Protein AF-0000000073375827 (afdb_homodimer)

Secondary structure (DSSP, 8-state):
---------EEEETTEEEE--------------------------TTSTTTSSS-TTSPPPP----HHHHHHHHHHHHS----HHHHHHHHHHHHH---HHHHHHHHHHHHHHHHHHHHHHHHHTT--EETTEE-HHHHH-HHHHHHHHHHHHHHHHHHHTT---TTHHHHHHHHHHHHHHHHHHHHHHHHHT----HHHHHHHHHHHTHHHHHHHHHHHHHH-SSS-TT---HHHHHHHHHHHHHHHHHHHHH-HHHHHHH-TTHHHHHT---HHHHHHHSS--HHHHHHHHHHHH--SSPPPHHHHHHHHHHHHHHTHHHHHHHHHHHHHHHHHHHHHHHHHHHTS--HHHHHHHHHT--/---------EEEETTEEEE-------------------------STTSTTTSSS-TTSPPPP----HHHHHHHHHHHHS----HHHHHHHHHHHHH---HHHHHHHHHHHHHHHHHHHHHHHHHTT--EETTEE-HHHHH-HHHHHHHHHHHHHHHHHHHTT---TTHHHHHHHHHHHHHHHHHHHHHHHHHT----HHHHHHHHHHHTHHHHHHHHHHHHHH-SSS-TT---HHHHHHHHHHHHHHHHHHHHH-HHHHHHH-TTHHHHHT---HHHHHHHSS--HHHHHHHHHHHH--SSPPPHHHHHHHHHHHHHHTHHHHHHHHHHHHHHHHHHHHHHHHHHHTS--HHHHHHHHHT--

Foldseek 3Di:
DDPDPPDQDQDCDPNDRDRPPPPPDDDPPPPPPVPPPPPPPCPPDDPCPVVVPPPVPDDDDDDPDCCLLQVLVVVLVPDDDPCLVLLLLVLVCVLQVFDPLLSVLLSLLLVLLVSLCQLVVCVLLVAAAAQNHGHSCVVNNNVSSNSSSVVSNVVSVVSLVPADQPCLVVLVVVLVVLQVVLVVLQSVCQVQVNQDAPVNNLSSLCRNQLSSQSSSNVSSNRRGPDPCPPPDCSVLSSLVSVLVQLLVLLCLAVPPSNCNRRNRNSCLLSRGHHQLNNVLLPDPDPVNVVVSVCSVPVPHGGDDPVVVVVSSVSSVVSCSSVVSLVVSVVSLVVSVVSQVVSCVVSVHHRVSNVVSSVVSRD/DDDPPPDQDQDCDPNDRDRPDPPPDDDPPDPPPVPPPPPPPCPPPDPPPCVVPPPVPDPDDDDPDCCLLQVLVVVLVPDDDPCLVLLLLVLVCVLQVFDPLLSVLLSLLLVLLVSLCQLVVCVLLVAAAAQNHGHSCVVNNNVSSNSSSVVSNVVSVVSLVPADQPCLVVLVVVLVVLQVVLVVLQSVCQVQVNQDAPVNNLSSLCRNQLSSQSSSNVSSNRRGPDPCVPPDCSVLSSLVSVLVQLLVLLCLAVPPSNCNRRNRNSCLLSRGHHQLNNVLLPDPDPVNVVVSVCSVPVPHGGDDPVVVVVVSVSSVVSCSSVVSLVVSVVSLVVSVVSQVVSCVVSVHHRVSNVVSSVVSRD

Radius of gyration: 29.78 Å; Cα contacts (8 Å, |Δi|>4): 858; chains: 2; bounding box: 64×87×71 Å

InterPro domains:
  IPR000092 Polyprenyl synthetase-like [PF00348] (68-299)
  IPR000092 Polyprenyl synthetase-like [cd00685] (64-281)
  IPR008949 Isoprenoid synthase domain superfamily [G3DSA:1.10.600.10] (62-362)
  IPR008949 Isoprenoid synthase domain superfamily [SSF48576] (66-345)
  IPR033749 Polyprenyl synthetase, conserved site [PS00444] (240-252)
  IPR033749 Polyprenyl synthetase, conserved site [PS00723] (118-132)

Structure (mmCIF, N/CA/C/O backbone):
data_AF-0000000073375827-model_v1
#
loop_
_entity.id
_entity.type
_entity.pdbx_description
1 polymer 'Geranylgeranyl pyrophosphate synthase/Polyprenyl synthetase'
#
loop_
_atom_site.group_PDB
_atom_site.id
_atom_site.type_symbol
_atom_site.label_atom_id
_atom_site.label_alt_id
_atom_site.label_comp_id
_atom_site.label_asym_id
_atom_site.label_entity_id
_atom_site.label_seq_id
_atom_site.pdbx_PDB_ins_code
_atom_site.Cartn_x
_atom_site.Cartn_y
_atom_site.Cartn_z
_atom_site.occupancy
_atom_site.B_iso_or_equiv
_atom_site.auth_seq_id
_atom_site.auth_comp_id
_atom_site.auth_asym_id
_atom_site.auth_atom_id
_atom_site.pdbx_PDB_model_num
ATOM 1 N N . MET A 1 1 ? -23.094 24.188 -35.094 1 22.02 1 MET A N 1
ATOM 2 C CA . MET A 1 1 ? -21.734 24.438 -34.656 1 22.02 1 MET A CA 1
ATOM 3 C C . MET A 1 1 ? -21.672 24.625 -33.156 1 22.02 1 MET A C 1
ATOM 5 O O . MET A 1 1 ? -22.266 25.562 -32.625 1 22.02 1 MET A O 1
ATOM 9 N N . PRO A 1 2 ? -21.75 23.609 -32.312 1 22.09 2 PRO A N 1
ATOM 10 C CA . PRO A 1 2 ? -22.281 23.609 -30.938 1 22.09 2 PRO A CA 1
ATOM 11 C C . PRO A 1 2 ? -21.391 24.422 -29.984 1 22.09 2 PRO A C 1
ATOM 13 O O . PRO A 1 2 ? -20.188 24.531 -30.203 1 22.09 2 PRO A O 1
ATOM 16 N N . ARG A 1 3 ? -21.922 25.484 -29.344 1 24.41 3 ARG A N 1
ATOM 17 C CA . ARG A 1 3 ? -21.391 26.547 -28.516 1 24.41 3 ARG A CA 1
ATOM 18 C C . ARG A 1 3 ? -20.531 25.984 -27.375 1 24.41 3 ARG A C 1
ATOM 20 O O . ARG A 1 3 ? -20.984 25.125 -26.625 1 24.41 3 ARG A O 1
ATOM 27 N N . ALA A 1 4 ? -19.172 25.969 -27.547 1 24.75 4 ALA A N 1
ATOM 28 C CA . ALA A 1 4 ? -18.016 25.625 -26.734 1 24.75 4 ALA A CA 1
ATOM 29 C C . ALA A 1 4 ? -18.141 26.234 -25.328 1 24.75 4 ALA A C 1
ATOM 31 O O . ALA A 1 4 ? -18.266 27.453 -25.188 1 24.75 4 ALA A O 1
ATOM 32 N N . ALA A 1 5 ? -18.797 25.516 -24.406 1 28.75 5 ALA A N 1
ATOM 33 C CA . ALA A 1 5 ? -19.031 25.938 -23.016 1 28.75 5 ALA A CA 1
ATOM 34 C C . ALA A 1 5 ? -17.781 26.547 -22.422 1 28.75 5 ALA A C 1
ATOM 36 O O . ALA A 1 5 ? -16.703 25.953 -22.469 1 28.75 5 ALA A O 1
ATOM 37 N N . LEU A 1 6 ? -17.625 27.922 -22.484 1 27.34 6 LEU A N 1
ATOM 38 C CA . LEU A 1 6 ? -16.609 28.812 -21.938 1 27.34 6 LEU A CA 1
ATOM 39 C C . LEU A 1 6 ? -16.25 28.406 -20.5 1 27.34 6 LEU A C 1
ATOM 41 O O . LEU A 1 6 ? -17.109 28.375 -19.625 1 27.34 6 LEU A O 1
ATOM 45 N N . GLU A 1 7 ? -15.406 27.469 -20.375 1 28.2 7 GLU A N 1
ATOM 46 C CA . GLU A 1 7 ? -14.945 26.906 -19.109 1 28.2 7 GLU A CA 1
ATOM 47 C C . GLU A 1 7 ? -14.414 27.984 -18.188 1 28.2 7 GLU A C 1
ATOM 49 O O . GLU A 1 7 ? -13.695 28.891 -18.609 1 28.2 7 GLU A O 1
ATOM 54 N N . PRO A 1 8 ? -15.109 28.375 -17.125 1 30.17 8 PRO A N 1
ATOM 55 C CA . PRO A 1 8 ? -14.758 29.5 -16.25 1 30.17 8 PRO A CA 1
ATOM 56 C C . PRO A 1 8 ? -13.289 29.5 -15.844 1 30.17 8 PRO A C 1
ATOM 58 O O . PRO A 1 8 ? -12.734 28.438 -15.516 1 30.17 8 PRO A O 1
ATOM 61 N N . GLU A 1 9 ? -12.438 30.312 -16.562 1 30.83 9 GLU A N 1
ATOM 62 C CA . GLU A 1 9 ? -11 30.531 -16.406 1 30.83 9 GLU A CA 1
ATOM 63 C C . GLU A 1 9 ? -10.688 31.266 -15.102 1 30.83 9 GLU A C 1
ATOM 65 O O . GLU A 1 9 ? -11.32 32.281 -14.789 1 30.83 9 GLU A O 1
ATOM 70 N N . CYS A 1 10 ? -10.32 30.703 -14.172 1 29.22 10 CYS A N 1
ATOM 71 C CA . CYS A 1 10 ? -9.844 31.375 -12.969 1 29.22 10 CYS A CA 1
ATOM 72 C C . CYS A 1 10 ? -8.578 32.188 -13.266 1 29.22 10 CYS A C 1
ATOM 74 O O . CYS A 1 10 ? -7.598 31.625 -13.781 1 29.22 10 CYS A O 1
ATOM 76 N N . VAL A 1 11 ? -8.672 33.469 -13.617 1 31.61 11 VAL A N 1
ATOM 77 C CA . VAL A 1 11 ? -7.59 34.375 -14 1 31.61 11 VAL A CA 1
ATOM 78 C C . VAL A 1 11 ? -7.023 35.062 -12.75 1 31.61 11 VAL A C 1
ATOM 80 O O . VAL A 1 11 ? -7.754 35.312 -11.797 1 31.61 11 VAL A O 1
ATOM 83 N N . LEU A 1 12 ? -5.766 35.094 -12.727 1 30.56 12 LEU A N 1
ATOM 84 C CA . LEU A 1 12 ? -5.012 35.875 -11.766 1 30.56 12 LEU A CA 1
ATOM 85 C C . LEU A 1 12 ? -5.066 37.375 -12.125 1 30.56 12 LEU A C 1
ATOM 87 O O . LEU A 1 12 ? -4.605 37.75 -13.195 1 30.56 12 LEU A O 1
ATOM 91 N N . VAL A 1 13 ? -6.207 38.031 -11.734 1 33.5 13 VAL A N 1
ATOM 92 C CA . VAL A 1 13 ? -6.211 39.469 -11.969 1 33.5 13 VAL A CA 1
ATOM 93 C C . VAL A 1 13 ? -5.789 40.219 -10.703 1 33.5 13 VAL A C 1
ATOM 95 O O . VAL A 1 13 ? -6.41 40.062 -9.648 1 33.5 13 VAL A O 1
ATOM 98 N N . ASN A 1 14 ? -4.898 41.156 -10.703 1 34.16 14 ASN A N 1
ATOM 99 C CA . ASN A 1 14 ? -4.227 42.031 -9.75 1 34.16 14 ASN A CA 1
ATOM 100 C C . ASN A 1 14 ? -3.805 41.281 -8.492 1 34.16 14 ASN A C 1
ATOM 102 O O . ASN A 1 14 ? -4.004 41.781 -7.379 1 34.16 14 ASN A O 1
ATOM 106 N N . GLY A 1 15 ? -3.254 40.031 -8.57 1 32.38 15 GLY A N 1
ATOM 107 C CA . GLY A 1 15 ? -2.631 39.219 -7.535 1 32.38 15 GLY A CA 1
ATOM 108 C C . GLY A 1 15 ? -3.623 38.375 -6.773 1 32.38 15 GLY A C 1
ATOM 109 O O . GLY A 1 15 ? -3.258 37.688 -5.805 1 32.38 15 GLY A O 1
ATOM 110 N N . VAL A 1 16 ? -4.973 38.719 -6.863 1 30.84 16 VAL A N 1
ATOM 111 C CA . VAL A 1 16 ? -6.082 38 -6.23 1 30.84 16 VAL A CA 1
ATOM 112 C C . VAL A 1 16 ? -6.73 37.062 -7.23 1 30.84 16 VAL A C 1
ATOM 114 O O . VAL A 1 16 ? -6.973 37.438 -8.383 1 30.84 16 VAL A O 1
ATOM 117 N N . PHE A 1 17 ? -6.672 35.75 -7.074 1 27.86 17 PHE A N 1
ATOM 118 C CA . PHE A 1 17 ? -7.34 34.781 -7.945 1 27.86 17 PHE A CA 1
ATOM 119 C C . PHE A 1 17 ? -8.836 35.031 -7.992 1 27.86 17 PHE A C 1
ATOM 121 O O . PHE A 1 17 ? -9.484 35.188 -6.953 1 27.86 17 PHE A O 1
ATOM 128 N N . GLN A 1 18 ? -9.406 35.75 -8.938 1 30.02 18 GLN A N 1
ATOM 129 C CA . GLN A 1 18 ? -10.82 36.062 -9.148 1 30.02 18 GLN A CA 1
ATOM 130 C C . GLN A 1 18 ? -11.508 35 -9.961 1 30.02 18 GLN A C 1
ATOM 132 O O . GLN A 1 18 ? -10.992 34.562 -11 1 30.02 18 GLN A O 1
ATOM 137 N N . TRP A 1 19 ? -12.141 34.188 -9.328 1 28.84 19 TRP A N 1
ATOM 138 C CA . TRP A 1 19 ? -12.977 33.25 -10.086 1 28.84 19 TRP A CA 1
ATOM 139 C C . TRP A 1 19 ? -14.117 33.969 -10.781 1 28.84 19 TRP A C 1
ATOM 141 O O . TRP A 1 19 ? -14.758 34.844 -10.18 1 28.84 19 TRP A O 1
ATOM 151 N N . LYS A 1 20 ? -14.023 34.156 -12 1 31.42 20 LYS A N 1
ATOM 152 C CA . LYS A 1 20 ? -15.109 34.812 -12.727 1 31.42 20 LYS A CA 1
ATOM 153 C C . LYS A 1 20 ? -16.375 33.938 -12.727 1 31.42 20 LYS A C 1
ATOM 155 O O . LYS A 1 20 ? -16.375 32.844 -13.25 1 31.42 20 LYS A O 1
ATOM 160 N N . HIS A 1 21 ? -17.156 33.969 -11.633 1 27.5 21 HIS A N 1
ATOM 161 C CA . HIS A 1 21 ? -18.516 33.438 -11.641 1 27.5 21 HIS A CA 1
ATOM 162 C C . HIS A 1 21 ? -19.391 34.156 -12.664 1 27.5 21 HIS A C 1
ATOM 164 O O . HIS A 1 21 ? -19.406 35.375 -12.727 1 27.5 21 HIS A O 1
ATOM 170 N N . ALA A 1 22 ? -19.641 33.562 -13.773 1 26.72 22 ALA A N 1
ATOM 171 C CA . ALA A 1 22 ? -20.719 34.125 -14.586 1 26.72 22 ALA A CA 1
ATOM 172 C C . ALA A 1 22 ? -22.016 34.188 -13.789 1 26.72 22 ALA A C 1
ATOM 174 O O . ALA A 1 22 ? -22.531 33.188 -13.305 1 26.72 22 ALA A O 1
ATOM 175 N N . LEU A 1 23 ? -22.328 35.25 -13.055 1 24.17 23 LEU A N 1
ATOM 176 C CA . LEU A 1 23 ? -23.547 35.625 -12.344 1 24.17 23 LEU A CA 1
ATOM 177 C C . LEU A 1 23 ? -24.734 35.688 -13.305 1 24.17 23 LEU A C 1
ATOM 179 O O . LEU A 1 23 ? -24.922 36.688 -14.016 1 24.17 23 LEU A O 1
ATOM 183 N N . ALA A 1 24 ? -25.125 34.781 -14.195 1 24.67 24 ALA A N 1
ATOM 184 C CA . ALA A 1 24 ? -26.281 35.281 -14.93 1 24.67 24 ALA A CA 1
ATOM 185 C C . ALA A 1 24 ? -27.406 35.656 -13.977 1 24.67 24 ALA A C 1
ATOM 187 O O . ALA A 1 24 ? -28.047 36.719 -14.156 1 24.67 24 ALA A O 1
ATOM 188 N N . ASN A 1 25 ? -28.219 34.719 -13.406 1 22.83 25 ASN A N 1
ATOM 189 C CA . ASN A 1 25 ? -29.656 34.906 -13.227 1 22.83 25 ASN A CA 1
ATOM 190 C C . ASN A 1 25 ? -29.953 35.719 -11.992 1 22.83 25 ASN A C 1
ATOM 192 O O . ASN A 1 25 ? -29.141 35.812 -11.07 1 22.83 25 ASN A O 1
ATOM 196 N N . GLY A 1 26 ? -31.109 36.656 -11.898 1 23.34 26 GLY A N 1
ATOM 197 C CA . GLY A 1 26 ? -31.781 37.781 -11.266 1 23.34 26 GLY A CA 1
ATOM 198 C C . GLY A 1 26 ? -32.188 37.5 -9.828 1 23.34 26 GLY A C 1
ATOM 199 O O . GLY A 1 26 ? -32.812 38.312 -9.18 1 23.34 26 GLY A O 1
ATOM 200 N N . HIS A 1 27 ? -32.469 36.219 -9.453 1 24.03 27 HIS A N 1
ATOM 201 C CA . HIS A 1 27 ? -33.438 36.219 -8.359 1 24.03 27 HIS A CA 1
ATOM 202 C C . HIS A 1 27 ? -32.844 36.844 -7.109 1 24.03 27 HIS A C 1
ATOM 204 O O . HIS A 1 27 ? -31.641 36.75 -6.875 1 24.03 27 HIS A O 1
ATOM 210 N N . GLN A 1 28 ? -33.469 37.875 -6.523 1 21.33 28 GLN A N 1
ATOM 211 C CA . GLN A 1 28 ? -33.312 38.781 -5.387 1 21.33 28 GLN A CA 1
ATOM 212 C C . GLN A 1 28 ? -33 38 -4.105 1 21.33 28 GLN A C 1
ATOM 214 O O . GLN A 1 28 ? -33.906 37.344 -3.568 1 21.33 28 GLN A O 1
ATOM 219 N N . GLU A 1 29 ? -32.031 37.125 -4.105 1 23.12 29 GLU A N 1
ATOM 220 C CA . GLU A 1 29 ? -31.984 36.375 -2.852 1 23.12 29 GLU A CA 1
ATOM 221 C C . GLU A 1 29 ? -31.812 37.312 -1.66 1 23.12 29 GLU A C 1
ATOM 223 O O . GLU A 1 29 ? -31.047 38.281 -1.731 1 23.12 29 GLU A O 1
ATOM 228 N N . GLU A 1 30 ? -32.906 37.469 -0.792 1 22.02 30 GLU A N 1
ATOM 229 C CA . GLU A 1 30 ? -32.969 38.188 0.479 1 22.02 30 GLU A CA 1
ATOM 230 C C . GLU A 1 30 ? -31.75 37.938 1.339 1 22.02 30 GLU A C 1
ATOM 232 O O . GLU A 1 30 ? -31.281 36.781 1.436 1 22.02 30 GLU A O 1
ATOM 237 N N . ASN A 1 31 ? -30.906 38.938 1.432 1 21.91 31 ASN A N 1
ATOM 238 C CA . ASN A 1 31 ? -29.641 39.125 2.146 1 21.91 31 ASN A CA 1
ATOM 239 C C . ASN A 1 31 ? -29.781 38.781 3.631 1 21.91 31 ASN A C 1
ATOM 241 O O . ASN A 1 31 ? -30.484 39.5 4.359 1 21.91 31 ASN A O 1
ATOM 245 N N . PHE A 1 32 ? -30.141 37.562 4.027 1 20.25 32 PHE A N 1
ATOM 246 C CA . PHE A 1 32 ? -30.219 37.312 5.465 1 20.25 32 PHE A CA 1
ATOM 247 C C . PHE A 1 32 ? -28.938 37.781 6.156 1 20.25 32 PHE A C 1
ATOM 249 O O . PHE A 1 32 ? -27.875 37.219 5.965 1 20.25 32 PHE A O 1
ATOM 256 N N . SER A 1 33 ? -28.719 39.125 6.258 1 22.36 33 SER A N 1
ATOM 257 C CA . SER A 1 33 ? -27.641 39.75 7.023 1 22.36 33 SER A CA 1
ATOM 258 C C . SER A 1 33 ? -27.719 39.344 8.492 1 22.36 33 SER A C 1
ATOM 260 O O . SER A 1 33 ? -28.656 39.75 9.203 1 22.36 33 SER A O 1
ATOM 262 N N . VAL A 1 34 ? -27.641 38.156 8.906 1 21.88 34 VAL A N 1
ATOM 263 C CA . VAL A 1 34 ? -27.672 37.969 10.352 1 21.88 34 VAL A CA 1
ATOM 264 C C . VAL A 1 34 ? -26.562 38.781 11.008 1 21.88 34 VAL A C 1
ATOM 266 O O . VAL A 1 34 ? -25.391 38.656 10.656 1 21.88 34 VAL A O 1
ATOM 269 N N . PRO A 1 35 ? -26.828 39.938 11.477 1 23.25 35 PRO A N 1
ATOM 270 C CA . PRO A 1 35 ? -25.891 40.75 12.234 1 23.25 35 PRO A CA 1
ATOM 271 C C . PRO A 1 35 ? -25.25 40 13.398 1 23.25 35 PRO A C 1
ATOM 273 O O . PRO A 1 35 ? -25.953 39.438 14.234 1 23.25 35 PRO A O 1
ATOM 276 N N . VAL A 1 36 ? -24.281 39.188 13.195 1 22.3 36 VAL A N 1
ATOM 277 C CA . VAL A 1 36 ? -23.625 38.562 14.344 1 22.3 36 VAL A CA 1
ATOM 278 C C . VAL A 1 36 ? -22.953 39.656 15.195 1 22.3 36 VAL A C 1
ATOM 280 O O . VAL A 1 36 ? -22 40.281 14.758 1 22.3 36 VAL A O 1
ATOM 283 N N . LYS A 1 37 ? -23.672 40.438 15.859 1 24.52 37 LYS A N 1
ATOM 284 C CA . LYS A 1 37 ? -23.078 41.25 16.938 1 24.52 37 LYS A CA 1
ATOM 285 C C . LYS A 1 37 ? -22.297 40.344 17.891 1 24.52 37 LYS A C 1
ATOM 287 O O . LYS A 1 37 ? -22.875 39.5 18.578 1 24.52 37 LYS A O 1
ATOM 292 N N . VAL A 1 38 ? -21.031 40.125 17.594 1 23.12 38 VAL A N 1
ATOM 293 C CA . VAL A 1 38 ? -20.062 39.5 18.469 1 23.12 38 VAL A CA 1
ATOM 294 C C . VAL A 1 38 ? -19.906 40.312 19.75 1 23.12 38 VAL A C 1
ATOM 296 O O . VAL A 1 38 ? -19.359 41.406 19.734 1 23.12 38 VAL A O 1
ATOM 299 N N . ALA A 1 39 ? -20.906 40.5 20.484 1 24.02 39 ALA A N 1
ATOM 300 C CA . ALA A 1 39 ? -20.578 41 21.828 1 24.02 39 ALA A CA 1
ATOM 301 C C . ALA A 1 39 ? -19.516 40.125 22.484 1 24.02 39 ALA A C 1
ATOM 303 O O . ALA A 1 39 ? -19.719 38.938 22.703 1 24.02 39 ALA A O 1
ATOM 304 N N . VAL A 1 40 ? -18.266 40.562 22.359 1 25.34 40 VAL A N 1
ATOM 305 C CA . VAL A 1 40 ? -17.047 40.094 23.031 1 25.34 40 VAL A CA 1
ATOM 306 C C . VAL A 1 40 ? -17.25 40.156 24.547 1 25.34 40 VAL A C 1
ATOM 308 O O . VAL A 1 40 ? -17.188 41.219 25.141 1 25.34 40 VAL A O 1
ATOM 311 N N . ALA A 1 41 ? -18.297 39.781 25.125 1 24.91 41 ALA A N 1
ATOM 312 C CA . ALA A 1 41 ? -18.125 39.75 26.578 1 24.91 41 ALA A CA 1
ATOM 313 C C . ALA A 1 41 ? -16.859 39 26.984 1 24.91 41 ALA A C 1
ATOM 315 O O . ALA A 1 41 ? -16.672 37.844 26.609 1 24.91 41 ALA A O 1
ATOM 316 N N . ALA A 1 42 ? -15.703 39.719 27.422 1 26.55 42 ALA A N 1
ATOM 317 C CA . ALA A 1 42 ? -14.344 39.562 27.953 1 26.55 42 ALA A CA 1
ATOM 318 C C . ALA A 1 42 ? -14.328 38.656 29.188 1 26.55 42 ALA A C 1
ATOM 320 O O . ALA A 1 42 ? -14.047 39.125 30.297 1 26.55 42 ALA A O 1
ATOM 321 N N . ASN A 1 43 ? -15.312 37.938 29.562 1 26.98 43 ASN A N 1
ATOM 322 C CA . ASN A 1 43 ? -14.945 37.188 30.766 1 26.98 43 ASN A CA 1
ATOM 323 C C . ASN A 1 43 ? -13.633 36.438 30.594 1 26.98 43 ASN A C 1
ATOM 325 O O . ASN A 1 43 ? -13.367 35.906 29.516 1 26.98 43 ASN A O 1
ATOM 329 N N . GLY A 1 44 ? -12.531 36.656 31.406 1 28.09 44 GLY A N 1
ATOM 330 C CA . GLY A 1 44 ? -11.117 36.375 31.625 1 28.09 44 GLY A CA 1
ATOM 331 C C . GLY A 1 44 ? -10.773 34.906 31.5 1 28.09 44 GLY A C 1
ATOM 332 O O . GLY A 1 44 ? -9.688 34.5 31.875 1 28.09 44 GLY A O 1
ATOM 333 N N . VAL A 1 45 ? -11.766 34.094 31.672 1 25.25 45 VAL A N 1
ATOM 334 C CA . VAL A 1 45 ? -11.242 32.781 32.031 1 25.25 45 VAL A CA 1
ATOM 335 C C . VAL A 1 45 ? -10.172 32.344 31.031 1 25.25 45 VAL A C 1
ATOM 337 O O . VAL A 1 45 ? -9.039 32.031 31.422 1 25.25 45 VAL A O 1
ATOM 340 N N . ARG A 1 46 ? -10.414 31.109 30.375 1 29.22 46 ARG A N 1
ATOM 341 C CA . ARG A 1 46 ? -9.727 29.859 30.125 1 29.22 46 ARG A CA 1
ATOM 342 C C . ARG A 1 46 ? -8.93 29.906 28.828 1 29.22 46 ARG A C 1
ATOM 344 O O . ARG A 1 46 ? -9.406 29.453 27.781 1 29.22 46 ARG A O 1
ATOM 351 N N . SER A 1 47 ? -8.602 31.031 28.406 1 30.05 47 SER A N 1
ATOM 352 C CA . SER A 1 47 ? -7.742 31.031 27.234 1 30.05 47 SER A CA 1
ATOM 353 C C . SER A 1 47 ? -6.547 30.094 27.422 1 30.05 47 SER A C 1
ATOM 355 O O . SER A 1 47 ? -5.801 29.828 26.484 1 30.05 47 SER A O 1
ATOM 357 N N . SER A 1 48 ? -6.059 30.062 28.766 1 29.62 48 SER A N 1
ATOM 358 C CA . SER A 1 48 ? -4.723 29.547 29.047 1 29.62 48 SER A CA 1
ATOM 359 C C . SER A 1 48 ? -4.617 28.062 28.703 1 29.62 48 SER A C 1
ATOM 361 O O . SER A 1 48 ? -3.52 27.547 28.484 1 29.62 48 SER A O 1
ATOM 363 N N . GLN A 1 49 ? -5.676 27.344 29.156 1 31 49 GLN A N 1
ATOM 364 C CA . GLN A 1 49 ? -5.434 25.906 29.156 1 31 49 GLN A CA 1
ATOM 365 C C . GLN A 1 49 ? -5.176 25.391 27.734 1 31 49 GLN A C 1
ATOM 367 O O . GLN A 1 49 ? -4.5 24.375 27.547 1 31 49 GLN A O 1
ATOM 372 N N . ALA A 1 50 ? -5.984 25.844 26.906 1 32.47 50 ALA A N 1
ATOM 373 C CA . ALA A 1 50 ? -5.609 25.422 25.547 1 32.47 50 ALA A CA 1
ATOM 374 C C . ALA A 1 50 ? -4.227 25.969 25.172 1 32.47 50 ALA A C 1
ATOM 376 O O . ALA A 1 50 ? -3.67 25.594 24.141 1 32.47 50 ALA A O 1
ATOM 377 N N . ASN A 1 51 ? -3.771 27 25.75 1 33.56 51 ASN A N 1
ATOM 378 C CA . ASN A 1 51 ? -2.475 27.641 25.594 1 33.56 51 ASN A CA 1
ATOM 379 C C . ASN A 1 51 ? -1.341 26.766 26.109 1 33.56 51 ASN A C 1
ATOM 381 O O . ASN A 1 51 ? -0.169 27.016 25.828 1 33.56 51 ASN A O 1
ATOM 385 N N . GLY A 1 52 ? -1.566 26.375 27.359 1 35.44 52 GLY A N 1
ATOM 386 C CA . GLY A 1 52 ? -0.473 25.531 27.797 1 35.44 52 GLY A CA 1
ATOM 387 C C . GLY A 1 52 ? -0.234 24.344 26.859 1 35.44 52 GLY A C 1
ATOM 388 O O . GLY A 1 52 ? 0.46 23.391 27.234 1 35.44 52 GLY A O 1
ATOM 389 N N . ALA A 1 53 ? -1.241 23.844 26.375 1 38.41 53 ALA A N 1
ATOM 390 C CA . ALA A 1 53 ? -1.273 22.781 25.375 1 38.41 53 ALA A CA 1
ATOM 391 C C . ALA A 1 53 ? 0.009 22.781 24.547 1 38.41 53 ALA A C 1
ATOM 393 O O . ALA A 1 53 ? 0.745 23.766 24.516 1 38.41 53 ALA A O 1
ATOM 394 N N . VAL A 1 54 ? -0.01 21.797 23.375 1 43.69 54 VAL A N 1
ATOM 395 C CA . VAL A 1 54 ? 1.19 21.328 22.688 1 43.69 54 VAL A CA 1
ATOM 396 C C . VAL A 1 54 ? 2.039 22.516 22.25 1 43.69 54 VAL A C 1
ATOM 398 O O . VAL A 1 54 ? 1.578 23.359 21.484 1 43.69 54 VAL A O 1
ATOM 401 N N . ALA A 1 55 ? 2.561 23.156 23.156 1 47.16 55 ALA A N 1
ATOM 402 C CA . ALA A 1 55 ? 3.633 24.047 22.719 1 47.16 55 ALA A CA 1
ATOM 403 C C . ALA A 1 55 ? 3.967 23.812 21.25 1 47.16 55 ALA A C 1
ATOM 405 O O . ALA A 1 55 ? 4.562 22.797 20.891 1 47.16 55 ALA A O 1
ATOM 406 N N . VAL A 1 56 ? 3.074 24.234 20.5 1 50.5 56 VAL A N 1
ATOM 407 C CA . VAL A 1 56 ? 3.043 24.156 19.047 1 50.5 56 VAL A CA 1
ATOM 408 C C . VAL A 1 56 ? 4.457 23.953 18.5 1 50.5 56 VAL A C 1
ATOM 410 O O . VAL A 1 56 ? 4.648 23.312 17.469 1 50.5 56 VAL A O 1
ATOM 413 N N . GLY A 1 57 ? 5.387 24.438 19.312 1 53.56 57 GLY A N 1
ATOM 414 C CA . GLY A 1 57 ? 6.738 24.297 18.797 1 53.56 57 GLY A CA 1
ATOM 415 C C . GLY A 1 57 ? 7.434 23.047 19.297 1 53.56 57 GLY A C 1
ATOM 416 O O . GLY A 1 57 ? 8.625 22.844 19.047 1 53.56 57 GLY A O 1
ATOM 417 N N . THR A 1 58 ? 6.621 22.281 20.062 1 58.56 58 THR A N 1
ATOM 418 C CA . THR A 1 58 ? 7.27 21.109 20.609 1 58.56 58 THR A CA 1
ATOM 419 C C . THR A 1 58 ? 7.457 20.031 19.531 1 58.56 58 THR A C 1
ATOM 421 O O . THR A 1 58 ? 6.578 19.828 18.703 1 58.56 58 THR A O 1
ATOM 424 N N . PRO A 1 59 ? 8.594 19.484 19.562 1 64.19 59 PRO A N 1
ATOM 425 C CA . PRO A 1 59 ? 8.852 18.391 18.625 1 64.19 59 PRO A CA 1
ATOM 426 C C . PRO A 1 59 ? 7.848 17.25 18.75 1 64.19 59 PRO A C 1
ATOM 428 O O . PRO A 1 59 ? 7.273 17.047 19.828 1 64.19 59 PRO A O 1
ATOM 431 N N . PRO A 1 60 ? 7.473 16.75 17.625 1 67.94 60 PRO A N 1
ATOM 432 C CA . PRO A 1 60 ? 6.523 15.641 17.656 1 67.94 60 PRO A CA 1
ATOM 433 C C . PRO A 1 60 ? 6.926 14.555 18.656 1 67.94 60 PRO A C 1
ATOM 435 O O . PRO A 1 60 ? 8.117 14.266 18.812 1 67.94 60 PRO A O 1
ATOM 438 N N . ALA A 1 61 ? 5.91 14.219 19.438 1 67.75 61 ALA A N 1
ATOM 439 C CA . ALA A 1 61 ? 6.164 13.07 20.312 1 67.75 61 ALA A CA 1
ATOM 440 C C . ALA A 1 61 ? 6.449 11.82 19.484 1 67.75 61 ALA A C 1
ATOM 442 O O . ALA A 1 61 ? 5.984 11.695 18.344 1 67.75 61 ALA A O 1
ATOM 443 N N . LYS A 1 62 ? 7.32 11.023 20.031 1 71.44 62 LYS A N 1
ATOM 444 C CA . LYS A 1 62 ? 7.609 9.758 19.375 1 71.44 62 LYS A CA 1
ATOM 445 C C . LYS A 1 62 ? 6.398 8.828 19.422 1 71.44 62 LYS A C 1
ATOM 447 O O . LYS A 1 62 ? 5.668 8.797 20.406 1 71.44 62 LYS A O 1
ATOM 452 N N . ILE A 1 63 ? 6.191 8.336 18.297 1 69.69 63 ILE A N 1
ATOM 453 C CA . ILE A 1 63 ? 5.121 7.344 18.266 1 69.69 63 ILE A CA 1
ATOM 454 C C . ILE A 1 63 ? 5.547 6.102 19.047 1 69.69 63 ILE A C 1
ATOM 456 O O . ILE A 1 63 ? 6.594 5.516 18.766 1 69.69 63 ILE A O 1
ATOM 460 N N . THR A 1 64 ? 4.828 5.906 20.109 1 63.44 64 THR A N 1
ATOM 461 C CA . THR A 1 64 ? 5.188 4.75 20.922 1 63.44 64 THR A CA 1
ATOM 462 C C . THR A 1 64 ? 4.156 3.635 20.75 1 63.44 64 THR A C 1
ATOM 464 O O . THR A 1 64 ? 4.426 2.48 21.094 1 63.44 64 THR A O 1
ATOM 467 N N . ASP A 1 65 ? 3.082 4.043 20.188 1 67.06 65 ASP A N 1
ATOM 468 C CA . ASP A 1 65 ? 2.035 3.031 20.109 1 67.06 65 ASP A CA 1
ATOM 469 C C . ASP A 1 65 ? 1.819 2.592 18.656 1 67.06 65 ASP A C 1
ATOM 471 O O . ASP A 1 65 ? 1.237 3.328 17.859 1 67.06 65 ASP A O 1
ATOM 475 N N . TYR A 1 66 ? 2.373 1.338 18.453 1 83.69 66 TYR A N 1
ATOM 476 C CA . TYR A 1 66 ? 2.279 0.78 17.109 1 83.69 66 TYR A CA 1
ATOM 477 C C . TYR A 1 66 ? 1.158 -0.249 17.016 1 83.69 66 TYR A C 1
ATOM 479 O O . TYR A 1 66 ? 1.016 -0.937 16 1 83.69 66 TYR A O 1
ATOM 487 N N . LYS A 1 67 ? 0.403 -0.293 18.016 1 86.75 67 LYS A N 1
ATOM 488 C CA . LYS A 1 67 ? -0.628 -1.324 18.078 1 86.75 67 LYS A CA 1
ATOM 489 C C . LYS A 1 67 ? -1.683 -1.121 17 1 86.75 67 LYS A C 1
ATOM 491 O O . LYS A 1 67 ? -2.045 -2.064 16.281 1 86.75 67 LYS A O 1
ATOM 496 N N . ALA A 1 68 ? -2.07 0.065 16.844 1 88.81 68 ALA A N 1
ATOM 497 C CA . ALA A 1 68 ? -3.139 0.353 15.898 1 88.81 68 ALA A CA 1
ATOM 498 C C . ALA A 1 68 ? -2.717 -0.005 14.477 1 88.81 68 ALA A C 1
ATOM 500 O O . ALA A 1 68 ? -3.488 -0.606 13.727 1 88.81 68 ALA A O 1
ATOM 501 N N . VAL A 1 69 ? -1.491 0.252 14.141 1 94.06 69 VAL A N 1
ATOM 502 C CA . VAL A 1 69 ? -1.056 0.06 12.766 1 94.06 69 VAL A CA 1
ATOM 503 C C . VAL A 1 69 ? -0.703 -1.407 12.531 1 94.06 69 VAL A C 1
ATOM 505 O O . VAL A 1 69 ? -0.867 -1.924 11.422 1 94.06 69 VAL A O 1
ATOM 508 N N . LYS A 1 70 ? -0.345 -2.178 13.539 1 95.44 70 LYS A N 1
ATOM 509 C CA . LYS A 1 70 ? 0.176 -3.529 13.367 1 95.44 70 LYS A CA 1
ATOM 510 C C . LYS A 1 70 ? -0.918 -4.57 13.586 1 95.44 70 LYS A C 1
ATOM 512 O O . LYS A 1 70 ? -0.748 -5.742 13.227 1 95.44 70 LYS A O 1
ATOM 517 N N . ALA A 1 71 ? -2.033 -4.219 14.086 1 94.75 71 ALA A N 1
ATOM 518 C CA . ALA A 1 71 ? -3.041 -5.168 14.547 1 94.75 71 ALA A CA 1
ATOM 519 C C . ALA A 1 71 ? -3.502 -6.078 13.414 1 94.75 71 ALA A C 1
ATOM 521 O O . ALA A 1 71 ? -3.506 -7.301 13.555 1 94.75 71 ALA A O 1
ATOM 522 N N . PRO A 1 72 ? -3.859 -5.523 12.266 1 95.44 72 PRO A N 1
ATOM 523 C CA . PRO A 1 72 ? -4.277 -6.422 11.188 1 95.44 72 PRO A CA 1
ATOM 524 C C . PRO A 1 72 ? -3.18 -7.398 10.773 1 95.44 72 PRO A C 1
ATOM 526 O O . PRO A 1 72 ? -3.453 -8.578 10.555 1 95.44 72 PRO A O 1
ATOM 529 N N . TYR A 1 73 ? -1.994 -6.934 10.711 1 96.56 73 TYR A N 1
ATOM 530 C CA . TYR A 1 73 ? -0.858 -7.777 10.344 1 96.56 73 TYR A CA 1
ATOM 531 C C . TYR A 1 73 ? -0.625 -8.859 11.391 1 96.56 73 TYR A C 1
ATOM 533 O O . TYR A 1 73 ? -0.366 -10.016 11.055 1 96.56 73 TYR A O 1
ATOM 541 N N . ASN A 1 74 ? -0.667 -8.43 12.625 1 95 74 ASN A N 1
ATOM 542 C CA . ASN A 1 74 ? -0.489 -9.391 13.703 1 95 74 ASN A CA 1
ATOM 543 C C . ASN A 1 74 ? -1.54 -10.492 13.656 1 95 74 ASN A C 1
ATOM 545 O O . ASN A 1 74 ? -1.233 -11.664 13.906 1 95 74 ASN A O 1
ATOM 549 N N . TYR A 1 75 ? -2.705 -10.18 13.328 1 93.88 75 TYR A N 1
ATOM 550 C CA . TYR A 1 75 ? -3.781 -11.156 13.203 1 93.88 75 TYR A CA 1
ATOM 551 C C . TYR A 1 75 ? -3.471 -12.172 12.109 1 93.88 75 TYR A C 1
ATOM 553 O O . TYR A 1 75 ? -3.535 -13.375 12.336 1 93.88 75 TYR A O 1
ATOM 561 N N . ILE A 1 76 ? -3.082 -11.68 10.953 1 91.62 76 ILE A N 1
ATOM 562 C CA . ILE A 1 76 ? -2.816 -12.57 9.828 1 91.62 76 ILE A CA 1
ATOM 563 C C . ILE A 1 76 ? -1.658 -13.508 10.172 1 91.62 76 ILE A C 1
ATOM 565 O O . ILE A 1 76 ? -1.646 -14.664 9.766 1 91.62 76 ILE A O 1
ATOM 569 N N . ASN A 1 77 ? -0.748 -13.016 10.938 1 91.06 77 ASN A N 1
ATOM 570 C CA . ASN A 1 77 ? 0.411 -13.805 11.352 1 91.06 77 ASN A CA 1
ATOM 571 C C . ASN A 1 77 ? 0.013 -14.938 12.289 1 91.06 77 ASN A C 1
ATOM 573 O O . ASN A 1 77 ? 0.79 -15.867 12.5 1 91.06 77 ASN A O 1
ATOM 577 N N . THR A 1 78 ? -1.109 -14.836 12.898 1 88.62 78 THR A N 1
ATOM 578 C CA . THR A 1 78 ? -1.553 -15.867 13.828 1 88.62 78 THR A CA 1
ATOM 579 C C . THR A 1 78 ? -2.281 -16.984 13.078 1 88.62 78 THR A C 1
ATOM 581 O O . THR A 1 78 ? -2.5 -18.062 13.633 1 88.62 78 THR A O 1
ATOM 584 N N . LEU A 1 79 ? -2.674 -16.75 11.93 1 83.19 79 LEU A N 1
ATOM 585 C CA . LEU A 1 79 ? -3.412 -17.734 11.156 1 83.19 79 LEU A CA 1
ATOM 586 C C . LEU A 1 79 ? -2.498 -18.875 10.719 1 83.19 79 LEU A C 1
ATOM 588 O O . LEU A 1 79 ? -1.297 -18.672 10.531 1 83.19 79 LEU A O 1
ATOM 592 N N . PRO A 1 80 ? -3.041 -20.016 10.57 1 75.56 80 PRO A N 1
ATOM 593 C CA . PRO A 1 80 ? -2.23 -21.156 10.141 1 75.56 80 PRO A CA 1
ATOM 594 C C . PRO A 1 80 ? -1.587 -20.938 8.773 1 75.56 80 PRO A C 1
ATOM 596 O O . PRO A 1 80 ? -2.201 -20.344 7.883 1 75.56 80 PRO A O 1
ATOM 599 N N . SER A 1 81 ? -0.319 -21.281 8.719 1 76.12 81 SER A N 1
ATOM 600 C CA . SER A 1 81 ? 0.411 -21.203 7.461 1 76.12 81 SER A CA 1
ATOM 601 C C . SER A 1 81 ? 1.185 -22.5 7.191 1 76.12 81 SER A C 1
ATOM 603 O O . SER A 1 81 ? 1.682 -23.125 8.125 1 76.12 81 SER A O 1
ATOM 605 N N . LYS A 1 82 ? 1.166 -22.969 5.898 1 68.06 82 LYS A N 1
ATOM 606 C CA . LYS A 1 82 ? 1.887 -24.188 5.516 1 68.06 82 LYS A CA 1
ATOM 607 C C . LYS A 1 82 ? 3.393 -23.938 5.488 1 68.06 82 LYS A C 1
ATOM 609 O O . LYS A 1 82 ? 4.176 -24.875 5.344 1 68.06 82 LYS A O 1
ATOM 614 N N . ASN A 1 83 ? 3.852 -22.781 5.668 1 77.88 83 ASN A N 1
ATOM 615 C CA . ASN A 1 83 ? 5.246 -22.359 5.723 1 77.88 83 ASN A CA 1
ATOM 616 C C . ASN A 1 83 ? 6.016 -22.812 4.48 1 77.88 83 ASN A C 1
ATOM 618 O O . ASN A 1 83 ? 7.18 -23.203 4.57 1 77.88 83 ASN A O 1
ATOM 622 N N . ILE A 1 84 ? 5.41 -22.953 3.422 1 79.06 84 ILE A N 1
ATOM 623 C CA . ILE A 1 84 ? 6.004 -23.391 2.168 1 79.06 84 ILE A CA 1
ATOM 624 C C . ILE A 1 84 ? 7.105 -22.438 1.741 1 79.06 84 ILE A C 1
ATOM 626 O O . ILE A 1 84 ? 8.141 -22.859 1.223 1 79.06 84 ILE A O 1
ATOM 630 N N . ARG A 1 85 ? 6.961 -21.25 2.02 1 85.12 85 ARG A N 1
ATOM 631 C CA . ARG A 1 85 ? 7.93 -20.234 1.607 1 85.12 85 ARG A CA 1
ATOM 632 C C . ARG A 1 85 ? 9.227 -20.375 2.402 1 85.12 85 ARG A C 1
ATOM 634 O O . ARG A 1 85 ? 10.32 -20.328 1.831 1 85.12 85 ARG A O 1
ATOM 641 N N . GLU A 1 86 ? 9.047 -20.531 3.68 1 88.06 86 GLU A N 1
ATOM 642 C CA . GLU A 1 86 ? 10.234 -20.703 4.52 1 88.06 86 GLU A CA 1
ATOM 643 C C . GLU A 1 86 ? 10.984 -21.969 4.156 1 88.06 86 GLU A C 1
ATOM 645 O O . GLU A 1 86 ? 12.219 -21.984 4.109 1 88.06 86 GLU A O 1
ATOM 650 N N . THR A 1 87 ? 10.273 -23.016 3.916 1 87.88 87 THR A N 1
ATOM 651 C CA . THR A 1 87 ? 10.883 -24.266 3.514 1 87.88 87 THR A CA 1
ATOM 652 C C . THR A 1 87 ? 11.602 -24.125 2.178 1 87.88 87 THR A C 1
ATOM 654 O O . THR A 1 87 ? 12.695 -24.672 1.989 1 87.88 87 THR A O 1
ATOM 657 N N . PHE A 1 88 ? 11.008 -23.406 1.31 1 89.44 88 PHE A N 1
ATOM 658 C CA . PHE A 1 88 ? 11.617 -23.125 0.01 1 89.44 88 PHE A CA 1
ATOM 659 C C . PHE A 1 88 ? 12.945 -22.391 0.173 1 89.44 88 PHE A C 1
ATOM 661 O O . PHE A 1 88 ? 13.938 -22.766 -0.455 1 89.44 88 PHE A O 1
ATOM 668 N N . ILE A 1 89 ? 13 -21.438 1.034 1 92.06 89 ILE A N 1
ATOM 669 C CA . ILE A 1 89 ? 14.211 -20.672 1.285 1 92.06 89 ILE A CA 1
ATOM 670 C C . ILE A 1 89 ? 15.273 -21.562 1.907 1 92.06 89 ILE A C 1
ATOM 672 O O . ILE A 1 89 ? 16.438 -21.531 1.496 1 92.06 89 ILE A O 1
ATOM 676 N N . ASP A 1 90 ? 14.852 -22.375 2.826 1 92.88 90 ASP A N 1
ATOM 677 C CA . ASP A 1 90 ? 15.789 -23.297 3.469 1 92.88 90 ASP A CA 1
ATOM 678 C C . ASP A 1 90 ? 16.359 -24.297 2.463 1 92.88 90 ASP A C 1
ATOM 680 O O . ASP A 1 90 ? 17.547 -24.625 2.51 1 92.88 90 ASP A O 1
ATOM 684 N N . ALA A 1 91 ? 15.508 -24.766 1.632 1 91.94 91 ALA A N 1
ATOM 685 C CA . ALA A 1 91 ? 15.945 -25.703 0.598 1 91.94 91 ALA A CA 1
ATOM 686 C C . ALA A 1 91 ? 16.984 -25.047 -0.321 1 91.94 91 ALA A C 1
ATOM 688 O O . ALA A 1 91 ? 18.031 -25.641 -0.599 1 91.94 91 ALA A O 1
ATOM 689 N N . LEU A 1 92 ? 16.781 -23.859 -0.748 1 91.44 92 LEU A N 1
ATOM 690 C CA . LEU A 1 92 ? 17.703 -23.141 -1.605 1 91.44 92 LEU A CA 1
ATOM 691 C C . LEU A 1 92 ? 19.016 -22.875 -0.875 1 91.44 92 LEU A C 1
ATOM 693 O O . LEU A 1 92 ? 20.094 -22.875 -1.489 1 91.44 92 LEU A O 1
ATOM 697 N N . ASN A 1 93 ? 18.875 -22.641 0.408 1 92.94 93 ASN A N 1
ATOM 698 C CA . ASN A 1 93 ? 20.047 -22.281 1.201 1 92.94 93 ASN A CA 1
ATOM 699 C C . ASN A 1 93 ? 21.031 -23.438 1.293 1 92.94 93 ASN A C 1
ATOM 701 O O . ASN A 1 93 ? 22.219 -23.234 1.55 1 92.94 93 ASN A O 1
ATOM 705 N N . SER A 1 94 ? 20.547 -24.656 1.134 1 91.25 94 SER A N 1
ATOM 706 C CA . SER A 1 94 ? 21.453 -25.797 1.09 1 91.25 94 SER A CA 1
ATOM 707 C C . SER A 1 94 ? 22.422 -25.688 -0.081 1 91.25 94 SER A C 1
ATOM 709 O O . SER A 1 94 ? 23.547 -26.203 -0.02 1 91.25 94 SER A O 1
ATOM 711 N N . TRP A 1 95 ? 22.031 -25 -1.115 1 91.5 95 TRP A N 1
ATOM 712 C CA . TRP A 1 95 ? 22.844 -24.781 -2.297 1 91.5 95 TRP A CA 1
ATOM 713 C C . TRP A 1 95 ? 23.594 -23.453 -2.201 1 91.5 95 TRP A C 1
ATOM 715 O O . TRP A 1 95 ? 24.781 -23.375 -2.529 1 91.5 95 TRP A O 1
ATOM 725 N N . LEU A 1 96 ? 22.969 -22.453 -1.689 1 92.94 96 LEU A N 1
ATOM 726 C CA . LEU A 1 96 ? 23.469 -21.094 -1.858 1 92.94 96 LEU A CA 1
ATOM 727 C C . LEU A 1 96 ? 24.281 -20.656 -0.646 1 92.94 96 LEU A C 1
ATOM 729 O O . LEU A 1 96 ? 25.078 -19.719 -0.731 1 92.94 96 LEU A O 1
ATOM 733 N N . GLU A 1 97 ? 24.094 -21.281 0.45 1 93.56 97 GLU A N 1
ATOM 734 C CA . GLU A 1 97 ? 24.859 -21.031 1.659 1 93.56 97 GLU A CA 1
ATOM 735 C C . GLU A 1 97 ? 24.859 -19.547 2.021 1 93.56 97 GLU A C 1
ATOM 737 O O . GLU A 1 97 ? 25.906 -18.938 2.217 1 93.56 97 GLU A O 1
ATOM 742 N N . VAL A 1 98 ? 23.703 -19.047 2.133 1 95.25 98 VAL A N 1
ATOM 743 C CA . VAL A 1 98 ? 23.516 -17.656 2.527 1 95.25 98 VAL A CA 1
ATOM 744 C C . VAL A 1 98 ? 23.812 -17.5 4.016 1 95.25 98 VAL A C 1
ATOM 746 O O . VAL A 1 98 ? 23.391 -18.312 4.836 1 95.25 98 VAL A O 1
ATOM 749 N N . PRO A 1 99 ? 24.625 -16.422 4.371 1 96.5 99 PRO A N 1
ATOM 750 C CA . PRO A 1 99 ? 24.875 -16.172 5.793 1 96.5 99 PRO A CA 1
ATOM 751 C C . PRO A 1 99 ? 23.594 -16.109 6.617 1 96.5 99 PRO A C 1
ATOM 753 O O . PRO A 1 99 ? 22.578 -15.602 6.141 1 96.5 99 PRO A O 1
ATOM 756 N N . ALA A 1 100 ? 23.641 -16.531 7.832 1 96 100 ALA A N 1
ATOM 757 C CA . ALA A 1 100 ? 22.469 -16.703 8.695 1 96 100 ALA A CA 1
ATOM 758 C C . ALA A 1 100 ? 21.703 -15.383 8.844 1 96 100 ALA A C 1
ATOM 760 O O . ALA A 1 100 ? 20.469 -15.359 8.758 1 96 100 ALA A O 1
ATOM 761 N N . ALA A 1 101 ? 22.453 -14.305 9.07 1 96.94 101 ALA A N 1
ATOM 762 C CA . ALA A 1 101 ? 21.797 -13.008 9.266 1 96.94 101 ALA A CA 1
ATOM 763 C C . ALA A 1 101 ? 21.031 -12.594 8.016 1 96.94 101 ALA A C 1
ATOM 765 O O . ALA A 1 101 ? 19.891 -12.125 8.109 1 96.94 101 ALA A O 1
ATOM 766 N N . SER A 1 102 ? 21.625 -12.812 6.863 1 97.06 102 SER A N 1
ATOM 767 C CA . SER A 1 102 ? 20.984 -12.477 5.602 1 97.06 102 SER A CA 1
ATOM 768 C C . SER A 1 102 ? 19.781 -13.391 5.34 1 97.06 102 SER A C 1
ATOM 770 O O . SER A 1 102 ? 18.75 -12.93 4.848 1 97.06 102 SER A O 1
ATOM 772 N N . SER A 1 103 ? 19.953 -14.648 5.637 1 96.19 103 SER A N 1
ATOM 773 C CA . SER A 1 103 ? 18.844 -15.594 5.457 1 96.19 103 SER A CA 1
ATOM 774 C C . SER A 1 103 ? 17.641 -15.211 6.305 1 96.19 103 SER A C 1
ATOM 776 O O . SER A 1 103 ? 16.5 -15.258 5.828 1 96.19 103 SER A O 1
ATOM 778 N N . THR A 1 104 ? 17.875 -14.836 7.523 1 97.19 104 THR A N 1
ATOM 779 C CA . THR A 1 104 ? 16.797 -14.398 8.414 1 97.19 104 THR A CA 1
ATOM 780 C C . THR A 1 104 ? 16.109 -13.156 7.867 1 97.19 104 THR A C 1
ATOM 782 O O . THR A 1 104 ? 14.883 -13.062 7.871 1 97.19 104 THR A O 1
ATOM 785 N N . SER A 1 105 ? 16.875 -12.211 7.375 1 98.06 105 SER A N 1
ATOM 786 C CA . SER A 1 105 ? 16.312 -10.992 6.797 1 98.06 105 SER A CA 1
ATOM 787 C C . SER A 1 105 ? 15.484 -11.297 5.559 1 98.06 105 SER A C 1
ATOM 789 O O . SER A 1 105 ? 14.391 -10.742 5.391 1 98.06 105 SER A O 1
ATOM 791 N N . ILE A 1 106 ? 16 -12.172 4.746 1 97.62 106 ILE A N 1
ATOM 792 C CA . ILE A 1 106 ? 15.289 -12.508 3.52 1 97.62 106 ILE A CA 1
ATOM 793 C C . ILE A 1 106 ? 13.969 -13.195 3.859 1 97.62 106 ILE A C 1
ATOM 795 O O . ILE A 1 106 ? 12.93 -12.875 3.285 1 97.62 106 ILE A O 1
ATOM 799 N N . LYS A 1 107 ? 13.984 -14.117 4.809 1 96.56 107 LYS A N 1
ATOM 800 C CA . LYS A 1 107 ? 12.75 -14.758 5.258 1 96.56 107 LYS A CA 1
ATOM 801 C C . LYS A 1 107 ? 11.75 -13.727 5.77 1 96.56 107 LYS A C 1
ATOM 803 O O . LYS A 1 107 ? 10.562 -13.805 5.449 1 96.56 107 LYS A O 1
ATOM 808 N N . SER A 1 108 ? 12.258 -12.773 6.508 1 97.12 108 SER A N 1
ATOM 809 C CA . SER A 1 108 ? 11.398 -11.727 7.055 1 97.12 108 SER A CA 1
ATOM 810 C C . SER A 1 108 ? 10.805 -10.859 5.945 1 97.12 108 SER A C 1
ATOM 812 O O . SER A 1 108 ? 9.609 -10.562 5.953 1 97.12 108 SER A O 1
ATOM 814 N N . ILE A 1 109 ? 11.609 -10.492 4.984 1 98.12 109 ILE A N 1
ATOM 815 C CA . ILE A 1 109 ? 11.18 -9.656 3.863 1 98.12 109 ILE A CA 1
ATOM 816 C C . ILE A 1 109 ? 10.086 -10.375 3.078 1 98.12 109 ILE A C 1
ATOM 818 O O . ILE A 1 109 ? 9.016 -9.812 2.832 1 98.12 109 ILE A O 1
ATOM 822 N N . ILE A 1 110 ? 10.312 -11.609 2.748 1 96.75 110 ILE A N 1
ATOM 823 C CA . ILE A 1 110 ? 9.375 -12.391 1.949 1 96.75 110 ILE A CA 1
ATOM 824 C C . ILE A 1 110 ? 8.078 -12.602 2.734 1 96.75 110 ILE A C 1
ATOM 826 O O . ILE A 1 110 ? 6.984 -12.492 2.18 1 96.75 110 ILE A O 1
ATOM 830 N N . GLY A 1 111 ? 8.242 -12.891 3.984 1 95.44 111 GLY A N 1
ATOM 831 C CA . GLY A 1 111 ? 7.07 -13.055 4.828 1 95.44 111 GLY A CA 1
ATOM 832 C C . GLY A 1 111 ? 6.223 -11.805 4.926 1 95.44 111 GLY A C 1
ATOM 833 O O . GLY A 1 111 ? 4.996 -11.859 4.797 1 95.44 111 GLY A O 1
ATOM 834 N N . MET A 1 112 ? 6.832 -10.672 5.172 1 97 112 MET A N 1
ATOM 835 C CA . MET A 1 112 ? 6.125 -9.398 5.273 1 97 112 MET A CA 1
ATOM 836 C C . MET A 1 112 ? 5.41 -9.062 3.967 1 97 112 MET A C 1
ATOM 838 O O . MET A 1 112 ? 4.246 -8.672 3.973 1 97 112 MET A O 1
ATOM 842 N N . LEU A 1 113 ? 6.102 -9.266 2.867 1 97.19 113 LEU A N 1
ATOM 843 C CA . LEU A 1 113 ? 5.512 -8.969 1.567 1 97.19 113 LEU A CA 1
ATOM 844 C C . LEU A 1 113 ? 4.324 -9.883 1.284 1 97.19 113 LEU A C 1
ATOM 846 O O . LEU A 1 113 ? 3.305 -9.438 0.749 1 97.19 113 LEU A O 1
ATOM 850 N N . HIS A 1 114 ? 4.469 -11.094 1.625 1 94.38 114 HIS A N 1
ATOM 851 C CA . HIS A 1 114 ? 3.389 -12.055 1.417 1 94.38 114 HIS A CA 1
ATOM 852 C C . HIS A 1 114 ? 2.145 -11.664 2.207 1 94.38 114 HIS A C 1
ATOM 854 O O . HIS A 1 114 ? 1.044 -11.609 1.654 1 94.38 114 HIS A O 1
ATOM 860 N N . HIS A 1 115 ? 2.305 -11.414 3.473 1 94.88 115 HIS A N 1
ATOM 861 C CA . HIS A 1 115 ? 1.167 -11.078 4.324 1 94.88 115 HIS A CA 1
ATOM 862 C C . HIS A 1 115 ? 0.561 -9.742 3.932 1 94.88 115 HIS A C 1
ATOM 864 O O . HIS A 1 115 ? -0.657 -9.562 4 1 94.88 115 HIS A O 1
ATOM 870 N N . SER A 1 116 ? 1.42 -8.812 3.586 1 96.75 116 SER A N 1
ATOM 871 C CA . SER A 1 116 ? 0.92 -7.543 3.066 1 96.75 116 SER A CA 1
ATOM 872 C C . SER A 1 116 ? 0.049 -7.754 1.833 1 96.75 116 SER A C 1
ATOM 874 O O . SER A 1 116 ? -1.059 -7.219 1.749 1 96.75 116 SER A O 1
ATOM 876 N N . SER A 1 117 ? 0.531 -8.555 0.95 1 95.38 117 SER A N 1
ATOM 877 C CA . SER A 1 117 ? -0.2 -8.836 -0.281 1 95.38 117 SER A CA 1
ATOM 878 C C . SER A 1 117 ? -1.516 -9.547 0.007 1 95.38 117 SER A C 1
ATOM 880 O O . SER A 1 117 ? -2.527 -9.281 -0.647 1 95.38 117 SER A O 1
ATOM 882 N N . LEU A 1 118 ? -1.512 -10.469 0.954 1 92.12 118 LEU A N 1
ATOM 883 C CA . LEU A 1 118 ? -2.721 -11.195 1.321 1 92.12 118 LEU A CA 1
ATOM 884 C C . LEU A 1 118 ? -3.789 -10.242 1.847 1 92.12 118 LEU A C 1
ATOM 886 O O . LEU A 1 118 ? -4.961 -10.359 1.483 1 92.12 118 LEU A O 1
ATOM 890 N N . MET A 1 119 ? -3.395 -9.328 2.695 1 95.44 119 MET A N 1
ATOM 891 C CA . MET A 1 119 ? -4.324 -8.344 3.25 1 95.44 119 MET A CA 1
ATOM 892 C C . MET A 1 119 ? -4.949 -7.5 2.145 1 95.44 119 MET A C 1
ATOM 894 O O . MET A 1 119 ? -6.164 -7.289 2.129 1 95.44 119 MET A O 1
ATOM 898 N N . LEU A 1 120 ? -4.121 -7.082 1.226 1 96.94 120 LEU A N 1
ATOM 899 C CA . LEU A 1 120 ? -4.609 -6.227 0.147 1 96.94 120 LEU A CA 1
ATOM 900 C C . LEU A 1 120 ? -5.453 -7.027 -0.838 1 96.94 120 LEU A C 1
ATOM 902 O O . LEU A 1 120 ? -6.508 -6.559 -1.279 1 96.94 120 LEU A O 1
ATOM 906 N N . ASP A 1 121 ? -5.016 -8.211 -1.122 1 92.94 121 ASP A N 1
ATOM 907 C CA . ASP A 1 121 ? -5.746 -9.07 -2.047 1 92.94 121 ASP A CA 1
ATOM 908 C C . ASP A 1 121 ? -7.156 -9.352 -1.537 1 92.94 121 ASP A C 1
ATOM 910 O O . ASP A 1 121 ? -8.117 -9.359 -2.314 1 92.94 121 ASP A O 1
ATOM 914 N N . ASP A 1 122 ? -7.27 -9.633 -0.295 1 91.06 122 ASP A N 1
ATOM 915 C CA . ASP A 1 122 ? -8.57 -9.914 0.3 1 91.06 122 ASP A CA 1
ATOM 916 C C . ASP A 1 122 ? -9.523 -8.734 0.118 1 91.06 122 ASP A C 1
ATOM 918 O O . ASP A 1 122 ? -10.727 -8.93 -0.075 1 91.06 122 ASP A O 1
ATOM 922 N N . ILE A 1 123 ? -9.023 -7.594 0.215 1 93.38 123 ILE A N 1
ATOM 923 C CA . ILE A 1 123 ? -9.836 -6.398 0.014 1 93.38 123 ILE A CA 1
ATOM 924 C C . ILE A 1 123 ? -10.164 -6.242 -1.469 1 93.38 123 ILE A C 1
ATOM 926 O O . ILE A 1 123 ? -11.32 -5.98 -1.831 1 93.38 123 ILE A O 1
ATOM 930 N N . GLU A 1 124 ? -9.164 -6.398 -2.273 1 92.38 124 GLU A N 1
ATOM 931 C CA . GLU A 1 124 ? -9.32 -6.227 -3.715 1 92.38 124 GLU A CA 1
ATOM 932 C C . GLU A 1 124 ? -10.336 -7.223 -4.277 1 92.38 124 GLU A C 1
ATOM 934 O O . GLU A 1 124 ? -11.031 -6.922 -5.25 1 92.38 124 GLU A O 1
ATOM 939 N N . ASP A 1 125 ? -10.414 -8.344 -3.613 1 85.19 125 ASP A N 1
ATOM 940 C CA . ASP A 1 125 ? -11.297 -9.406 -4.07 1 85.19 125 ASP A CA 1
ATOM 941 C C . ASP A 1 125 ? -12.633 -9.359 -3.342 1 85.19 125 ASP A C 1
ATOM 943 O O . ASP A 1 125 ? -13.547 -10.125 -3.662 1 85.19 125 ASP A O 1
ATOM 947 N N . ASN A 1 126 ? -12.773 -8.422 -2.459 1 80.94 126 ASN A N 1
ATOM 948 C CA . ASN A 1 126 ? -13.938 -8.391 -1.583 1 80.94 126 ASN A CA 1
ATOM 949 C C . ASN A 1 126 ? -14.219 -9.758 -0.968 1 80.94 126 ASN A C 1
ATOM 951 O O . ASN A 1 126 ? -15.359 -10.227 -0.992 1 80.94 126 ASN A O 1
ATOM 955 N N . SER A 1 127 ? -13.211 -10.359 -0.561 1 72.44 127 SER A N 1
ATOM 956 C CA . SER A 1 127 ? -13.312 -11.719 -0.043 1 72.44 127 SER A CA 1
ATOM 957 C C . SER A 1 127 ? -13.977 -11.734 1.332 1 72.44 127 SER A C 1
ATOM 959 O O . SER A 1 127 ? -13.781 -10.82 2.129 1 72.44 127 SER A O 1
ATOM 961 N N . VAL A 1 128 ? -14.969 -12.547 1.516 1 65.62 128 VAL A N 1
ATOM 962 C CA . VAL A 1 128 ? -15.555 -12.695 2.842 1 65.62 128 VAL A CA 1
ATOM 963 C C . VAL A 1 128 ? -14.703 -13.633 3.689 1 65.62 128 VAL A C 1
ATOM 965 O O . VAL A 1 128 ? -13.969 -13.18 4.574 1 65.62 128 VAL A O 1
ATOM 968 N N . PRO A 1 129 ? -14.945 -14.805 3.918 1 62.59 129 PRO A N 1
ATOM 969 C CA . PRO A 1 129 ? -14.195 -15.625 4.875 1 62.59 129 PRO A CA 1
ATOM 970 C C . PRO A 1 129 ? -12.984 -16.312 4.246 1 62.59 129 PRO A C 1
ATOM 972 O O . PRO A 1 129 ? -13.023 -16.688 3.068 1 62.59 129 PRO A O 1
ATOM 975 N N . ARG A 1 130 ? -11.773 -16.109 4.883 1 56.38 130 ARG A N 1
ATOM 976 C CA . ARG A 1 130 ? -10.555 -16.828 4.531 1 56.38 130 ARG A CA 1
ATOM 977 C C . ARG A 1 130 ? -10.289 -17.969 5.516 1 56.38 130 ARG A C 1
ATOM 979 O O . ARG A 1 130 ? -10.18 -17.734 6.723 1 56.38 130 ARG A O 1
ATOM 986 N N . ARG A 1 131 ? -10.023 -19.188 4.984 1 56.5 131 ARG A N 1
ATOM 987 C CA . ARG A 1 131 ? -9.594 -20.344 5.75 1 56.5 131 ARG A CA 1
ATOM 988 C C . ARG A 1 131 ? -10.477 -20.562 6.973 1 56.5 131 ARG A C 1
ATOM 990 O O . ARG A 1 131 ? -9.977 -20.812 8.07 1 56.5 131 ARG A O 1
ATOM 997 N N . GLY A 1 132 ? -11.648 -20.281 6.781 1 65.5 132 GLY A N 1
ATOM 998 C CA . GLY A 1 132 ? -12.562 -20.5 7.891 1 65.5 132 GLY A CA 1
ATOM 999 C C . GLY A 1 132 ? -12.57 -19.375 8.898 1 65.5 132 GLY A C 1
ATOM 1000 O O . GLY A 1 132 ? -13.383 -19.359 9.828 1 65.5 132 GLY A O 1
ATOM 1001 N N . SER A 1 133 ? -11.523 -18.484 8.672 1 76.69 133 SER A N 1
ATOM 1002 C CA . SER A 1 133 ? -11.453 -17.344 9.578 1 76.69 133 SER A CA 1
ATOM 1003 C C . SER A 1 133 ? -11.797 -16.047 8.859 1 76.69 133 SER A C 1
ATOM 1005 O O . SER A 1 133 ? -11.586 -15.914 7.652 1 76.69 133 SER A O 1
ATOM 1007 N N . PRO A 1 134 ? -12.273 -15.164 9.625 1 85.81 134 PRO A N 1
ATOM 1008 C CA . PRO A 1 134 ? -12.57 -13.883 8.992 1 85.81 134 PRO A CA 1
ATOM 1009 C C . PRO A 1 134 ? -11.328 -13.203 8.43 1 85.81 134 PRO A C 1
ATOM 1011 O O . PRO A 1 134 ? -10.227 -13.383 8.953 1 85.81 134 PRO A O 1
ATOM 1014 N N . THR A 1 135 ? -11.5 -12.562 7.371 1 88.38 135 THR A N 1
ATOM 1015 C CA . THR A 1 135 ? -10.406 -11.789 6.797 1 88.38 135 THR A CA 1
ATOM 1016 C C . THR A 1 135 ? -10.078 -10.586 7.672 1 88.38 135 THR A C 1
ATOM 1018 O O . THR A 1 135 ? -10.906 -10.141 8.461 1 88.38 135 THR A O 1
ATOM 1021 N N . ALA A 1 136 ? -8.891 -10.047 7.578 1 92.06 136 ALA A N 1
ATOM 1022 C CA . ALA A 1 136 ? -8.43 -8.938 8.406 1 92.06 136 ALA A CA 1
ATOM 1023 C C . ALA A 1 136 ? -9.336 -7.719 8.25 1 92.06 136 ALA A C 1
ATOM 1025 O O . ALA A 1 136 ? -9.695 -7.07 9.242 1 92.06 136 ALA A O 1
ATOM 1026 N N . HIS A 1 137 ? -9.719 -7.422 7 1 92.81 137 HIS A N 1
ATOM 1027 C CA . HIS A 1 137 ? -10.492 -6.203 6.781 1 92.81 137 HIS A CA 1
ATOM 1028 C C . HIS A 1 137 ? -11.898 -6.332 7.348 1 92.81 137 HIS A C 1
ATOM 1030 O O . HIS A 1 137 ? -12.547 -5.328 7.641 1 92.81 137 HIS A O 1
ATOM 1036 N N . THR A 1 138 ? -12.422 -7.543 7.48 1 89.25 138 THR A N 1
ATOM 1037 C CA . THR A 1 138 ? -13.727 -7.742 8.102 1 89.25 138 THR A CA 1
ATOM 1038 C C . THR A 1 138 ? -13.648 -7.527 9.609 1 89.25 138 THR A C 1
ATOM 1040 O O . THR A 1 138 ? -14.625 -7.105 10.227 1 89.25 138 THR A O 1
ATOM 1043 N N . LEU A 1 139 ? -12.492 -7.777 10.188 1 89.56 139 LEU A N 1
ATOM 1044 C CA . LEU A 1 139 ? -12.32 -7.656 11.633 1 89.56 139 LEU A CA 1
ATOM 1045 C C . LEU A 1 139 ? -11.898 -6.238 12.016 1 89.56 139 LEU A C 1
ATOM 1047 O O . LEU A 1 139 ? -12.359 -5.699 13.023 1 89.56 139 LEU A O 1
ATOM 1051 N N . PHE A 1 140 ? -11.039 -5.633 11.219 1 92.44 140 PHE A N 1
ATOM 1052 C CA . PHE A 1 140 ? -10.398 -4.391 11.633 1 92.44 140 PHE A CA 1
ATOM 1053 C C . PHE A 1 140 ? -10.852 -3.229 10.75 1 92.44 140 PHE A C 1
ATOM 1055 O O . PHE A 1 140 ? -10.547 -2.068 11.047 1 92.44 140 PHE A O 1
ATOM 1062 N N . GLY A 1 141 ? -11.578 -3.531 9.703 1 91.38 141 GLY A N 1
ATOM 1063 C CA . GLY A 1 141 ? -11.977 -2.508 8.75 1 91.38 141 GLY A CA 1
ATOM 1064 C C . GLY A 1 141 ? -11.047 -2.393 7.562 1 91.38 141 GLY A C 1
ATOM 1065 O O . GLY A 1 141 ? -9.852 -2.67 7.68 1 91.38 141 GLY A O 1
ATOM 1066 N N . VAL A 1 142 ? -11.562 -1.92 6.465 1 93.69 142 VAL A N 1
ATOM 1067 C CA . VAL A 1 142 ? -10.844 -1.794 5.199 1 93.69 142 VAL A CA 1
ATOM 1068 C C . VAL A 1 142 ? -9.695 -0.8 5.355 1 93.69 142 VAL A C 1
ATOM 1070 O O . VAL A 1 142 ? -8.555 -1.095 4.988 1 93.69 142 VAL A O 1
ATOM 1073 N N . GLY A 1 143 ? -9.961 0.3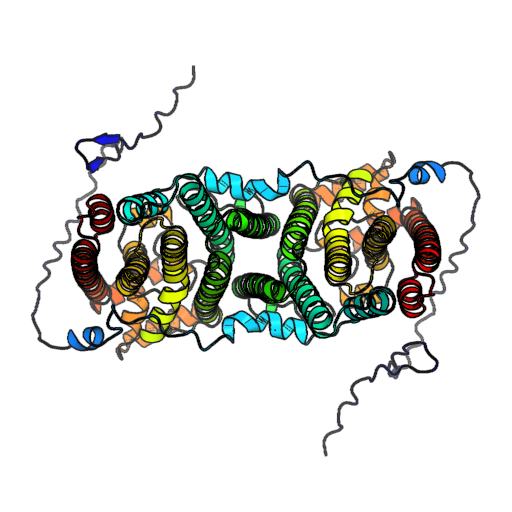59 5.969 1 95.31 143 GLY A N 1
ATOM 1074 C CA . GLY A 1 143 ? -8.953 1.397 6.105 1 95.31 143 GLY A CA 1
ATOM 1075 C C . GLY A 1 143 ? -7.742 0.955 6.91 1 95.31 143 GLY A C 1
ATOM 1076 O O . GLY A 1 143 ? -6.605 1.081 6.453 1 95.31 143 GLY A O 1
ATOM 1077 N N . GLN A 1 144 ? -7.969 0.387 8.047 1 95.44 144 GLN A N 1
ATOM 1078 C CA . GLN A 1 144 ? -6.887 -0.062 8.914 1 95.44 144 GLN A CA 1
ATOM 1079 C C . GLN A 1 144 ? -6.082 -1.182 8.258 1 95.44 144 GLN A C 1
ATOM 1081 O O . GLN A 1 144 ? -4.863 -1.252 8.414 1 95.44 144 GLN A O 1
ATOM 1086 N N . THR A 1 145 ? -6.773 -2.039 7.578 1 97 145 THR A N 1
ATOM 1087 C CA . THR A 1 145 ? -6.102 -3.16 6.926 1 97 145 THR A CA 1
ATOM 1088 C C . THR A 1 145 ? -5.191 -2.666 5.809 1 97 145 THR A C 1
ATOM 1090 O O . THR A 1 145 ? -4.039 -3.1 5.699 1 97 145 THR A O 1
ATOM 1093 N N . ILE A 1 146 ? -5.672 -1.734 4.969 1 98 146 ILE A N 1
ATOM 1094 C CA . ILE A 1 146 ? -4.855 -1.151 3.908 1 98 146 ILE A CA 1
ATOM 1095 C C . ILE A 1 146 ? -3.633 -0.469 4.516 1 98 146 ILE A C 1
ATOM 1097 O O . ILE A 1 146 ? -2.51 -0.667 4.047 1 98 146 ILE A O 1
ATOM 1101 N N . ASN A 1 147 ? -3.852 0.303 5.516 1 97.81 147 ASN A N 1
ATOM 1102 C CA . ASN A 1 147 ? -2.777 1.044 6.172 1 97.81 147 ASN A CA 1
ATOM 1103 C C . ASN A 1 147 ? -1.737 0.106 6.773 1 97.81 147 ASN A C 1
ATOM 1105 O O . ASN A 1 147 ? -0.534 0.341 6.645 1 97.81 147 ASN A O 1
ATOM 1109 N N . SER A 1 148 ? -2.189 -0.893 7.426 1 98 148 SER A N 1
ATOM 1110 C CA . SER A 1 148 ? -1.299 -1.883 8.023 1 98 148 SER A CA 1
ATOM 1111 C C . SER A 1 148 ? -0.472 -2.596 6.957 1 98 148 SER A C 1
ATOM 1113 O O . SER A 1 148 ? 0.727 -2.818 7.141 1 98 148 SER A O 1
ATOM 1115 N N . ALA A 1 149 ? -1.108 -2.998 5.918 1 98.38 149 ALA A N 1
ATOM 1116 C CA . ALA A 1 149 ? -0.412 -3.656 4.816 1 98.38 149 ALA A CA 1
ATOM 1117 C C . ALA A 1 149 ? 0.698 -2.77 4.262 1 98.38 149 ALA A C 1
ATOM 1119 O O . ALA A 1 149 ? 1.812 -3.238 4.016 1 98.38 149 ALA A O 1
ATOM 1120 N N . ASN A 1 150 ? 0.411 -1.526 4.07 1 98.12 150 ASN A N 1
ATOM 1121 C CA . ASN A 1 150 ? 1.396 -0.596 3.527 1 98.12 150 ASN A CA 1
ATOM 1122 C C . ASN A 1 150 ? 2.516 -0.321 4.527 1 98.12 150 ASN A C 1
ATOM 1124 O O . ASN A 1 150 ? 3.674 -0.157 4.137 1 98.12 150 ASN A O 1
ATOM 1128 N N . TYR A 1 151 ? 2.143 -0.219 5.809 1 97.81 151 TYR A N 1
ATOM 1129 C CA . TYR A 1 151 ? 3.164 -0.106 6.844 1 97.81 151 TYR A CA 1
ATOM 1130 C C . TYR A 1 151 ? 4.117 -1.292 6.801 1 97.81 151 TYR A C 1
ATOM 1132 O O . TYR A 1 151 ? 5.336 -1.121 6.902 1 97.81 151 TYR A O 1
ATOM 1140 N N . THR A 1 152 ? 3.551 -2.424 6.66 1 97.94 152 THR A N 1
ATOM 1141 C CA . THR A 1 152 ? 4.336 -3.652 6.598 1 97.94 152 THR A CA 1
ATOM 1142 C C . THR A 1 152 ? 5.246 -3.648 5.375 1 97.94 152 THR A C 1
ATOM 1144 O O . THR A 1 152 ? 6.383 -4.121 5.441 1 97.94 152 THR A O 1
ATOM 1147 N N . PHE A 1 153 ? 4.762 -3.123 4.344 1 97.44 153 PHE A N 1
ATOM 1148 C CA . PHE A 1 153 ? 5.559 -2.965 3.133 1 97.44 153 PHE A CA 1
ATOM 1149 C C . PHE A 1 153 ? 6.785 -2.102 3.402 1 97.44 153 PHE A C 1
ATOM 1151 O O . PHE A 1 153 ? 7.891 -2.432 2.971 1 97.44 153 PHE A O 1
ATOM 1158 N N . VAL A 1 154 ? 6.625 -1.021 4.078 1 97.56 154 VAL A N 1
ATOM 1159 C CA . VAL A 1 154 ? 7.73 -0.137 4.426 1 97.56 154 VAL A CA 1
ATOM 1160 C C . VAL A 1 154 ? 8.719 -0.875 5.332 1 97.56 154 VAL A C 1
ATOM 1162 O O . VAL A 1 154 ? 9.93 -0.734 5.184 1 97.56 154 VAL A O 1
ATOM 1165 N N . CYS A 1 155 ? 8.172 -1.671 6.238 1 97.81 155 CYS A N 1
ATOM 1166 C CA . CYS A 1 155 ? 9.031 -2.459 7.121 1 97.81 155 CYS A CA 1
ATOM 1167 C C . CYS A 1 155 ? 9.883 -3.438 6.32 1 97.81 155 CYS A C 1
ATOM 1169 O O . CYS A 1 155 ? 11.031 -3.695 6.672 1 97.81 155 CYS A O 1
ATOM 1171 N N . ALA A 1 156 ? 9.281 -4.004 5.277 1 98.12 156 ALA A N 1
ATOM 1172 C CA . ALA A 1 156 ? 10.047 -4.898 4.414 1 98.12 156 ALA A CA 1
ATOM 1173 C C . ALA A 1 156 ? 11.203 -4.152 3.746 1 98.12 156 ALA A C 1
ATOM 1175 O O . ALA A 1 156 ? 12.305 -4.688 3.629 1 98.12 156 ALA A O 1
ATOM 1176 N N . PHE A 1 157 ? 10.953 -2.951 3.359 1 96.88 157 PHE A N 1
ATOM 1177 C CA . PHE A 1 157 ? 11.992 -2.115 2.771 1 96.88 157 PHE A CA 1
ATOM 1178 C C . PHE A 1 157 ? 13.078 -1.809 3.793 1 96.88 157 PHE A C 1
ATOM 1180 O O . PHE A 1 157 ? 14.266 -1.801 3.459 1 96.88 157 PHE A O 1
ATOM 1187 N N . GLU A 1 158 ? 12.656 -1.527 4.969 1 97.69 158 GLU A N 1
ATOM 1188 C CA . GLU A 1 158 ? 13.617 -1.283 6.043 1 97.69 158 GLU A CA 1
ATOM 1189 C C . GLU A 1 158 ? 14.5 -2.502 6.277 1 97.69 158 GLU A C 1
ATOM 1191 O O . GLU A 1 158 ? 15.727 -2.375 6.387 1 97.69 158 GLU A O 1
ATOM 1196 N N . GLU A 1 159 ? 13.898 -3.66 6.32 1 98.44 159 GLU A N 1
ATOM 1197 C CA . GLU A 1 159 ? 14.641 -4.906 6.52 1 98.44 159 GLU A CA 1
ATOM 1198 C C . GLU A 1 159 ? 15.609 -5.16 5.371 1 98.44 159 GLU A C 1
ATOM 1200 O O . GLU A 1 159 ? 16.703 -5.676 5.582 1 98.44 159 GLU A O 1
ATOM 1205 N N . LEU A 1 160 ? 15.266 -4.797 4.188 1 98.31 160 LEU A N 1
ATOM 1206 C CA . LEU A 1 160 ? 16.078 -4.969 2.984 1 98.31 160 LEU A CA 1
ATOM 1207 C C . LEU A 1 160 ? 17.422 -4.266 3.121 1 98.31 160 LEU A C 1
ATOM 1209 O O . LEU A 1 160 ? 18.422 -4.723 2.572 1 98.31 160 LEU A O 1
ATOM 1213 N N . GLN A 1 161 ? 17.422 -3.152 3.92 1 97.19 161 GLN A N 1
ATOM 1214 C CA . GLN A 1 161 ? 18.641 -2.352 4.062 1 97.19 161 GLN A CA 1
ATOM 1215 C C . GLN A 1 161 ? 19.734 -3.127 4.797 1 97.19 161 GLN A C 1
ATOM 1217 O O . GLN A 1 161 ? 20.906 -2.744 4.766 1 97.19 161 GLN A O 1
ATOM 1222 N N . LYS A 1 162 ? 19.391 -4.227 5.402 1 97.69 162 LYS A N 1
ATOM 1223 C CA . LYS A 1 162 ? 20.359 -5.008 6.172 1 97.69 162 LYS A CA 1
ATOM 1224 C C . LYS A 1 162 ? 21.156 -5.938 5.266 1 97.69 162 LYS A C 1
ATOM 1226 O O . LYS A 1 162 ? 22.188 -6.488 5.684 1 97.69 162 LYS A O 1
ATOM 1231 N N . LEU A 1 163 ? 20.656 -6.152 4.066 1 97.69 163 LEU A N 1
ATOM 1232 C CA . LEU A 1 163 ? 21.344 -7.043 3.139 1 97.69 163 LEU A CA 1
ATOM 1233 C C . LEU A 1 163 ? 22.594 -6.387 2.586 1 97.69 163 LEU A C 1
ATOM 1235 O O . LEU A 1 163 ? 22.688 -5.156 2.52 1 97.69 163 LEU A O 1
ATOM 1239 N N . GLN A 1 164 ? 23.531 -7.203 2.162 1 95.75 164 GLN A N 1
ATOM 1240 C CA . GLN A 1 164 ? 24.844 -6.703 1.784 1 95.75 164 GLN A CA 1
ATOM 1241 C C . GLN A 1 164 ? 24.984 -6.586 0.269 1 95.75 164 GLN A C 1
ATOM 1243 O O . GLN A 1 164 ? 25.812 -5.82 -0.232 1 95.75 164 GLN A O 1
ATOM 1248 N N . SER A 1 165 ? 24.219 -7.344 -0.439 1 93.88 165 SER A N 1
ATOM 1249 C CA . SER A 1 165 ? 24.297 -7.324 -1.896 1 93.88 165 SER A CA 1
ATOM 1250 C C . SER A 1 165 ? 23.984 -5.941 -2.451 1 93.88 165 SER A C 1
ATOM 1252 O O . SER A 1 165 ? 22.938 -5.363 -2.139 1 93.88 165 SER A O 1
ATOM 1254 N N . PRO A 1 166 ? 24.781 -5.43 -3.354 1 91.88 166 PRO A N 1
ATOM 1255 C CA . PRO A 1 166 ? 24.516 -4.117 -3.947 1 91.88 166 PRO A CA 1
ATOM 1256 C C . PRO A 1 166 ? 23.312 -4.133 -4.883 1 91.88 166 PRO A C 1
ATOM 1258 O O . PRO A 1 166 ? 22.781 -3.072 -5.242 1 91.88 166 PRO A O 1
ATOM 1261 N N . ASN A 1 167 ? 22.875 -5.293 -5.238 1 92.25 167 ASN A N 1
ATOM 1262 C CA . ASN A 1 167 ? 21.766 -5.395 -6.18 1 92.25 167 ASN A CA 1
ATOM 1263 C C . ASN A 1 167 ? 20.438 -5.629 -5.457 1 92.25 167 ASN A C 1
ATOM 1265 O O . ASN A 1 167 ? 19.375 -5.652 -6.086 1 92.25 167 ASN A O 1
ATOM 1269 N N . ALA A 1 168 ? 20.5 -5.773 -4.156 1 96.38 168 ALA A N 1
ATOM 1270 C CA . ALA A 1 168 ? 19.312 -6.152 -3.396 1 96.38 168 ALA A CA 1
ATOM 1271 C C . ALA A 1 168 ? 18.172 -5.16 -3.627 1 96.38 168 ALA A C 1
ATOM 1273 O O . ALA A 1 168 ? 17.047 -5.555 -3.904 1 96.38 168 ALA A O 1
ATOM 1274 N N . ILE A 1 169 ? 18.5 -3.902 -3.625 1 96.88 169 ILE A N 1
ATOM 1275 C CA . ILE A 1 169 ? 17.484 -2.861 -3.768 1 96.88 169 ILE A CA 1
ATOM 1276 C C . ILE A 1 169 ? 16.906 -2.889 -5.184 1 96.88 169 ILE A C 1
ATOM 1278 O O . ILE A 1 169 ? 15.695 -2.832 -5.367 1 96.88 169 ILE A O 1
ATOM 1282 N N . GLY A 1 170 ? 17.781 -2.98 -6.145 1 96.75 170 GLY A N 1
ATOM 1283 C CA . GLY A 1 170 ? 17.344 -3.049 -7.523 1 96.75 170 GLY A CA 1
ATOM 1284 C C . GLY A 1 170 ? 16.438 -4.234 -7.797 1 96.75 170 GLY A C 1
ATOM 1285 O O . GLY A 1 170 ? 15.398 -4.094 -8.453 1 96.75 170 GLY A O 1
ATOM 1286 N N . VAL A 1 171 ? 16.797 -5.398 -7.273 1 95.81 171 VAL A N 1
ATOM 1287 C CA . VAL A 1 171 ? 16.016 -6.613 -7.418 1 95.81 171 VAL A CA 1
ATOM 1288 C C . VAL A 1 171 ? 14.648 -6.426 -6.754 1 95.81 171 VAL A C 1
ATOM 1290 O O . VAL A 1 171 ? 13.617 -6.781 -7.328 1 95.81 171 VAL A O 1
ATOM 1293 N N . PHE A 1 172 ? 14.68 -5.863 -5.586 1 97.56 172 PHE A N 1
ATOM 1294 C CA . PHE A 1 172 ? 13.469 -5.625 -4.812 1 97.56 172 PHE A CA 1
ATOM 1295 C C . PHE A 1 172 ? 12.508 -4.719 -5.578 1 97.56 172 PHE A C 1
ATOM 1297 O O . PHE A 1 172 ? 11.336 -5.059 -5.758 1 97.56 172 PHE A O 1
ATOM 1304 N N . ILE A 1 173 ? 12.953 -3.609 -6.086 1 96.69 173 ILE A N 1
ATOM 1305 C CA . ILE A 1 173 ? 12.141 -2.639 -6.812 1 96.69 173 ILE A CA 1
ATOM 1306 C C . ILE A 1 173 ? 11.586 -3.277 -8.086 1 96.69 173 ILE A C 1
ATOM 1308 O O . ILE A 1 173 ? 10.383 -3.197 -8.352 1 96.69 173 ILE A O 1
ATOM 1312 N N . GLU A 1 174 ? 12.406 -3.938 -8.789 1 95.31 174 GLU A N 1
ATOM 1313 C CA . GLU A 1 174 ? 12.008 -4.559 -10.047 1 95.31 174 GLU A CA 1
ATOM 1314 C C . GLU A 1 174 ? 10.898 -5.586 -9.836 1 95.31 174 GLU A C 1
ATOM 1316 O O . GLU A 1 174 ? 9.883 -5.559 -10.531 1 95.31 174 GLU A O 1
ATOM 1321 N N . GLN A 1 175 ? 11.078 -6.426 -8.898 1 94.81 175 GLN A N 1
ATOM 1322 C CA . GLN A 1 175 ? 10.133 -7.512 -8.703 1 94.81 175 GLN A CA 1
ATOM 1323 C C . GLN A 1 175 ? 8.812 -6.992 -8.133 1 94.81 175 GLN A C 1
ATOM 1325 O O . GLN A 1 175 ? 7.742 -7.516 -8.445 1 94.81 175 GLN A O 1
ATOM 1330 N N . LEU A 1 176 ? 8.875 -5.984 -7.312 1 96.25 176 LEU A N 1
ATOM 1331 C CA . LEU A 1 176 ? 7.641 -5.414 -6.785 1 96.25 176 LEU A CA 1
ATOM 1332 C C . LEU A 1 176 ? 6.867 -4.688 -7.883 1 96.25 176 LEU A C 1
ATOM 1334 O O . LEU A 1 176 ? 5.637 -4.754 -7.93 1 96.25 176 LEU A O 1
ATOM 1338 N N . LYS A 1 177 ? 7.547 -3.986 -8.727 1 95.12 177 LYS A N 1
ATOM 1339 C CA . LYS A 1 177 ? 6.871 -3.365 -9.867 1 95.12 177 LYS A CA 1
ATOM 1340 C C . LYS A 1 177 ? 6.195 -4.414 -10.742 1 95.12 177 LYS A C 1
ATOM 1342 O O . LYS A 1 177 ? 5.043 -4.246 -11.148 1 95.12 177 LYS A O 1
ATOM 1347 N N . ASN A 1 178 ? 6.938 -5.484 -10.992 1 93 178 ASN A N 1
ATOM 1348 C CA . ASN A 1 178 ? 6.391 -6.57 -11.797 1 93 178 ASN A CA 1
ATOM 1349 C C . ASN A 1 178 ? 5.152 -7.18 -11.141 1 93 178 ASN A C 1
ATOM 1351 O O . ASN A 1 178 ? 4.164 -7.469 -11.82 1 93 178 ASN A O 1
ATOM 1355 N N . LEU A 1 179 ? 5.273 -7.387 -9.891 1 94.56 179 LEU A N 1
ATOM 1356 C CA . LEU A 1 179 ? 4.156 -7.957 -9.141 1 94.56 179 LEU A CA 1
ATOM 1357 C C . LEU A 1 179 ? 2.91 -7.09 -9.289 1 94.56 179 LEU A C 1
ATOM 1359 O O . LEU A 1 179 ? 1.826 -7.598 -9.586 1 94.56 179 LEU A O 1
ATOM 1363 N N . HIS A 1 180 ? 3.057 -5.789 -9.125 1 96.31 180 HIS A N 1
ATOM 1364 C CA . HIS A 1 180 ? 1.907 -4.895 -9.195 1 96.31 180 HIS A CA 1
ATOM 1365 C C . HIS A 1 180 ? 1.379 -4.789 -10.617 1 96.31 180 HIS A C 1
ATOM 1367 O O . HIS A 1 180 ? 0.177 -4.609 -10.828 1 96.31 180 HIS A O 1
ATOM 1373 N N . CYS A 1 181 ? 2.271 -4.918 -11.586 1 95 181 CYS A N 1
ATOM 1374 C CA . CYS A 1 181 ? 1.821 -4.934 -12.977 1 95 181 CYS A CA 1
ATOM 1375 C C . CYS A 1 181 ? 0.979 -6.172 -13.258 1 95 181 CYS A C 1
ATOM 1377 O O . CYS A 1 181 ? -0.095 -6.07 -13.852 1 95 181 CYS A O 1
ATOM 1379 N N . GLY A 1 182 ? 1.456 -7.332 -12.836 1 94.31 182 GLY A N 1
ATOM 1380 C CA . GLY A 1 182 ? 0.657 -8.539 -12.969 1 94.31 182 GLY A CA 1
ATOM 1381 C C . GLY A 1 182 ? -0.68 -8.453 -12.258 1 94.31 182 GLY A C 1
ATOM 1382 O O . GLY A 1 182 ? -1.713 -8.82 -12.812 1 94.31 182 GLY A O 1
ATOM 1383 N N . GLN A 1 183 ? -0.667 -7.949 -11.023 1 94.69 183 GLN A N 1
ATOM 1384 C CA . GLN A 1 183 ? -1.896 -7.746 -10.266 1 94.69 183 GLN A CA 1
ATOM 1385 C C . GLN A 1 183 ? -2.824 -6.762 -10.977 1 94.69 183 GLN A C 1
ATOM 1387 O O . GLN A 1 183 ? -4.043 -6.938 -10.969 1 94.69 183 GLN A O 1
ATOM 1392 N N . GLY A 1 184 ? -2.219 -5.742 -11.562 1 94.81 184 GLY A N 1
ATOM 1393 C CA . GLY A 1 184 ? -2.998 -4.77 -12.305 1 94.81 184 GLY A CA 1
ATOM 1394 C C . GLY A 1 184 ? -3.771 -5.383 -13.461 1 94.81 184 GLY A C 1
ATOM 1395 O O . GLY A 1 184 ? -4.914 -5 -13.719 1 94.81 184 GLY A O 1
ATOM 1396 N N . LEU A 1 185 ? -3.191 -6.281 -14.188 1 93.5 185 LEU A N 1
ATOM 1397 C CA . LEU A 1 185 ? -3.863 -6.973 -15.281 1 93.5 185 LEU A CA 1
ATOM 1398 C C . LEU A 1 185 ? -5.035 -7.801 -14.766 1 93.5 185 LEU A C 1
ATOM 1400 O O . LEU A 1 185 ? -6.137 -7.738 -15.312 1 93.5 185 LEU A O 1
ATOM 1404 N N . ASP A 1 186 ? -4.801 -8.531 -13.703 1 93.19 186 ASP A N 1
ATOM 1405 C CA . ASP A 1 186 ? -5.84 -9.359 -13.086 1 93.19 186 ASP A CA 1
ATOM 1406 C C . ASP A 1 186 ? -7.039 -8.516 -12.672 1 93.19 186 ASP A C 1
ATOM 1408 O O . ASP A 1 186 ? -8.18 -8.844 -13.008 1 93.19 186 ASP A O 1
ATOM 1412 N N . LEU A 1 187 ? -6.781 -7.453 -12.062 1 93.12 187 LEU A N 1
ATOM 1413 C CA . LEU A 1 187 ? -7.836 -6.566 -11.578 1 93.12 187 LEU A CA 1
ATOM 1414 C C . LEU A 1 187 ? -8.555 -5.891 -12.742 1 93.12 187 LEU A C 1
ATOM 1416 O O . LEU A 1 187 ? -9.773 -5.711 -12.695 1 93.12 187 LEU A O 1
ATOM 1420 N N . TYR A 1 188 ? -7.77 -5.531 -13.703 1 91.75 188 TYR A N 1
ATOM 1421 C CA . TYR A 1 188 ? -8.344 -4.902 -14.891 1 91.75 188 TYR A CA 1
ATOM 1422 C C . TYR A 1 188 ? -9.328 -5.84 -15.578 1 91.75 188 TYR A C 1
ATOM 1424 O O . TYR A 1 188 ? -10.43 -5.43 -15.953 1 91.75 188 TYR A O 1
ATOM 1432 N N . TRP A 1 189 ? -8.953 -7.043 -15.766 1 89.25 189 TRP A N 1
ATOM 1433 C CA . TRP A 1 189 ? -9.812 -8.023 -16.422 1 89.25 189 TRP A CA 1
ATOM 1434 C C . TRP A 1 189 ? -11.086 -8.258 -15.617 1 89.25 189 TRP A C 1
ATOM 1436 O O . TRP A 1 189 ? -12.18 -8.344 -16.188 1 89.25 189 TRP A O 1
ATOM 1446 N N . LYS A 1 190 ? -10.914 -8.344 -14.344 1 86.75 190 LYS A N 1
ATOM 1447 C CA . LYS A 1 190 ? -12.055 -8.539 -13.453 1 86.75 190 LYS A CA 1
ATOM 1448 C C . LYS A 1 190 ? -13.031 -7.367 -13.555 1 86.75 190 LYS A C 1
ATOM 1450 O O . LYS A 1 190 ? -14.234 -7.57 -13.742 1 86.75 190 LYS A O 1
ATOM 1455 N N . TYR A 1 191 ? -12.477 -6.246 -13.422 1 85.06 191 TYR A N 1
ATOM 1456 C CA . TYR A 1 191 ? -13.312 -5.051 -13.391 1 85.06 191 TYR A CA 1
ATOM 1457 C C . TYR A 1 191 ? -14.008 -4.832 -14.727 1 85.06 191 TYR A C 1
ATOM 1459 O O . TYR A 1 191 ? -15.148 -4.367 -14.766 1 85.06 191 TYR A O 1
ATOM 1467 N N . ASN A 1 192 ? -13.383 -5.195 -15.812 1 84.38 192 ASN A N 1
ATOM 1468 C CA . ASN A 1 192 ? -13.938 -4.938 -17.141 1 84.38 192 ASN A CA 1
ATOM 1469 C C . ASN A 1 192 ? -14.562 -6.191 -17.734 1 84.38 192 ASN A C 1
ATOM 1471 O O . ASN A 1 192 ? -14.945 -6.203 -18.906 1 84.38 192 ASN A O 1
ATOM 1475 N N . THR A 1 193 ? -14.609 -7.223 -17.016 1 82.06 193 THR A N 1
ATOM 1476 C CA . THR A 1 193 ? -15.18 -8.5 -17.422 1 82.06 193 THR A CA 1
ATOM 1477 C C . THR A 1 193 ? -14.523 -8.992 -18.719 1 82.06 193 THR A C 1
ATOM 1479 O O . THR A 1 193 ? -15.211 -9.414 -19.641 1 82.06 193 THR A O 1
ATOM 1482 N N . HIS A 1 194 ? -13.25 -8.82 -18.781 1 84.81 194 HIS A N 1
ATOM 1483 C CA . HIS A 1 194 ? -12.445 -9.258 -19.922 1 84.81 194 HIS A CA 1
ATOM 1484 C C . HIS A 1 194 ? -11.82 -10.625 -19.656 1 84.81 194 HIS A C 1
ATOM 1486 O O . HIS A 1 194 ? -11.25 -10.859 -18.594 1 84.81 194 HIS A O 1
ATOM 1492 N N . VAL A 1 195 ? -11.984 -11.555 -20.578 1 84.38 195 VAL A N 1
ATOM 1493 C CA . VAL A 1 195 ? -11.328 -12.859 -20.484 1 84.38 195 VAL A CA 1
ATOM 1494 C C . VAL A 1 195 ? -10.008 -12.828 -21.25 1 84.38 195 VAL A C 1
ATOM 1496 O O . VAL A 1 195 ? -10 -12.68 -22.469 1 84.38 195 VAL A O 1
ATOM 1499 N N . PRO A 1 196 ? -8.945 -12.977 -20.547 1 89.44 196 PRO A N 1
ATOM 1500 C CA . PRO A 1 196 ? -7.641 -12.914 -21.203 1 89.44 196 PRO A CA 1
ATOM 1501 C C . PRO A 1 196 ? -7.363 -14.141 -22.078 1 89.44 196 PRO A C 1
ATOM 1503 O O . PRO A 1 196 ? -7.969 -15.195 -21.875 1 89.44 196 PRO A O 1
ATOM 1506 N N . THR A 1 197 ? -6.453 -13.93 -23.031 1 88.81 197 THR A N 1
ATOM 1507 C CA . THR A 1 197 ? -5.902 -15.07 -23.75 1 88.81 197 THR A CA 1
ATOM 1508 C C . THR A 1 197 ? -4.98 -15.891 -22.844 1 88.81 197 THR A C 1
ATOM 1510 O O . THR A 1 197 ? -4.582 -15.43 -21.781 1 88.81 197 THR A O 1
ATOM 1513 N N . ALA A 1 198 ? -4.68 -17.094 -23.297 1 89 198 ALA A N 1
ATOM 1514 C CA . ALA A 1 198 ? -3.748 -17.938 -22.562 1 89 198 ALA A CA 1
ATOM 1515 C C . ALA A 1 198 ? -2.406 -17.25 -22.359 1 89 198 ALA A C 1
ATOM 1517 O O . ALA A 1 198 ? -1.828 -17.297 -21.281 1 89 198 ALA A O 1
ATOM 1518 N N . ASP A 1 199 ? -1.914 -16.547 -23.359 1 89.44 199 ASP A N 1
ATOM 1519 C CA . ASP A 1 199 ? -0.636 -15.844 -23.297 1 89.44 199 ASP A CA 1
ATOM 1520 C C . ASP A 1 199 ? -0.696 -14.688 -22.297 1 89.44 199 ASP A C 1
ATOM 1522 O O . ASP A 1 199 ? 0.251 -14.469 -21.531 1 89.44 199 ASP A O 1
ATOM 1526 N N . GLU A 1 200 ? -1.781 -13.977 -22.359 1 89.94 200 GLU A N 1
ATOM 1527 C CA . GLU A 1 200 ? -1.966 -12.883 -21.406 1 89.94 200 GLU A CA 1
ATOM 1528 C C . GLU A 1 200 ? -1.994 -13.398 -19.969 1 89.94 200 GLU A C 1
ATOM 1530 O O . GLU A 1 200 ? -1.384 -12.805 -19.078 1 89.94 200 GLU A O 1
ATOM 1535 N N . TYR A 1 201 ? -2.688 -14.492 -19.844 1 92.81 201 TYR A N 1
ATOM 1536 C CA . TYR A 1 201 ? -2.783 -15.102 -18.516 1 92.81 201 TYR A CA 1
ATOM 1537 C C . TYR A 1 201 ? -1.41 -15.523 -18.016 1 92.81 201 TYR A C 1
ATOM 1539 O O . TYR A 1 201 ? -1.06 -15.258 -16.859 1 92.81 201 TYR A O 1
ATOM 1547 N N . MET A 1 202 ? -0.667 -16.078 -18.859 1 92.12 202 MET A N 1
ATOM 1548 C CA . MET A 1 202 ? 0.663 -16.531 -18.469 1 92.12 202 MET A CA 1
ATOM 1549 C C . MET A 1 202 ? 1.556 -15.352 -18.094 1 92.12 202 MET A C 1
ATOM 1551 O O . MET A 1 202 ? 2.305 -15.414 -17.125 1 92.12 202 MET A O 1
ATOM 1555 N N . THR A 1 203 ? 1.477 -14.336 -18.844 1 91.06 203 THR A N 1
ATOM 1556 C CA . THR A 1 203 ? 2.23 -13.125 -18.531 1 91.06 203 THR A CA 1
ATOM 1557 C C . THR A 1 203 ? 1.831 -12.578 -17.156 1 91.06 203 THR A C 1
ATOM 1559 O O . THR A 1 203 ? 2.691 -12.211 -16.359 1 91.06 203 THR A O 1
ATOM 1562 N N . MET A 1 204 ? 0.563 -12.539 -16.969 1 93.38 204 MET A N 1
ATOM 1563 C CA . MET A 1 204 ? 0.048 -12.047 -15.688 1 93.38 204 MET A CA 1
ATOM 1564 C C . MET A 1 204 ? 0.571 -12.891 -14.531 1 93.38 204 MET A C 1
ATOM 1566 O O . MET A 1 204 ? 1.091 -12.352 -13.547 1 93.38 204 MET A O 1
ATOM 1570 N N . ILE A 1 205 ? 0.543 -14.188 -14.555 1 94.12 205 ILE A N 1
ATOM 1571 C CA . ILE A 1 205 ? 0.935 -15.023 -13.422 1 94.12 205 ILE A CA 1
ATOM 1572 C C . ILE A 1 205 ? 2.455 -15.008 -13.273 1 94.12 205 ILE A C 1
ATOM 1574 O O . ILE A 1 205 ? 2.979 -15.117 -12.164 1 94.12 205 ILE A O 1
ATOM 1578 N N . ASP A 1 206 ? 3.184 -14.805 -14.367 1 93.44 206 ASP A N 1
ATOM 1579 C CA . ASP A 1 206 ? 4.637 -14.68 -14.297 1 93.44 206 ASP A CA 1
ATOM 1580 C C . ASP A 1 206 ? 5.039 -13.477 -13.438 1 93.44 206 ASP A C 1
ATOM 1582 O O . ASP A 1 206 ? 6.086 -13.5 -12.789 1 93.44 206 ASP A O 1
ATOM 1586 N N . HIS A 1 207 ? 4.242 -12.57 -13.438 1 92.69 207 HIS A N 1
ATOM 1587 C CA . HIS A 1 207 ? 4.594 -11.352 -12.711 1 92.69 207 HIS A CA 1
ATOM 1588 C C . HIS A 1 207 ? 3.924 -11.312 -11.344 1 92.69 207 HIS A C 1
ATOM 1590 O O . HIS A 1 207 ? 4.57 -11 -10.344 1 92.69 207 HIS A O 1
ATOM 1596 N N . LYS A 1 208 ? 2.676 -11.648 -11.344 1 92.75 208 LYS A N 1
ATOM 1597 C CA . LYS A 1 208 ? 1.933 -11.625 -10.086 1 92.75 208 LYS A CA 1
ATOM 1598 C C . LYS A 1 208 ? 2.438 -12.695 -9.125 1 92.75 208 LYS A C 1
ATOM 1600 O O . LYS A 1 208 ? 2.713 -12.414 -7.961 1 92.75 208 LYS A O 1
ATOM 1605 N N . THR A 1 209 ? 2.604 -13.906 -9.578 1 90.69 209 THR A N 1
ATOM 1606 C CA . THR A 1 209 ? 2.986 -15.031 -8.727 1 90.69 209 THR A CA 1
ATOM 1607 C C . THR A 1 209 ? 4.469 -15.352 -8.891 1 90.69 209 THR A C 1
ATOM 1609 O O . THR A 1 209 ? 5.145 -15.695 -7.918 1 90.69 209 THR A O 1
ATOM 1612 N N . GLY A 1 210 ? 4.961 -15.281 -10.023 1 90.19 210 GLY A N 1
ATOM 1613 C CA . GLY A 1 210 ? 6.367 -15.555 -10.273 1 90.19 210 GLY A CA 1
ATOM 1614 C C . GLY A 1 210 ? 7.297 -14.516 -9.68 1 90.19 210 GLY A C 1
ATOM 1615 O O . GLY A 1 210 ? 8.422 -14.836 -9.281 1 90.19 210 GLY A O 1
ATOM 1616 N N . GLY A 1 211 ? 6.848 -13.305 -9.641 1 89.31 211 GLY A N 1
ATOM 1617 C CA . GLY A 1 211 ? 7.648 -12.203 -9.125 1 89.31 211 GLY A CA 1
ATOM 1618 C C . GLY A 1 211 ? 8.18 -12.453 -7.727 1 89.31 211 GLY A C 1
ATOM 1619 O O . GLY A 1 211 ? 9.391 -12.414 -7.5 1 89.31 211 GLY A O 1
ATOM 1620 N N . PRO A 1 212 ? 7.312 -12.82 -6.848 1 91.44 212 PRO A N 1
ATOM 1621 C CA . PRO A 1 212 ? 7.754 -13.094 -5.477 1 91.44 212 PRO A CA 1
ATOM 1622 C C . PRO A 1 212 ? 8.758 -14.242 -5.398 1 91.44 212 PRO A C 1
ATOM 1624 O O . PRO A 1 212 ? 9.695 -14.188 -4.605 1 91.44 212 PRO A O 1
ATOM 1627 N N . PHE A 1 213 ? 8.625 -15.25 -6.184 1 89.94 213 PHE A N 1
ATOM 1628 C CA . PHE A 1 213 ? 9.586 -16.344 -6.207 1 89.94 213 PHE A CA 1
ATOM 1629 C C . PHE A 1 213 ? 10.938 -15.883 -6.73 1 89.94 213 PHE A C 1
ATOM 1631 O O . PHE A 1 213 ? 11.977 -16.219 -6.164 1 89.94 213 PHE A O 1
ATOM 1638 N N . ARG A 1 214 ? 10.875 -15.164 -7.77 1 92.06 214 ARG A N 1
ATOM 1639 C CA . ARG A 1 214 ? 12.109 -14.625 -8.336 1 92.06 214 ARG A CA 1
ATOM 1640 C C . ARG A 1 214 ? 12.797 -13.688 -7.348 1 92.06 214 ARG A C 1
ATOM 1642 O O . ARG A 1 214 ? 14.031 -13.688 -7.242 1 92.06 214 ARG A O 1
ATOM 1649 N N . LEU A 1 215 ? 11.992 -12.898 -6.688 1 95 215 LEU A N 1
ATOM 1650 C CA . LEU A 1 215 ? 12.547 -12.016 -5.668 1 95 215 LEU A CA 1
ATOM 1651 C C . LEU A 1 215 ? 13.336 -12.812 -4.629 1 95 215 LEU A C 1
ATOM 1653 O O . LEU A 1 215 ? 14.484 -12.484 -4.328 1 95 215 LEU A O 1
ATOM 1657 N N . CYS A 1 216 ? 12.734 -13.836 -4.164 1 94.19 216 CYS A N 1
ATOM 1658 C CA . CYS A 1 216 ? 13.352 -14.688 -3.15 1 94.19 216 CYS A CA 1
ATOM 1659 C C . CYS A 1 216 ? 14.672 -15.258 -3.648 1 94.19 216 CYS A C 1
ATOM 1661 O O . CYS A 1 216 ? 15.703 -15.094 -3.006 1 94.19 216 CYS A O 1
ATOM 1663 N N . VAL A 1 217 ? 14.711 -15.836 -4.77 1 92.19 217 VAL A N 1
ATOM 1664 C CA . VAL A 1 217 ? 15.883 -16.516 -5.32 1 92.19 217 VAL A CA 1
ATOM 1665 C C . VAL A 1 217 ? 16.984 -15.492 -5.59 1 92.19 217 VAL A C 1
ATOM 1667 O O . VAL A 1 217 ? 18.141 -15.719 -5.23 1 92.19 217 VAL A O 1
ATOM 1670 N N . ARG A 1 218 ? 16.625 -14.391 -6.16 1 93.19 218 ARG A N 1
ATOM 1671 C CA . ARG A 1 218 ? 17.625 -13.406 -6.539 1 93.19 218 ARG A CA 1
ATOM 1672 C C . ARG A 1 218 ? 18.234 -12.742 -5.305 1 93.19 218 ARG A C 1
ATOM 1674 O O . ARG A 1 218 ? 19.438 -12.422 -5.293 1 93.19 218 ARG A O 1
ATOM 1681 N N . LEU A 1 219 ? 17.453 -12.461 -4.285 1 95.81 219 LEU A N 1
ATOM 1682 C CA . LEU A 1 219 ? 18.016 -11.938 -3.047 1 95.81 219 LEU A CA 1
ATOM 1683 C C . LEU A 1 219 ? 18.984 -12.938 -2.428 1 95.81 219 LEU A C 1
ATOM 1685 O O . LEU A 1 219 ? 20.078 -12.562 -1.984 1 95.81 219 LEU A O 1
ATOM 1689 N N . MET A 1 220 ? 18.594 -14.211 -2.424 1 95.12 220 MET A N 1
ATOM 1690 C CA . MET A 1 220 ? 19.453 -15.242 -1.851 1 95.12 220 MET A CA 1
ATOM 1691 C C . MET A 1 220 ? 20.734 -15.391 -2.654 1 95.12 220 MET A C 1
ATOM 1693 O O . MET A 1 220 ? 21.828 -15.5 -2.08 1 95.12 220 MET A O 1
ATOM 1697 N N . GLN A 1 221 ? 20.625 -15.383 -3.949 1 93.19 221 GLN A N 1
ATOM 1698 C CA . GLN A 1 221 ? 21.797 -15.461 -4.805 1 93.19 221 GLN A CA 1
ATOM 1699 C C . GLN A 1 221 ? 22.734 -14.281 -4.555 1 93.19 221 GLN A C 1
ATOM 1701 O O . GLN A 1 221 ? 23.953 -14.453 -4.52 1 93.19 221 GLN A O 1
ATOM 1706 N N . GLY A 1 222 ? 22.141 -13.125 -4.422 1 93.56 222 GLY A N 1
ATOM 1707 C CA . GLY A 1 222 ? 22.953 -11.938 -4.172 1 93.56 222 GLY A CA 1
ATOM 1708 C C . GLY A 1 222 ? 23.719 -12 -2.869 1 93.56 222 GLY A C 1
ATOM 1709 O O . GLY A 1 222 ? 24.812 -11.453 -2.764 1 93.56 222 GLY A O 1
ATOM 1710 N N . GLU A 1 223 ? 23.156 -12.688 -1.929 1 95.31 223 GLU A N 1
ATOM 1711 C CA . GLU A 1 223 ? 23.766 -12.758 -0.605 1 95.31 223 GLU A CA 1
ATOM 1712 C C . GLU A 1 223 ? 24.625 -14.008 -0.459 1 95.31 223 GLU A C 1
ATOM 1714 O O . GLU A 1 223 ? 25.312 -14.188 0.553 1 95.31 223 GLU A O 1
ATOM 1719 N N . SER A 1 224 ? 24.562 -14.836 -1.458 1 94 224 SER A N 1
ATOM 1720 C CA . SER A 1 224 ? 25.25 -16.125 -1.363 1 94 224 SER A CA 1
ATOM 1721 C C . SER A 1 224 ? 26.75 -15.945 -1.155 1 94 224 SER A C 1
ATOM 1723 O O . SER A 1 224 ? 27.344 -15.023 -1.717 1 94 224 SER A O 1
ATOM 1725 N N . SER A 1 225 ? 27.281 -16.766 -0.339 1 84.25 225 SER A N 1
ATOM 1726 C CA . SER A 1 225 ? 28.719 -16.766 -0.088 1 84.25 225 SER A CA 1
ATOM 1727 C C . SER A 1 225 ? 29.453 -17.531 -1.173 1 84.25 225 SER A C 1
ATOM 1729 O O . SER A 1 225 ? 30.672 -17.391 -1.322 1 84.25 225 SER A O 1
ATOM 1731 N N . GLY A 1 226 ? 28.703 -18.297 -1.848 1 76.06 226 GLY A N 1
ATOM 1732 C CA . GLY A 1 226 ? 29.344 -19.141 -2.842 1 76.06 226 GLY A CA 1
ATOM 1733 C C . GLY A 1 226 ? 29.391 -18.516 -4.223 1 76.06 226 GLY A C 1
ATOM 1734 O O . GLY A 1 226 ? 28.781 -17.469 -4.453 1 76.06 226 GLY A O 1
ATOM 1735 N N . LYS A 1 227 ? 30.312 -18.938 -5.004 1 69 227 LYS A N 1
ATOM 1736 C CA . LYS A 1 227 ? 30.438 -18.516 -6.395 1 69 227 LYS A CA 1
ATOM 1737 C C . LYS A 1 227 ? 29.312 -19.078 -7.25 1 69 227 LYS A C 1
ATOM 1739 O O . LYS A 1 227 ? 29.531 -20 -8.047 1 69 227 LYS A O 1
ATOM 1744 N N . THR A 1 228 ? 28.062 -18.656 -6.934 1 75.06 228 THR A N 1
ATOM 1745 C CA . THR A 1 228 ? 26.922 -19.25 -7.633 1 75.06 228 THR A CA 1
ATOM 1746 C C . THR A 1 228 ? 26.297 -18.234 -8.594 1 75.06 228 THR A C 1
ATOM 1748 O O . THR A 1 228 ? 25.172 -18.438 -9.062 1 75.06 228 THR A O 1
ATOM 1751 N N . GLU A 1 229 ? 26.969 -17.25 -8.836 1 71.75 229 GLU A N 1
ATOM 1752 C CA . GLU A 1 229 ? 26.438 -16.188 -9.688 1 71.75 229 GLU A CA 1
ATOM 1753 C C . GLU A 1 229 ? 26.156 -16.703 -11.094 1 71.75 229 GLU A C 1
ATOM 1755 O O . GLU A 1 229 ? 25.297 -16.172 -11.797 1 71.75 229 GLU A O 1
ATOM 1760 N N . HIS A 1 230 ? 26.734 -17.797 -11.383 1 73.44 230 HIS A N 1
ATOM 1761 C CA . HIS A 1 230 ? 26.625 -18.312 -12.742 1 73.44 230 HIS A CA 1
ATOM 1762 C C . HIS A 1 230 ? 25.391 -19.203 -12.891 1 73.44 230 HIS A C 1
ATOM 1764 O O . HIS A 1 230 ? 25 -19.531 -14.016 1 73.44 230 HIS A O 1
ATOM 1770 N N . ILE A 1 231 ? 24.922 -19.594 -11.82 1 81.81 231 ILE A N 1
ATOM 1771 C CA . ILE A 1 231 ? 23.797 -20.516 -11.906 1 81.81 231 ILE A CA 1
ATOM 1772 C C . ILE A 1 231 ? 22.516 -19.75 -12.266 1 81.81 231 ILE A C 1
ATOM 1774 O O . ILE A 1 231 ? 22.172 -18.766 -11.594 1 81.81 231 ILE A O 1
ATOM 1778 N N . ASP A 1 232 ? 21.875 -20.156 -13.352 1 85.19 232 ASP A N 1
ATOM 1779 C CA . ASP A 1 232 ? 20.625 -19.562 -13.844 1 85.19 232 ASP A CA 1
ATOM 1780 C C . ASP A 1 232 ? 19.422 -20.391 -13.43 1 85.19 232 ASP A C 1
ATOM 1782 O O . ASP A 1 232 ? 19.141 -21.438 -14.023 1 85.19 232 ASP A O 1
ATOM 1786 N N . ALA A 1 233 ? 18.75 -19.938 -12.469 1 85.94 233 ALA A N 1
ATOM 1787 C CA . ALA A 1 233 ? 17.578 -20.656 -11.969 1 85.94 233 ALA A CA 1
ATOM 1788 C C . ALA A 1 233 ? 16.281 -20.047 -12.5 1 85.94 233 ALA A C 1
ATOM 1790 O O . ALA A 1 233 ? 15.195 -20.391 -12.039 1 85.94 233 ALA A O 1
ATOM 1791 N N . ARG A 1 234 ? 16.312 -19.25 -13.516 1 86.94 234 ARG A N 1
ATOM 1792 C CA . ARG A 1 234 ? 15.18 -18.469 -14 1 86.94 234 ARG A CA 1
ATOM 1793 C C . ARG A 1 234 ? 14.07 -19.391 -14.516 1 86.94 234 ARG A C 1
ATOM 1795 O O . ARG A 1 234 ? 12.898 -19.172 -14.219 1 86.94 234 ARG A O 1
ATOM 1802 N N . ARG A 1 235 ? 14.414 -20.328 -15.242 1 88.5 235 ARG A N 1
ATOM 1803 C CA . ARG A 1 235 ? 13.422 -21.234 -15.797 1 88.5 235 ARG A CA 1
ATOM 1804 C C . ARG A 1 235 ? 12.719 -22.016 -14.695 1 88.5 235 ARG A C 1
ATOM 1806 O O . ARG A 1 235 ? 11.5 -22.188 -14.719 1 88.5 235 ARG A O 1
ATOM 1813 N N . PHE A 1 236 ? 13.531 -22.547 -13.797 1 90.75 236 PHE A N 1
ATOM 1814 C CA . PHE A 1 236 ? 12.984 -23.297 -12.68 1 90.75 236 PHE A CA 1
ATOM 1815 C C . PHE A 1 236 ? 11.977 -22.453 -11.898 1 90.75 236 PHE A C 1
ATOM 1817 O O . PHE A 1 236 ? 10.867 -22.906 -11.617 1 90.75 236 PHE A O 1
ATOM 1824 N N . VAL A 1 237 ? 12.352 -21.234 -11.633 1 89.5 237 VAL A N 1
ATOM 1825 C CA . VAL A 1 237 ? 11.516 -20.359 -10.828 1 89.5 237 VAL A CA 1
ATOM 1826 C C . VAL A 1 237 ? 10.25 -19.984 -11.602 1 89.5 237 VAL A C 1
ATOM 1828 O O . VAL A 1 237 ? 9.164 -19.906 -11.023 1 89.5 237 VAL A O 1
ATOM 1831 N N . THR A 1 238 ? 10.352 -19.75 -12.852 1 90.56 238 THR A N 1
ATOM 1832 C CA . THR A 1 238 ? 9.211 -19.406 -13.695 1 90.56 238 THR A CA 1
ATOM 1833 C C . THR A 1 238 ? 8.203 -20.562 -13.711 1 90.56 238 THR A C 1
ATOM 1835 O O . THR A 1 238 ? 7 -20.344 -13.531 1 90.56 238 THR A O 1
ATOM 1838 N N . LEU A 1 239 ? 8.703 -21.734 -13.914 1 91.12 239 LEU A N 1
ATOM 1839 C CA . LEU A 1 239 ? 7.836 -22.906 -13.945 1 91.12 239 LEU A CA 1
ATOM 1840 C C . LEU A 1 239 ? 7.141 -23.109 -12.609 1 91.12 239 LEU A C 1
ATOM 1842 O O . LEU A 1 239 ? 5.953 -23.453 -12.562 1 91.12 239 LEU A O 1
ATOM 1846 N N . LEU A 1 240 ? 7.898 -22.906 -11.609 1 90.31 240 LEU A N 1
ATOM 1847 C CA . LEU A 1 240 ? 7.336 -23.062 -10.273 1 90.31 240 LEU A CA 1
ATOM 1848 C C . LEU A 1 240 ? 6.195 -22.078 -10.039 1 90.31 240 LEU A C 1
ATOM 1850 O O . LEU A 1 240 ? 5.125 -22.469 -9.562 1 90.31 240 LEU A O 1
ATOM 1854 N N . GLY A 1 241 ? 6.441 -20.844 -10.32 1 91.12 241 GLY A N 1
ATOM 1855 C CA . GLY A 1 241 ? 5.402 -19.828 -10.18 1 91.12 241 GLY A CA 1
ATOM 1856 C C . GLY A 1 241 ? 4.148 -20.156 -10.969 1 91.12 241 GLY A C 1
ATOM 1857 O O . GLY A 1 241 ? 3.035 -20.031 -10.453 1 91.12 241 GLY A O 1
ATOM 1858 N N . ARG A 1 242 ? 4.316 -20.547 -12.156 1 93.38 242 ARG A N 1
ATOM 1859 C CA . ARG A 1 242 ? 3.191 -20.906 -13.008 1 93.38 242 ARG A CA 1
ATOM 1860 C C . ARG A 1 242 ? 2.434 -22.109 -12.453 1 93.38 242 ARG A C 1
ATOM 1862 O O . ARG A 1 242 ? 1.201 -22.094 -12.398 1 93.38 242 ARG A O 1
ATOM 1869 N N . TYR A 1 243 ? 3.189 -23.094 -12.086 1 93.12 243 TYR A N 1
ATOM 1870 C CA . TYR A 1 243 ? 2.582 -24.297 -11.523 1 93.12 243 TYR A CA 1
ATOM 1871 C C . TYR A 1 243 ? 1.738 -23.953 -10.305 1 93.12 243 TYR A C 1
ATOM 1873 O O . TYR A 1 243 ? 0.605 -24.422 -10.172 1 93.12 243 TYR A O 1
ATOM 1881 N N . PHE A 1 244 ? 2.264 -23.156 -9.469 1 90.94 244 PHE A N 1
ATOM 1882 C CA . PHE A 1 244 ? 1.589 -22.797 -8.227 1 90.94 244 PHE A CA 1
ATOM 1883 C C . PHE A 1 244 ? 0.251 -22.125 -8.508 1 90.94 244 PHE A C 1
ATOM 1885 O O . PHE A 1 244 ? -0.761 -22.453 -7.887 1 90.94 244 PHE A O 1
ATOM 1892 N N . GLN A 1 245 ? 0.241 -21.219 -9.352 1 92.81 245 GLN A N 1
ATOM 1893 C CA . GLN A 1 245 ? -0.985 -20.484 -9.633 1 92.81 245 GLN A CA 1
ATOM 1894 C C . GLN A 1 245 ? -2.018 -21.375 -10.32 1 92.81 245 GLN A C 1
ATOM 1896 O O . GLN A 1 245 ? -3.191 -21.375 -9.945 1 92.81 245 GLN A O 1
ATOM 1901 N N . ILE A 1 246 ? -1.59 -22.109 -11.344 1 94.06 246 ILE A N 1
ATOM 1902 C CA . ILE A 1 246 ? -2.523 -22.938 -12.094 1 94.06 246 ILE A CA 1
ATOM 1903 C C . ILE A 1 246 ? -3.062 -24.047 -11.203 1 94.06 246 ILE A C 1
ATOM 1905 O O . ILE A 1 246 ? -4.242 -24.406 -11.289 1 94.06 246 ILE A O 1
ATOM 1909 N N . ARG A 1 247 ? -2.219 -24.562 -10.43 1 92.62 247 ARG A N 1
ATOM 1910 C CA . ARG A 1 247 ? -2.668 -25.562 -9.469 1 92.62 247 ARG A CA 1
ATOM 1911 C C . ARG A 1 247 ? -3.734 -24.984 -8.539 1 92.62 247 ARG A C 1
ATOM 1913 O O . ARG A 1 247 ? -4.73 -25.656 -8.25 1 92.62 247 ARG A O 1
ATOM 1920 N N . ASP A 1 248 ? -3.473 -23.797 -8.031 1 88.75 248 ASP A N 1
ATOM 1921 C CA . ASP A 1 248 ? -4.461 -23.141 -7.188 1 88.75 248 ASP A CA 1
ATOM 1922 C C . ASP A 1 248 ? -5.785 -22.969 -7.922 1 88.75 248 ASP A C 1
ATOM 1924 O O . ASP A 1 248 ? -6.855 -23.188 -7.348 1 88.75 248 ASP A O 1
ATOM 1928 N N . ASP A 1 249 ? -5.754 -22.609 -9.117 1 91.25 249 ASP A N 1
ATOM 1929 C CA . ASP A 1 249 ? -6.945 -22.484 -9.953 1 91.25 249 ASP A CA 1
ATOM 1930 C C . ASP A 1 249 ? -7.707 -23.812 -10.031 1 91.25 249 ASP A C 1
ATOM 1932 O O . ASP A 1 249 ? -8.938 -23.828 -9.945 1 91.25 249 ASP A O 1
ATOM 1936 N N . TYR A 1 250 ? -6.961 -24.828 -10.281 1 91.56 250 TYR A N 1
ATOM 1937 C CA . TYR A 1 250 ? -7.531 -26.172 -10.438 1 91.56 250 TYR A CA 1
ATOM 1938 C C . TYR A 1 250 ? -8.156 -26.656 -9.141 1 91.56 250 TYR A C 1
ATOM 1940 O O . TYR A 1 250 ? -9.281 -27.156 -9.133 1 91.56 250 TYR A O 1
ATOM 1948 N N . GLN A 1 251 ? -7.465 -26.438 -8.039 1 88 251 GLN A N 1
ATOM 1949 C CA . GLN A 1 251 ? -7.922 -26.906 -6.73 1 88 251 GLN A CA 1
ATOM 1950 C C . GLN A 1 251 ? -9.164 -26.141 -6.277 1 88 251 GLN A C 1
ATOM 1952 O O . GLN A 1 251 ? -10.031 -26.688 -5.609 1 88 251 GLN A O 1
ATOM 1957 N N . ASN A 1 252 ? -9.273 -24.938 -6.652 1 85.12 252 ASN A N 1
ATOM 1958 C CA . ASN A 1 252 ? -10.445 -24.141 -6.328 1 85.12 252 ASN A CA 1
ATOM 1959 C C . ASN A 1 252 ? -11.719 -24.75 -6.895 1 85.12 252 ASN A C 1
ATOM 1961 O O . ASN A 1 252 ? -12.805 -24.531 -6.355 1 85.12 252 ASN A O 1
ATOM 1965 N N . LEU A 1 253 ? -11.578 -25.516 -7.875 1 83.94 253 LEU A N 1
ATOM 1966 C CA . LEU A 1 253 ? -12.734 -26.094 -8.555 1 83.94 253 LEU A CA 1
ATOM 1967 C C . LEU A 1 253 ? -12.938 -27.547 -8.133 1 83.94 253 LEU A C 1
ATOM 1969 O O . LEU A 1 253 ? -14.062 -28.062 -8.172 1 83.94 253 LEU A O 1
ATOM 1973 N N . THR A 1 254 ? -11.914 -28.188 -7.75 1 81.19 254 THR A N 1
ATOM 1974 C CA . THR A 1 254 ? -12.008 -29.641 -7.68 1 81.19 254 THR A CA 1
ATOM 1975 C C . THR A 1 254 ? -11.828 -30.125 -6.242 1 81.19 254 THR A C 1
ATOM 1977 O O . THR A 1 254 ? -12.18 -31.266 -5.914 1 81.19 254 THR A O 1
ATOM 1980 N N . SER A 1 255 ? -11.32 -29.266 -5.441 1 76.06 255 SER A N 1
ATOM 1981 C CA . SER A 1 255 ? -10.945 -29.719 -4.105 1 76.06 255 SER A CA 1
ATOM 1982 C C . SER A 1 255 ? -12.031 -29.391 -3.088 1 76.06 255 SER A C 1
ATOM 1984 O O . SER A 1 255 ? -12.398 -28.234 -2.914 1 76.06 255 SER A O 1
ATOM 1986 N N . ALA A 1 256 ? -12.453 -30.406 -2.479 1 68.75 256 ALA A N 1
ATOM 1987 C CA . ALA A 1 256 ? -13.414 -30.203 -1.394 1 68.75 256 ALA A CA 1
ATOM 1988 C C . ALA A 1 256 ? -12.789 -29.422 -0.248 1 68.75 256 ALA A C 1
ATOM 1990 O O . ALA A 1 256 ? -13.453 -28.578 0.364 1 68.75 256 ALA A O 1
ATOM 1991 N N . GLU A 1 257 ? -11.625 -29.766 0.011 1 64.81 257 GLU A N 1
ATOM 1992 C CA . GLU A 1 257 ? -10.891 -29.062 1.062 1 64.81 257 GLU A CA 1
ATOM 1993 C C . GLU A 1 257 ? -10.789 -27.578 0.76 1 64.81 257 GLU A C 1
ATOM 1995 O O . GLU A 1 257 ? -10.992 -26.75 1.645 1 64.81 257 GLU A O 1
ATOM 2000 N N . TYR A 1 258 ? -10.523 -27.359 -0.423 1 67.38 258 TYR A N 1
ATOM 2001 C CA . TYR A 1 258 ? -10.391 -25.969 -0.84 1 67.38 258 TYR A CA 1
ATOM 2002 C C . TYR A 1 258 ? -11.719 -25.234 -0.695 1 67.38 258 TYR A C 1
ATOM 2004 O O . TYR A 1 258 ? -11.75 -24.078 -0.243 1 67.38 258 TYR A O 1
ATOM 2012 N N . THR A 1 259 ? -12.648 -25.906 -0.998 1 68.19 259 THR A N 1
ATOM 2013 C CA . THR A 1 259 ? -13.992 -25.359 -0.878 1 68.19 259 THR A CA 1
ATOM 2014 C C . THR A 1 259 ? -14.312 -25.031 0.576 1 68.19 259 THR A C 1
ATOM 2016 O O . THR A 1 259 ? -14.922 -24 0.861 1 68.19 259 THR A O 1
ATOM 2019 N N . SER A 1 260 ? -13.852 -25.906 1.424 1 67.69 260 SER A N 1
ATOM 2020 C CA . SER A 1 260 ? -14.141 -25.688 2.838 1 67.69 260 SER A CA 1
ATOM 2021 C C . SER A 1 260 ? -13.375 -24.484 3.387 1 67.69 260 SER A C 1
ATOM 2023 O O . SER A 1 260 ? -13.859 -23.797 4.289 1 67.69 260 SER A O 1
ATOM 2025 N N . GLN A 1 261 ? -12.297 -24.234 2.811 1 64.75 261 GLN A N 1
ATOM 2026 C CA . GLN A 1 261 ? -11.43 -23.188 3.32 1 64.75 261 GLN A CA 1
ATOM 2027 C C . GLN A 1 261 ? -11.773 -21.844 2.693 1 64.75 261 GLN A C 1
ATOM 2029 O O . GLN A 1 261 ? -11.773 -20.812 3.377 1 64.75 261 GLN A O 1
ATOM 2034 N N . LYS A 1 262 ? -12.109 -21.891 1.407 1 65.19 262 LYS A N 1
ATOM 2035 C CA . LYS A 1 262 ? -12.234 -20.625 0.697 1 65.19 262 LYS A CA 1
ATOM 2036 C C . LYS A 1 262 ? -13.641 -20.453 0.132 1 65.19 262 LYS A C 1
ATOM 2038 O O . LYS A 1 262 ? -14.031 -19.344 -0.23 1 65.19 262 LYS A O 1
ATOM 2043 N N . GLY A 1 263 ? -14.422 -21.453 0.199 1 68.25 263 GLY A N 1
ATOM 2044 C CA . GLY A 1 263 ? -15.688 -21.422 -0.514 1 68.25 263 GLY A CA 1
ATOM 2045 C C . GLY A 1 263 ? -15.617 -22.062 -1.884 1 68.25 263 GLY A C 1
ATOM 2046 O O . GLY A 1 263 ? -14.555 -22.094 -2.51 1 68.25 263 GLY A O 1
ATOM 2047 N N . PHE A 1 264 ? -16.766 -22.641 -2.242 1 74.12 264 PHE A N 1
ATOM 2048 C CA . PHE A 1 264 ? -16.797 -23.297 -3.541 1 74.12 264 PHE A CA 1
ATOM 2049 C C . PHE A 1 264 ? -16.672 -22.281 -4.668 1 74.12 264 PHE A C 1
ATOM 2051 O O . PHE A 1 264 ? -17.516 -21.406 -4.832 1 74.12 264 PHE A O 1
ATOM 2058 N N . TRP A 1 265 ? -15.516 -22.406 -5.445 1 80.31 265 TRP A N 1
ATOM 2059 C CA . TRP A 1 265 ? -15.195 -21.641 -6.648 1 80.31 265 TRP A CA 1
ATOM 2060 C C . TRP A 1 265 ? -15.312 -20.141 -6.387 1 80.31 265 TRP A C 1
ATOM 2062 O O . TRP A 1 265 ? -15.992 -19.422 -7.129 1 80.31 265 TRP A O 1
ATOM 2072 N N . GLU A 1 266 ? -14.664 -19.656 -5.406 1 80.56 266 GLU A N 1
ATOM 2073 C CA . GLU A 1 266 ? -14.633 -18.266 -4.996 1 80.56 266 GLU A CA 1
ATOM 2074 C C . GLU A 1 266 ? -14.109 -17.375 -6.117 1 80.56 266 GLU A C 1
ATOM 2076 O O . GLU A 1 266 ? -14.547 -16.234 -6.27 1 80.56 266 GLU A O 1
ATOM 2081 N N . ASP A 1 267 ? -13.305 -17.922 -6.98 1 82.19 267 ASP A N 1
ATOM 2082 C CA . ASP A 1 267 ? -12.742 -17.141 -8.086 1 82.19 267 ASP A CA 1
ATOM 2083 C C . ASP A 1 267 ? -13.844 -16.641 -9.016 1 82.19 267 ASP A C 1
ATOM 2085 O O . ASP A 1 267 ? -13.789 -15.508 -9.492 1 82.19 267 ASP A O 1
ATOM 2089 N N . LEU A 1 268 ? -14.703 -17.547 -9.211 1 81.19 268 LEU A N 1
ATOM 2090 C CA . LEU A 1 268 ? -15.82 -17.172 -10.07 1 81.19 268 LEU A CA 1
ATOM 2091 C C . LEU A 1 268 ? -16.656 -16.078 -9.422 1 81.19 268 LEU A C 1
ATOM 2093 O O . LEU A 1 268 ? -17.125 -15.148 -10.094 1 81.19 268 LEU A O 1
ATOM 2097 N N . ASP A 1 269 ? -16.891 -16.219 -8.164 1 82.06 269 ASP A N 1
ATOM 2098 C CA . ASP A 1 269 ? -17.625 -15.195 -7.422 1 82.06 269 ASP A CA 1
ATOM 2099 C C . ASP A 1 269 ? -16.922 -13.844 -7.496 1 82.06 269 ASP A C 1
ATOM 2101 O O . ASP A 1 269 ? -17.578 -12.805 -7.605 1 82.06 269 ASP A O 1
ATOM 2105 N N . GLU A 1 270 ? -15.672 -13.906 -7.457 1 83.62 270 GLU A N 1
ATOM 2106 C CA . GLU A 1 270 ? -14.852 -12.695 -7.441 1 83.62 270 GLU A CA 1
ATOM 2107 C C . GLU A 1 270 ? -14.664 -12.141 -8.852 1 83.62 270 GLU A C 1
ATOM 2109 O O . GLU A 1 270 ? -14.164 -11.023 -9.023 1 83.62 270 GLU A O 1
ATOM 2114 N N . GLY A 1 271 ? -14.992 -12.891 -9.828 1 82.12 271 GLY A N 1
ATOM 2115 C CA . GLY A 1 271 ? -14.852 -12.461 -11.211 1 82.12 271 GLY A CA 1
ATOM 2116 C C . GLY A 1 271 ? -13.469 -12.703 -11.773 1 82.12 271 GLY A C 1
ATOM 2117 O O . GLY A 1 271 ? -13.094 -12.109 -12.789 1 82.12 271 GLY A O 1
ATOM 2118 N N . LYS A 1 272 ? -12.75 -13.539 -11.18 1 87.44 272 LYS A N 1
ATOM 2119 C CA . LYS A 1 272 ? -11.391 -13.828 -11.633 1 87.44 272 LYS A CA 1
ATOM 2120 C C . LYS A 1 272 ? -11.398 -14.844 -12.773 1 87.44 272 LYS A C 1
ATOM 2122 O O . LYS A 1 272 ? -12.266 -15.711 -12.828 1 87.44 272 LYS A O 1
ATOM 2127 N N . SER A 1 273 ? -10.406 -14.68 -13.648 1 89.06 273 SER A N 1
ATOM 2128 C CA . SER A 1 273 ? -10.227 -15.625 -14.75 1 89.06 273 SER A CA 1
ATOM 2129 C C . SER A 1 273 ? -9.195 -16.688 -14.398 1 89.06 273 SER A C 1
ATOM 2131 O O . SER A 1 273 ? -7.988 -16.438 -14.445 1 89.06 273 SER A O 1
ATOM 2133 N N . SER A 1 274 ? -9.703 -17.859 -14.094 1 92.19 274 SER A N 1
ATOM 2134 C CA . SER A 1 274 ? -8.797 -18.984 -13.812 1 92.19 274 SER A CA 1
ATOM 2135 C C . SER A 1 274 ? -8.414 -19.719 -15.086 1 92.19 274 SER A C 1
ATOM 2137 O O . SER A 1 274 ? -9.094 -19.594 -16.109 1 92.19 274 SER A O 1
ATOM 2139 N N . TRP A 1 275 ? -7.375 -20.469 -15 1 93.69 275 TRP A N 1
ATOM 2140 C CA . TRP A 1 275 ? -6.852 -21.156 -16.188 1 93.69 275 TRP A CA 1
ATOM 2141 C C . TRP A 1 275 ? -7.895 -22.094 -16.766 1 93.69 275 TRP A C 1
ATOM 2143 O O . TRP A 1 275 ? -8.164 -22.062 -17.969 1 93.69 275 TRP A O 1
ATOM 2153 N N . PRO A 1 276 ? -8.586 -22.922 -15.969 1 91.88 276 PRO A N 1
ATOM 2154 C CA . PRO A 1 276 ? -9.594 -23.812 -16.562 1 91.88 276 PRO A CA 1
ATOM 2155 C C . PRO A 1 276 ? -10.703 -23.047 -17.266 1 91.88 276 PRO A C 1
ATOM 2157 O O . PRO A 1 276 ? -11.234 -23.516 -18.281 1 91.88 276 PRO A O 1
ATOM 2160 N N . LEU A 1 277 ? -11.062 -21.938 -16.641 1 90.44 277 LEU A N 1
ATOM 2161 C CA . LEU A 1 277 ? -12.094 -21.125 -17.266 1 90.44 277 LEU A CA 1
ATOM 2162 C C . LEU A 1 277 ? -11.609 -20.562 -18.609 1 90.44 277 LEU A C 1
ATOM 2164 O O . LEU A 1 277 ? -12.352 -20.562 -19.594 1 90.44 277 LEU A O 1
ATOM 2168 N N . ILE A 1 278 ? -10.453 -20.062 -18.656 1 90.44 278 ILE A N 1
ATOM 2169 C CA . ILE A 1 278 ? -9.867 -19.516 -19.875 1 90.44 278 ILE A CA 1
ATOM 2170 C C . ILE A 1 278 ? -9.797 -20.609 -20.938 1 90.44 278 ILE A C 1
ATOM 2172 O O . ILE A 1 278 ? -10.141 -20.375 -22.094 1 90.44 278 ILE A O 1
ATOM 2176 N N . ASP A 1 279 ? -9.344 -21.781 -20.516 1 88.62 279 ASP A N 1
ATOM 2177 C CA . ASP A 1 279 ? -9.258 -22.922 -21.422 1 88.62 279 ASP A CA 1
ATOM 2178 C C . ASP A 1 279 ? -10.633 -23.281 -21.984 1 88.62 279 ASP A C 1
ATOM 2180 O O . ASP A 1 279 ? -10.766 -23.609 -23.156 1 88.62 279 ASP A O 1
ATOM 2184 N N . CYS A 1 280 ? -11.609 -23.203 -21.156 1 86.69 280 CYS A N 1
ATOM 2185 C CA . CYS A 1 280 ? -12.984 -23.5 -21.547 1 86.69 280 CYS A CA 1
ATOM 2186 C C . CYS A 1 280 ? -13.492 -22.484 -22.562 1 86.69 280 CYS A C 1
ATOM 2188 O O . CYS A 1 280 ? -14.188 -22.844 -23.516 1 86.69 280 CYS A O 1
ATOM 2190 N N . LEU A 1 281 ? -13.148 -21.297 -22.375 1 84.75 281 LEU A N 1
ATOM 2191 C CA . LEU A 1 281 ? -13.719 -20.219 -23.156 1 84.75 281 LEU A CA 1
ATOM 2192 C C . LEU A 1 281 ? -12.93 -20.016 -24.453 1 84.75 281 LEU A C 1
ATOM 2194 O O . LEU A 1 281 ? -13.383 -19.297 -25.344 1 84.75 281 LEU A O 1
ATOM 2198 N N . THR A 1 282 ? -11.742 -20.328 -24.562 1 72.88 282 THR A N 1
ATOM 2199 C CA . THR A 1 282 ? -10.93 -20.156 -25.766 1 72.88 282 THR A CA 1
ATOM 2200 C C . THR A 1 282 ? -11.453 -21.047 -26.891 1 72.88 282 THR A C 1
ATOM 2202 O O . THR A 1 282 ? -11.25 -20.734 -28.078 1 72.88 282 THR A O 1
ATOM 2205 N N . GLY A 1 283 ? -12.281 -21.906 -26.75 1 61.97 283 GLY A N 1
ATOM 2206 C CA . GLY A 1 283 ? -12.82 -22.719 -27.844 1 61.97 283 GLY A CA 1
ATOM 2207 C C . GLY A 1 283 ? -14.047 -22.109 -28.484 1 61.97 283 GLY A C 1
ATOM 2208 O O . GLY A 1 283 ? -14.422 -20.969 -28.172 1 61.97 283 GLY A O 1
ATOM 2209 N N . SER A 1 284 ? -14.398 -22.312 -29.734 1 59.47 284 SER A N 1
ATOM 2210 C CA . SER A 1 284 ? -15.477 -21.75 -30.547 1 59.47 284 SER A CA 1
ATOM 2211 C C . SER A 1 284 ? -16.781 -22.484 -30.297 1 59.47 284 SER A C 1
ATOM 2213 O O . SER A 1 284 ? -17.75 -22.312 -31.031 1 59.47 284 SER A O 1
ATOM 2215 N N . ASP A 1 285 ? -16.859 -23.094 -29.188 1 62.88 285 ASP A N 1
ATOM 2216 C CA . ASP A 1 285 ? -18.078 -23.859 -28.969 1 62.88 285 ASP A CA 1
ATOM 2217 C C . ASP A 1 285 ? -19.203 -22.953 -28.484 1 62.88 285 ASP A C 1
ATOM 2219 O O . ASP A 1 285 ? -18.969 -21.969 -27.781 1 62.88 285 ASP A O 1
ATOM 2223 N N . PRO A 1 286 ? -20.406 -22.984 -29.125 1 67.5 286 PRO A N 1
ATOM 2224 C CA . PRO A 1 286 ? -21.578 -22.25 -28.672 1 67.5 286 PRO A CA 1
ATOM 2225 C C . PRO A 1 286 ? -21.703 -22.172 -27.156 1 67.5 286 PRO A C 1
ATOM 2227 O O . PRO A 1 286 ? -22.219 -21.188 -26.625 1 67.5 286 PRO A O 1
ATOM 2230 N N . GLU A 1 287 ? -21.297 -23.109 -26.5 1 72.88 287 GLU A N 1
ATOM 2231 C CA . GLU A 1 287 ? -21.344 -23.109 -25.031 1 72.88 287 GLU A CA 1
ATOM 2232 C C . GLU A 1 287 ? -20.469 -22.016 -24.453 1 72.88 287 GLU A C 1
ATOM 2234 O O . GLU A 1 287 ? -20.766 -21.469 -23.375 1 72.88 287 GLU A O 1
ATOM 2239 N N . GLN A 1 288 ? -19.594 -21.578 -25.188 1 75.38 288 GLN A N 1
ATOM 2240 C CA . GLN A 1 288 ? -18.688 -20.531 -24.734 1 75.38 288 GLN A CA 1
ATOM 2241 C C . GLN A 1 288 ? -19.375 -19.172 -24.688 1 75.38 288 GLN A C 1
ATOM 2243 O O . GLN A 1 288 ? -19.172 -18.391 -23.766 1 75.38 288 GLN A O 1
ATOM 2248 N N . THR A 1 289 ? -20.25 -19.141 -25.641 1 77.75 289 THR A N 1
ATOM 2249 C CA . THR A 1 289 ? -21 -17.891 -25.688 1 77.75 289 THR A CA 1
ATOM 2250 C C . THR A 1 289 ? -21.922 -17.75 -24.484 1 77.75 289 THR A C 1
ATOM 2252 O O . THR A 1 289 ? -22.078 -16.672 -23.922 1 77.75 289 THR A O 1
ATOM 2255 N N . MET A 1 290 ? -22.484 -18.812 -24.125 1 81.38 290 MET A N 1
ATOM 2256 C CA . MET A 1 290 ? -23.375 -18.812 -22.969 1 81.38 290 MET A CA 1
ATOM 2257 C C . MET A 1 290 ? -22.609 -18.484 -21.688 1 81.38 290 MET A C 1
ATOM 2259 O O . MET A 1 290 ? -23.062 -17.672 -20.875 1 81.38 290 MET A O 1
ATOM 2263 N N . ILE A 1 291 ? -21.516 -19.078 -21.469 1 83.69 291 ILE A N 1
ATOM 2264 C CA . ILE A 1 291 ? -20.734 -18.859 -20.266 1 83.69 291 ILE A CA 1
ATOM 2265 C C . ILE A 1 291 ? -20.25 -17.422 -20.219 1 83.69 291 ILE A C 1
ATOM 2267 O O . ILE A 1 291 ? -20.297 -16.781 -19.172 1 83.69 291 ILE A O 1
ATOM 2271 N N . LYS A 1 292 ? -19.812 -16.938 -21.375 1 80.81 292 LYS A N 1
ATOM 2272 C CA . LYS A 1 292 ? -19.375 -15.539 -21.453 1 80.81 292 LYS A CA 1
ATOM 2273 C C . LYS A 1 292 ? -20.516 -14.586 -21.078 1 80.81 292 LYS A C 1
ATOM 2275 O O . LYS A 1 292 ? -20.281 -13.594 -20.391 1 80.81 292 LYS A O 1
ATOM 2280 N N . GLY A 1 293 ? -21.672 -14.938 -21.516 1 79.69 293 GLY A N 1
ATOM 2281 C CA . GLY A 1 293 ? -22.844 -14.141 -21.156 1 79.69 293 GLY A CA 1
ATOM 2282 C C . GLY A 1 293 ? -23.141 -14.141 -19.672 1 79.69 293 GLY A C 1
ATOM 2283 O O . GLY A 1 293 ? -23.469 -13.102 -19.109 1 79.69 293 GLY A O 1
ATOM 2284 N N . ILE A 1 294 ? -22.984 -15.234 -19.109 1 80.5 294 ILE A N 1
ATOM 2285 C CA . ILE A 1 294 ? -23.219 -15.359 -17.672 1 80.5 294 ILE A CA 1
ATOM 2286 C C . ILE A 1 294 ? -22.203 -14.523 -16.906 1 80.5 294 ILE A C 1
ATOM 2288 O O . ILE A 1 294 ? -22.547 -13.797 -15.977 1 80.5 294 ILE A O 1
ATOM 2292 N N . LEU A 1 295 ? -20.984 -14.555 -17.297 1 80.94 295 LEU A N 1
ATOM 2293 C CA . LEU A 1 295 ? -19.906 -13.844 -16.609 1 80.94 295 LEU A CA 1
ATOM 2294 C C . LEU A 1 295 ? -20.062 -12.336 -16.766 1 80.94 295 LEU A C 1
ATOM 2296 O O . LEU A 1 295 ? -19.797 -11.57 -15.836 1 80.94 295 LEU A O 1
ATOM 2300 N N . GLN A 1 296 ? -20.531 -11.977 -17.891 1 77.69 296 GLN A N 1
ATOM 2301 C CA . GLN A 1 296 ? -20.688 -10.562 -18.172 1 77.69 296 GLN A CA 1
ATOM 2302 C C . GLN A 1 296 ? -21.859 -9.969 -17.391 1 77.69 296 GLN A C 1
ATOM 2304 O O . GLN A 1 296 ? -21.859 -8.773 -17.062 1 77.69 296 GLN A O 1
ATOM 2309 N N . HIS A 1 297 ? -22.781 -10.852 -17.047 1 73.88 297 HIS A N 1
ATOM 2310 C CA . HIS A 1 297 ? -24 -10.32 -16.438 1 73.88 297 HIS A CA 1
ATOM 2311 C C . HIS A 1 297 ? -24.094 -10.695 -14.961 1 73.88 297 HIS A C 1
ATOM 2313 O O . HIS A 1 297 ? -25.094 -10.422 -14.305 1 73.88 297 HIS A O 1
ATOM 2319 N N . LYS A 1 298 ? -23.172 -11.383 -14.422 1 72.25 298 LYS A N 1
ATOM 2320 C CA . LYS A 1 298 ? -23.203 -11.867 -13.047 1 72.25 298 LYS A CA 1
ATOM 2321 C C . LYS A 1 298 ? -23.281 -10.711 -12.055 1 72.25 298 LYS A C 1
ATOM 2323 O O . LYS A 1 298 ? -23.781 -10.883 -10.938 1 72.25 298 LYS A O 1
ATOM 2328 N N . GLY A 1 299 ? -23.188 -9.508 -12.406 1 65 299 GLY A N 1
ATOM 2329 C CA . GLY A 1 299 ? -23.172 -8.414 -11.453 1 65 299 GLY A CA 1
ATOM 2330 C C . GLY A 1 299 ? -22.156 -8.609 -10.344 1 65 299 GLY A C 1
ATOM 2331 O O . GLY A 1 299 ? -21.219 -9.391 -10.484 1 65 299 GLY A O 1
ATOM 2332 N N . VAL A 1 300 ? -22.297 -7.777 -9.148 1 66.38 300 VAL A N 1
ATOM 2333 C CA . VAL A 1 300 ? -21.391 -7.824 -8.008 1 66.38 300 VAL A CA 1
ATOM 2334 C C . VAL A 1 300 ? -21.906 -8.836 -6.98 1 66.38 300 VAL A C 1
ATOM 2336 O O . VAL A 1 300 ? -23.125 -8.992 -6.809 1 66.38 300 VAL A O 1
ATOM 2339 N N . GLY A 1 301 ? -20.953 -9.766 -6.473 1 72.31 301 GLY A N 1
ATOM 2340 C CA . GLY A 1 301 ? -21.344 -10.688 -5.414 1 72.31 301 GLY A CA 1
ATOM 2341 C C . GLY A 1 301 ? -21.219 -12.141 -5.812 1 72.31 301 GLY A C 1
ATOM 2342 O O . GLY A 1 301 ? -20.562 -12.469 -6.805 1 72.31 301 GLY A O 1
ATOM 2343 N N . GLU A 1 302 ? -21.875 -12.992 -5.074 1 78.62 302 GLU A N 1
ATOM 2344 C CA . GLU A 1 302 ? -21.766 -14.438 -5.254 1 78.62 302 GLU A CA 1
ATOM 2345 C C . GLU A 1 302 ? -22.688 -14.93 -6.355 1 78.62 302 GLU A C 1
ATOM 2347 O O . GLU A 1 302 ? -23.828 -14.484 -6.461 1 78.62 302 GLU A O 1
ATOM 2352 N N . MET A 1 303 ? -22.141 -15.789 -7.227 1 82.81 303 MET A N 1
ATOM 2353 C CA . MET A 1 303 ? -22.938 -16.469 -8.242 1 82.81 303 MET A CA 1
ATOM 2354 C C . MET A 1 303 ? -23.781 -17.578 -7.629 1 82.81 303 MET A C 1
ATOM 2356 O O . MET A 1 303 ? -23.297 -18.312 -6.77 1 82.81 303 MET A O 1
ATOM 2360 N N . PRO A 1 304 ? -25.031 -17.625 -8.039 1 82.19 304 PRO A N 1
ATOM 2361 C CA . PRO A 1 304 ? -25.859 -18.734 -7.539 1 82.19 304 PRO A CA 1
ATOM 2362 C C . PRO A 1 304 ? -25.266 -20.109 -7.832 1 82.19 304 PRO A C 1
ATOM 2364 O O . PRO A 1 304 ? -24.672 -20.312 -8.898 1 82.19 304 PRO A O 1
ATOM 2367 N N . MET A 1 305 ? -25.469 -20.953 -6.895 1 84.75 305 MET A N 1
ATOM 2368 C CA . MET A 1 305 ? -24.859 -22.281 -6.949 1 84.75 305 MET A CA 1
ATOM 2369 C C . MET A 1 305 ? -25.297 -23.031 -8.211 1 84.75 305 MET A C 1
ATOM 2371 O O . MET A 1 305 ? -24.5 -23.75 -8.82 1 84.75 305 MET A O 1
ATOM 2375 N N . ALA A 1 306 ? -26.531 -22.812 -8.57 1 85.19 306 ALA A N 1
ATOM 2376 C CA . ALA A 1 306 ? -27.047 -23.5 -9.758 1 85.19 306 ALA A CA 1
ATOM 2377 C C . ALA A 1 306 ? -26.281 -23.078 -11.008 1 85.19 306 ALA A C 1
ATOM 2379 O O . ALA A 1 306 ? -26 -23.891 -11.883 1 85.19 306 ALA A O 1
ATOM 2380 N N . MET A 1 307 ? -25.984 -21.906 -11.07 1 86 307 MET A N 1
ATOM 2381 C CA . MET A 1 307 ? -25.234 -21.375 -12.211 1 86 307 MET A CA 1
ATOM 2382 C C . MET A 1 307 ? -23.797 -21.875 -12.195 1 86 307 MET A C 1
ATOM 2384 O O . MET A 1 307 ? -23.234 -22.219 -13.234 1 86 307 MET A O 1
ATOM 2388 N N . LYS A 1 308 ? -23.188 -21.891 -11.055 1 87.5 308 LYS A N 1
ATOM 2389 C CA . LYS A 1 308 ? -21.844 -22.422 -10.914 1 87.5 308 LYS A CA 1
ATOM 2390 C C . LYS A 1 308 ? -21.766 -23.875 -11.383 1 87.5 308 LYS A C 1
ATOM 2392 O O . LYS A 1 308 ? -20.844 -24.25 -12.102 1 87.5 308 LYS A O 1
ATOM 2397 N N . ARG A 1 309 ? -22.703 -24.609 -10.969 1 87.06 309 ARG A N 1
ATOM 2398 C CA . ARG A 1 309 ? -22.75 -26.016 -11.344 1 87.06 309 ARG A CA 1
ATOM 2399 C C . ARG A 1 309 ? -22.922 -26.188 -12.844 1 87.06 309 ARG A C 1
ATOM 2401 O O . ARG A 1 309 ? -22.359 -27.109 -13.445 1 87.06 309 ARG A O 1
ATOM 2408 N N . LEU A 1 310 ? -23.75 -25.312 -13.359 1 86.94 310 LEU A N 1
ATOM 2409 C CA . LEU A 1 310 ? -23.953 -25.344 -14.805 1 86.94 310 LEU A CA 1
ATOM 2410 C C . LEU A 1 310 ? -22.641 -25.094 -15.539 1 86.94 310 LEU A C 1
ATOM 2412 O O . LEU A 1 310 ? -22.297 -25.844 -16.469 1 86.94 310 LEU A O 1
ATOM 2416 N N . ILE A 1 311 ? -21.969 -24.125 -15.172 1 88.31 311 ILE A N 1
ATOM 2417 C CA . ILE A 1 311 ? -20.703 -23.781 -15.812 1 88.31 311 ILE A CA 1
ATOM 2418 C C . ILE A 1 311 ? -19.703 -24.922 -15.609 1 88.31 311 ILE A C 1
ATOM 2420 O O . ILE A 1 311 ? -19.016 -25.312 -16.547 1 88.31 311 ILE A O 1
ATOM 2424 N N . LEU A 1 312 ? -19.656 -25.422 -14.391 1 88.56 312 LEU A N 1
ATOM 2425 C CA . LEU A 1 312 ? -18.75 -26.516 -14.086 1 88.56 312 LEU A CA 1
ATOM 2426 C C . LEU A 1 312 ? -19.062 -27.734 -14.945 1 88.56 312 LEU A C 1
ATOM 2428 O O . LEU A 1 312 ? -18.141 -28.422 -15.422 1 88.56 312 LEU A O 1
ATOM 2432 N N . GLY A 1 313 ? -20.328 -27.984 -15 1 86.88 313 GLY A N 1
ATOM 2433 C CA . GLY A 1 313 ? -20.734 -29.094 -15.844 1 86.88 313 GLY A CA 1
ATOM 2434 C C . GLY A 1 313 ? -20.281 -28.938 -17.281 1 86.88 313 GLY A C 1
ATOM 2435 O O . GLY A 1 313 ? -19.812 -29.906 -17.906 1 86.88 313 GLY A O 1
ATOM 2436 N N . LY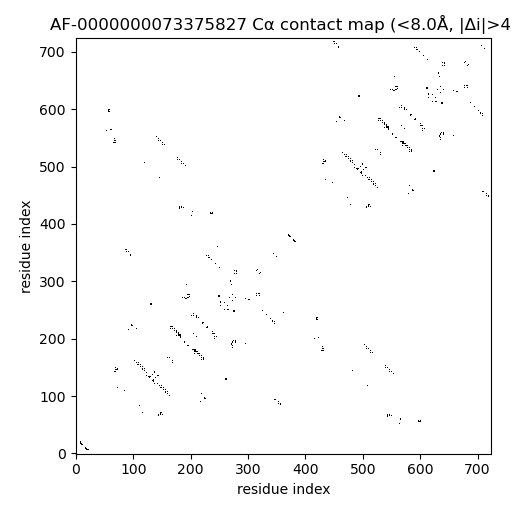S A 1 314 ? -20.375 -27.812 -17.797 1 85.25 314 LYS A N 1
ATOM 2437 C CA . LYS A 1 314 ? -19.938 -27.547 -19.156 1 85.25 314 LYS A CA 1
ATOM 2438 C C . LYS A 1 314 ? -18.422 -27.656 -19.281 1 85.25 314 LYS A C 1
ATOM 2440 O O . LYS A 1 314 ? -17.922 -28.156 -20.297 1 85.25 314 LYS A O 1
ATOM 2445 N N . MET A 1 315 ? -17.75 -27.203 -18.344 1 88.06 315 MET A N 1
ATOM 2446 C CA . MET A 1 315 ? -16.297 -27.281 -18.328 1 88.06 315 MET A CA 1
ATOM 2447 C C . MET A 1 315 ? -15.836 -28.719 -18.297 1 88.06 315 MET A C 1
ATOM 2449 O O . MET A 1 315 ? -14.867 -29.094 -18.969 1 88.06 315 MET A O 1
ATOM 2453 N N . ARG A 1 316 ? -16.484 -29.5 -17.562 1 87.81 316 ARG A N 1
ATOM 2454 C CA . ARG A 1 316 ? -16.156 -30.922 -17.469 1 87.81 316 ARG A CA 1
ATOM 2455 C C . ARG A 1 316 ? -16.422 -31.641 -18.797 1 87.81 316 ARG A C 1
ATOM 2457 O O . ARG A 1 316 ? -15.586 -32.406 -19.266 1 87.81 316 ARG A O 1
ATOM 2464 N N . LYS A 1 317 ? -17.562 -31.344 -19.281 1 85.62 317 LYS A N 1
ATOM 2465 C CA . LYS A 1 317 ? -17.938 -31.953 -20.547 1 85.62 317 LYS A CA 1
ATOM 2466 C C . LYS A 1 317 ? -17 -31.531 -21.672 1 85.62 317 LYS A C 1
ATOM 2468 O O . LYS A 1 317 ? -16.656 -32.344 -22.547 1 85.62 317 LYS A O 1
ATOM 2473 N N . GLY A 1 318 ? -16.562 -30.312 -21.641 1 84.81 318 GLY A N 1
ATOM 2474 C CA . GLY A 1 318 ? -15.68 -29.781 -22.672 1 84.81 318 GLY A CA 1
ATOM 2475 C C . GLY A 1 318 ? -14.227 -30.188 -22.484 1 84.81 318 GLY A C 1
ATOM 2476 O O . GLY A 1 318 ? -13.398 -29.969 -23.359 1 84.81 318 GLY A O 1
ATOM 2477 N N . GLY A 1 319 ? -13.883 -30.75 -21.25 1 88.19 319 GLY A N 1
ATOM 2478 C CA . GLY A 1 319 ? -12.547 -31.297 -21.016 1 88.19 319 GLY A CA 1
ATOM 2479 C C . GLY A 1 319 ? -11.594 -30.281 -20.422 1 88.19 319 GLY A C 1
ATOM 2480 O O . GLY A 1 319 ? -10.383 -30.531 -20.344 1 88.19 319 GLY A O 1
ATOM 2481 N N . ALA A 1 320 ? -12.055 -29.125 -20.062 1 89.31 320 ALA A N 1
ATOM 2482 C CA . ALA A 1 320 ? -11.188 -28.062 -19.547 1 89.31 320 ALA A CA 1
A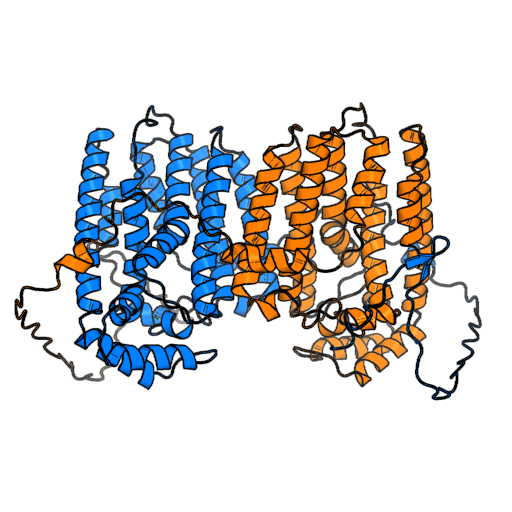TOM 2483 C C . ALA A 1 320 ? -10.477 -28.516 -18.266 1 89.31 320 ALA A C 1
ATOM 2485 O O . ALA A 1 320 ? -9.297 -28.219 -18.062 1 89.31 320 ALA A O 1
ATOM 2486 N N . LEU A 1 321 ? -11.141 -29.234 -17.422 1 91.31 321 LEU A N 1
ATOM 2487 C CA . LEU A 1 321 ? -10.531 -29.703 -16.188 1 91.31 321 LEU A CA 1
ATOM 2488 C C . LEU A 1 321 ? -9.477 -30.781 -16.469 1 91.31 321 LEU A C 1
ATOM 2490 O O . LEU A 1 321 ? -8.398 -30.766 -15.883 1 91.31 321 LEU A O 1
ATOM 2494 N N . ASP A 1 322 ? -9.805 -31.609 -17.375 1 92 322 ASP A N 1
ATOM 2495 C CA . ASP A 1 322 ? -8.867 -32.656 -17.75 1 92 322 ASP A CA 1
ATOM 2496 C C . ASP A 1 322 ? -7.617 -32.094 -18.406 1 92 322 ASP A C 1
ATOM 2498 O O . ASP A 1 322 ? -6.5 -32.5 -18.109 1 92 322 ASP A O 1
ATOM 2502 N N . SER A 1 323 ? -7.863 -31.203 -19.297 1 92.06 323 SER A N 1
ATOM 2503 C CA . SER A 1 323 ? -6.734 -30.562 -19.969 1 92.06 323 SER A CA 1
ATOM 2504 C C . SER A 1 323 ? -5.844 -29.828 -18.969 1 92.06 323 SER A C 1
ATOM 2506 O O . SER A 1 323 ? -4.617 -29.828 -19.094 1 92.06 323 SER A O 1
ATOM 2508 N N . THR A 1 324 ? -6.469 -29.156 -17.969 1 93.69 324 THR A N 1
ATOM 2509 C CA . THR A 1 324 ? -5.695 -28.469 -16.953 1 93.69 324 THR A CA 1
ATOM 2510 C C . THR A 1 324 ? -4.902 -29.453 -16.109 1 93.69 324 THR A C 1
ATOM 2512 O O . THR A 1 324 ? -3.736 -29.219 -15.789 1 93.69 324 THR A O 1
ATOM 2515 N N . PHE A 1 325 ? -5.516 -30.531 -15.773 1 93.56 325 PHE A N 1
ATOM 2516 C CA . PHE A 1 325 ? -4.84 -31.562 -14.992 1 93.56 325 PHE A CA 1
ATOM 2517 C C . PHE A 1 325 ? -3.629 -32.094 -15.75 1 93.56 325 PHE A C 1
ATOM 2519 O O . PHE A 1 325 ? -2.553 -32.25 -15.164 1 93.56 325 PHE A O 1
ATOM 2526 N N . LEU A 1 326 ? -3.787 -32.375 -16.984 1 93.62 326 LEU A N 1
ATOM 2527 C CA . LEU A 1 326 ? -2.691 -32.875 -17.797 1 93.62 326 LEU A CA 1
ATOM 2528 C C . LEU A 1 326 ? -1.574 -31.844 -17.922 1 93.62 326 LEU A C 1
ATOM 2530 O O . LEU A 1 326 ? -0.393 -32.188 -17.875 1 93.62 326 LEU A O 1
ATOM 2534 N N . LEU A 1 327 ? -1.987 -30.625 -18.047 1 93.31 327 LEU A N 1
ATOM 2535 C CA . LEU A 1 327 ? -1.004 -29.547 -18.078 1 93.31 327 LEU A CA 1
ATOM 2536 C C . LEU A 1 327 ? -0.187 -29.516 -16.797 1 93.31 327 LEU A C 1
ATOM 2538 O O . LEU A 1 327 ? 1.038 -29.375 -16.844 1 93.31 327 LEU A O 1
ATOM 2542 N N . LEU A 1 328 ? -0.85 -29.656 -15.695 1 94.38 328 LEU A N 1
ATOM 2543 C CA . LEU A 1 328 ? -0.183 -29.641 -14.398 1 94.38 328 LEU A CA 1
ATOM 2544 C C . LEU A 1 328 ? 0.773 -30.828 -14.266 1 94.38 328 LEU A C 1
ATOM 2546 O O . LEU A 1 328 ? 1.867 -30.688 -13.719 1 94.38 328 LEU A O 1
ATOM 2550 N N . GLN A 1 329 ? 0.391 -31.969 -14.797 1 93.38 329 GLN A N 1
ATOM 2551 C CA . GLN A 1 329 ? 1.27 -33.125 -14.781 1 93.38 329 GLN A CA 1
ATOM 2552 C C . GLN A 1 329 ? 2.527 -32.875 -15.609 1 93.38 329 GLN A C 1
ATOM 2554 O O . GLN A 1 329 ? 3.637 -33.188 -15.172 1 93.38 329 GLN A O 1
ATOM 2559 N N . ASP A 1 330 ? 2.295 -32.344 -16.719 1 93.69 330 ASP A N 1
ATOM 2560 C CA . ASP A 1 330 ? 3.428 -32.031 -17.594 1 93.69 330 ASP A CA 1
ATOM 2561 C C . ASP A 1 330 ? 4.363 -31.016 -16.906 1 93.69 330 ASP A C 1
ATOM 2563 O O . ASP A 1 330 ? 5.586 -31.172 -16.969 1 93.69 330 ASP A O 1
ATOM 2567 N N . MET A 1 331 ? 3.799 -30.016 -16.344 1 93.38 331 MET A N 1
ATOM 2568 C CA . MET A 1 331 ? 4.59 -28.984 -15.672 1 93.38 331 MET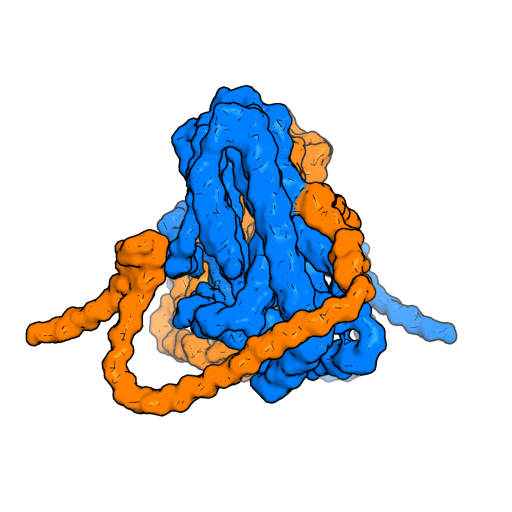 A CA 1
ATOM 2569 C C . MET A 1 331 ? 5.383 -29.578 -14.516 1 93.38 331 MET A C 1
ATOM 2571 O O . MET A 1 331 ? 6.527 -29.188 -14.273 1 93.38 331 MET A O 1
ATOM 2575 N N . GLN A 1 332 ? 4.777 -30.484 -13.805 1 92.31 332 GLN A N 1
ATOM 2576 C CA . GLN A 1 332 ? 5.477 -31.156 -12.711 1 92.31 332 GLN A CA 1
ATOM 2577 C C . GLN A 1 332 ? 6.707 -31.906 -13.211 1 92.31 332 GLN A C 1
ATOM 2579 O O . GLN A 1 332 ? 7.773 -31.828 -12.602 1 92.31 332 GLN A O 1
ATOM 2584 N N . GLU A 1 333 ? 6.496 -32.594 -14.281 1 92.75 333 GLU A N 1
ATOM 2585 C CA . GLU A 1 333 ? 7.621 -33.312 -14.875 1 92.75 333 GLU A CA 1
ATOM 2586 C C . GLU A 1 333 ? 8.727 -32.375 -15.305 1 92.75 333 GLU A C 1
ATOM 2588 O O . GLU A 1 333 ? 9.906 -32.625 -15.078 1 92.75 333 GLU A O 1
ATOM 2593 N N . ASP A 1 334 ? 8.344 -31.281 -15.891 1 93.25 334 ASP A N 1
ATOM 2594 C CA . ASP A 1 334 ? 9.305 -30.281 -16.344 1 93.25 334 ASP A CA 1
ATOM 2595 C C . ASP A 1 334 ? 10.062 -29.672 -15.164 1 93.25 334 ASP A C 1
ATOM 2597 O O . ASP A 1 334 ? 11.273 -29.438 -15.242 1 93.25 334 ASP A O 1
ATOM 2601 N N . ILE A 1 335 ? 9.375 -29.375 -14.086 1 93.12 335 ILE A N 1
ATOM 2602 C CA . ILE A 1 335 ? 9.984 -28.781 -12.898 1 93.12 335 ILE A CA 1
ATOM 2603 C C . ILE A 1 335 ? 11.008 -29.75 -12.305 1 93.12 335 ILE A C 1
ATOM 2605 O O . ILE A 1 335 ? 12.102 -29.344 -11.898 1 93.12 335 ILE A O 1
ATOM 2609 N N . LEU A 1 336 ? 10.656 -31.031 -12.266 1 93.12 336 LEU A N 1
ATOM 2610 C CA . LEU A 1 336 ? 11.562 -32.031 -11.719 1 93.12 336 LEU A CA 1
ATOM 2611 C C . LEU A 1 336 ? 12.797 -32.188 -12.602 1 93.12 336 LEU A C 1
ATOM 2613 O O . LEU A 1 336 ? 13.906 -32.375 -12.094 1 93.12 336 LEU A O 1
ATOM 2617 N N . LYS A 1 337 ? 12.594 -32.125 -13.898 1 94.25 337 LYS A N 1
ATOM 2618 C CA . LYS A 1 337 ? 13.734 -32.125 -14.805 1 94.25 337 LYS A CA 1
ATOM 2619 C C . LYS A 1 337 ? 14.648 -30.938 -14.578 1 94.25 337 LYS A C 1
ATOM 2621 O O . LYS A 1 337 ? 15.867 -31.062 -14.578 1 94.25 337 LYS A O 1
ATOM 2626 N N . GLU A 1 338 ? 14.047 -29.75 -14.414 1 93.06 338 GLU A N 1
ATOM 2627 C CA . GLU A 1 338 ? 14.82 -28.547 -14.133 1 93.06 338 GLU A CA 1
ATOM 2628 C C . GLU A 1 338 ? 15.57 -28.688 -12.805 1 93.06 338 GLU A C 1
ATOM 2630 O O . GLU A 1 338 ? 16.688 -28.188 -12.672 1 93.06 338 GLU A O 1
ATOM 2635 N N . LEU A 1 339 ? 14.969 -29.281 -11.828 1 94.25 339 LEU A N 1
ATOM 2636 C CA . LEU A 1 339 ? 15.633 -29.516 -10.547 1 94.25 339 LEU A CA 1
ATOM 2637 C C . LEU A 1 339 ? 16.875 -30.391 -10.734 1 94.25 339 LEU A C 1
ATOM 2639 O O . LEU A 1 339 ? 17.922 -30.109 -10.164 1 94.25 339 LEU A O 1
ATOM 2643 N N . GLU A 1 340 ? 16.734 -31.391 -11.531 1 95.31 340 GLU A N 1
ATOM 2644 C CA . GLU A 1 340 ? 17.875 -32.281 -11.812 1 95.31 340 GLU A CA 1
ATOM 2645 C C . GLU A 1 340 ? 19.016 -31.516 -12.469 1 95.31 340 GLU A C 1
ATOM 2647 O O . GLU A 1 340 ? 20.188 -31.734 -12.141 1 95.31 340 GLU A O 1
ATOM 2652 N N . LEU A 1 341 ? 18.688 -30.672 -13.375 1 94 341 LEU A N 1
ATOM 2653 C CA . LEU A 1 341 ? 19.688 -29.859 -14.047 1 94 341 LEU A CA 1
ATOM 2654 C C . LEU A 1 341 ? 20.391 -28.938 -13.055 1 94 341 LEU A C 1
ATOM 2656 O O . LEU A 1 341 ? 21.609 -28.766 -13.109 1 94 341 LEU A O 1
ATOM 2660 N N . LEU A 1 342 ? 19.672 -28.375 -12.156 1 93 342 LEU A N 1
ATOM 2661 C CA . LEU A 1 342 ? 20.25 -27.5 -11.148 1 93 342 LEU A CA 1
ATOM 2662 C C . LEU A 1 342 ? 21.125 -28.281 -10.18 1 93 342 LEU A C 1
ATOM 2664 O O . LEU A 1 342 ? 22.188 -27.812 -9.766 1 93 342 LEU A O 1
ATOM 2668 N N . GLU A 1 343 ? 20.625 -29.453 -9.836 1 94.62 343 GLU A N 1
ATOM 2669 C CA . GLU A 1 343 ? 21.438 -30.312 -8.977 1 94.62 343 GLU A CA 1
ATOM 2670 C C . GLU A 1 343 ? 22.781 -30.625 -9.617 1 94.62 343 GLU A C 1
ATOM 2672 O O . GLU A 1 343 ? 23.812 -30.641 -8.945 1 94.62 343 GLU A O 1
ATOM 2677 N N . ALA A 1 344 ? 22.719 -30.859 -10.859 1 93.94 344 ALA A N 1
ATOM 2678 C CA . ALA A 1 344 ? 23.953 -31.109 -11.594 1 93.94 344 ALA A CA 1
ATOM 2679 C C . ALA A 1 344 ? 24.859 -29.875 -11.602 1 93.94 344 ALA A C 1
ATOM 2681 O O . ALA A 1 344 ? 26.078 -29.984 -11.445 1 93.94 344 ALA A O 1
ATOM 2682 N N . GLU A 1 345 ? 24.328 -28.781 -11.773 1 90.5 345 GLU A N 1
ATOM 2683 C CA . GLU A 1 345 ? 25.094 -27.547 -11.828 1 90.5 345 GLU A CA 1
ATOM 2684 C C . GLU A 1 345 ? 25.688 -27.188 -10.469 1 90.5 345 GLU A C 1
ATOM 2686 O O . GLU A 1 345 ? 26.828 -26.734 -10.375 1 90.5 345 GLU A O 1
ATOM 2691 N N . PHE A 1 346 ? 24.938 -27.375 -9.414 1 90.44 346 PHE A N 1
ATOM 2692 C CA . PHE A 1 346 ? 25.406 -27.078 -8.062 1 90.44 346 PHE A CA 1
ATOM 2693 C C . PHE A 1 346 ? 26.328 -28.172 -7.555 1 90.44 346 PHE A C 1
ATOM 2695 O O . PHE A 1 346 ? 27.094 -27.969 -6.609 1 90.44 346 PHE A O 1
ATOM 2702 N N . GLY A 1 347 ? 26.234 -29.344 -8.188 1 89.88 347 GLY A N 1
ATOM 2703 C CA . GLY A 1 347 ? 27.047 -30.484 -7.793 1 89.88 347 GLY A CA 1
ATOM 2704 C C . GLY A 1 347 ? 26.531 -31.188 -6.551 1 89.88 347 GLY A C 1
ATOM 2705 O O . GLY A 1 347 ? 27.281 -31.906 -5.883 1 89.88 347 GLY A O 1
ATOM 2706 N N . SER A 1 348 ? 25.312 -30.938 -6.176 1 92.5 348 SER A N 1
ATOM 2707 C CA . SER A 1 348 ? 24.703 -31.562 -5.004 1 92.5 348 SER A CA 1
ATOM 2708 C C . SER A 1 348 ? 23.203 -31.672 -5.16 1 92.5 348 SER A C 1
ATOM 2710 O O . SER A 1 348 ? 22.547 -30.766 -5.691 1 92.5 348 SER A O 1
ATOM 2712 N N . GLU A 1 349 ? 22.688 -32.75 -4.676 1 93.62 349 GLU A N 1
ATOM 2713 C CA . GLU A 1 349 ? 21.234 -32.938 -4.66 1 93.62 349 GLU A CA 1
ATOM 2714 C C . GLU A 1 349 ? 20.562 -32.031 -3.641 1 93.62 349 GLU A C 1
ATOM 2716 O O . GLU A 1 349 ? 21.234 -31.516 -2.734 1 93.62 349 GLU A O 1
ATOM 2721 N N . ASN A 1 350 ? 19.328 -31.781 -3.881 1 94.44 350 ASN A N 1
ATOM 2722 C CA . ASN A 1 350 ? 18.5 -30.984 -2.963 1 94.44 350 ASN A CA 1
ATOM 2723 C C . ASN A 1 350 ? 17.219 -31.719 -2.576 1 94.44 350 ASN A C 1
ATOM 2725 O O . ASN A 1 350 ? 16.141 -31.406 -3.078 1 94.44 350 ASN A O 1
ATOM 2729 N N . PRO A 1 351 ? 17.297 -32.625 -1.653 1 92.5 351 PRO A N 1
ATOM 2730 C CA . PRO A 1 351 ? 16.141 -33.469 -1.283 1 92.5 351 PRO A CA 1
ATOM 2731 C C . PRO A 1 351 ? 14.992 -32.656 -0.686 1 92.5 351 PRO A C 1
ATOM 2733 O O . PRO A 1 351 ? 13.828 -33 -0.854 1 92.5 351 PRO A O 1
ATOM 2736 N N . ILE A 1 352 ? 15.312 -31.609 -0.031 1 89.62 352 ILE A N 1
ATOM 2737 C CA . ILE A 1 352 ? 14.266 -30.781 0.562 1 89.62 352 ILE A CA 1
ATOM 2738 C C . ILE A 1 352 ? 13.438 -30.125 -0.541 1 89.62 352 ILE A C 1
ATOM 2740 O O . ILE A 1 352 ? 12.211 -30.141 -0.491 1 89.62 352 ILE A O 1
ATOM 2744 N N . LEU A 1 353 ? 14.141 -29.578 -1.483 1 90.06 353 LEU A N 1
ATOM 2745 C CA . LEU A 1 353 ? 13.445 -28.953 -2.596 1 90.06 353 LEU A CA 1
ATOM 2746 C C . LEU A 1 353 ? 12.602 -29.969 -3.359 1 90.06 353 LEU A C 1
ATOM 2748 O O . LEU A 1 353 ? 11.477 -29.672 -3.76 1 90.06 353 LEU A O 1
ATOM 2752 N N . GLU A 1 354 ? 13.156 -31.094 -3.533 1 91.5 354 GLU A N 1
ATOM 2753 C CA . GLU A 1 354 ? 12.406 -32.156 -4.207 1 91.5 354 GLU A CA 1
ATOM 2754 C C . GLU A 1 354 ? 11.156 -32.531 -3.418 1 91.5 354 GLU A C 1
ATOM 2756 O O . GLU A 1 354 ? 10.094 -32.75 -4 1 91.5 354 GLU A O 1
ATOM 2761 N N . LEU A 1 355 ? 11.289 -32.625 -2.162 1 87 355 LEU A N 1
ATOM 2762 C CA . LEU A 1 355 ? 10.156 -32.969 -1.302 1 87 355 LEU A CA 1
ATOM 2763 C C . LEU A 1 355 ? 9.07 -31.891 -1.388 1 87 355 LEU A C 1
ATOM 2765 O O . LEU A 1 355 ? 7.883 -32.219 -1.438 1 87 355 LEU A O 1
ATOM 2769 N N . VAL A 1 356 ? 9.469 -30.672 -1.387 1 84.06 356 VAL A N 1
ATOM 2770 C CA . VAL A 1 356 ? 8.516 -29.562 -1.502 1 84.06 356 VAL A CA 1
ATOM 2771 C C . VAL A 1 356 ? 7.746 -29.688 -2.816 1 84.06 356 VAL A C 1
ATOM 2773 O O . VAL A 1 356 ? 6.523 -29.516 -2.844 1 84.06 356 VAL A O 1
ATOM 2776 N N . LEU A 1 357 ? 8.461 -29.984 -3.863 1 87.5 357 LEU A N 1
ATOM 2777 C CA . LEU A 1 357 ? 7.848 -30.094 -5.184 1 87.5 357 LEU A CA 1
ATOM 2778 C C . LEU A 1 357 ? 6.875 -31.266 -5.234 1 87.5 357 LEU A C 1
ATOM 2780 O O . LEU A 1 357 ? 5.785 -31.156 -5.805 1 87.5 357 LEU A O 1
ATOM 2784 N N . ARG A 1 358 ? 7.191 -32.312 -4.629 1 85.75 358 ARG A N 1
ATOM 2785 C CA . ARG A 1 358 ? 6.352 -33.5 -4.645 1 85.75 358 ARG A CA 1
ATOM 2786 C C . ARG A 1 358 ? 5.113 -33.312 -3.775 1 85.75 358 ARG A C 1
ATOM 2788 O O . ARG A 1 358 ? 4.043 -33.844 -4.086 1 85.75 358 ARG A O 1
ATOM 2795 N N . ARG A 1 359 ? 5.297 -32.5 -2.787 1 80.44 359 ARG A N 1
ATOM 2796 C CA . ARG A 1 359 ? 4.156 -32.219 -1.925 1 80.44 359 ARG A CA 1
ATOM 2797 C C . ARG A 1 359 ? 3.133 -31.344 -2.648 1 80.44 359 ARG A C 1
ATOM 2799 O O . ARG A 1 359 ? 1.944 -31.375 -2.324 1 80.44 359 ARG A O 1
ATOM 2806 N N . LEU A 1 360 ? 3.58 -30.609 -3.521 1 81 360 LEU A N 1
ATOM 2807 C CA . LEU A 1 360 ? 2.691 -29.734 -4.277 1 81 360 LEU A CA 1
ATOM 2808 C C . LEU A 1 360 ? 1.988 -30.5 -5.391 1 81 360 LEU A C 1
ATOM 2810 O O . LEU A 1 360 ? 1.058 -29.984 -6.016 1 81 360 LEU A O 1
ATOM 2814 N N . CYS A 1 361 ? 2.434 -31.703 -5.617 1 78.44 361 CYS A N 1
ATOM 2815 C CA . CYS A 1 361 ? 1.859 -32.5 -6.699 1 78.44 361 CYS A CA 1
ATOM 2816 C C . CYS A 1 361 ? 0.425 -32.906 -6.379 1 78.44 361 CYS A C 1
ATOM 2818 O O . CYS A 1 361 ? 0.082 -33.125 -5.219 1 78.44 361 CYS A O 1
ATOM 2820 N N . LEU A 1 362 ? -0.383 -32.719 -7.387 1 74.81 362 LEU A N 1
ATOM 2821 C CA . LEU A 1 362 ? -1.786 -33.125 -7.27 1 74.81 362 LEU A CA 1
ATOM 2822 C C . LEU A 1 362 ? -1.938 -34.625 -7.258 1 74.81 362 LEU A C 1
ATOM 2824 O O . LEU A 1 362 ? -1.167 -35.344 -7.91 1 74.81 362 LEU A O 1
ATOM 2828 N N . MET B 1 1 ? -14.945 -29.672 36.875 1 22.3 1 MET B N 1
ATOM 2829 C CA . MET B 1 1 ? -13.586 -29.875 36.344 1 22.3 1 MET B CA 1
ATOM 2830 C C . MET B 1 1 ? -13.578 -29.875 34.844 1 22.3 1 MET B C 1
ATOM 2832 O O . MET B 1 1 ? -14.156 -30.766 34.188 1 22.3 1 MET B O 1
ATOM 2836 N N . PRO B 1 2 ? -13.75 -28.766 34.094 1 22.23 2 PRO B N 1
ATOM 2837 C CA . PRO B 1 2 ? -14.391 -28.641 32.781 1 22.23 2 PRO B CA 1
ATOM 2838 C C . PRO B 1 2 ? -13.578 -29.281 31.672 1 22.23 2 PRO B C 1
ATOM 2840 O O . PRO B 1 2 ? -12.359 -29.422 31.781 1 22.23 2 PRO B O 1
ATOM 2843 N N . ARG B 1 3 ? -14.195 -30.203 30.875 1 23.86 3 ARG B N 1
ATOM 2844 C CA . ARG B 1 3 ? -13.719 -31.062 29.797 1 23.86 3 ARG B CA 1
ATOM 2845 C C . ARG B 1 3 ? -12.953 -30.266 28.75 1 23.86 3 ARG B C 1
ATOM 2847 O O . ARG B 1 3 ? -13.5 -29.328 28.172 1 23.86 3 ARG B O 1
ATOM 2854 N N . ALA B 1 4 ? -11.633 -30.141 28.938 1 26.22 4 ALA B N 1
ATOM 2855 C CA . ALA B 1 4 ? -10.578 -29.531 28.109 1 26.22 4 ALA B CA 1
ATOM 2856 C C . ALA B 1 4 ? -10.75 -29.906 26.641 1 26.22 4 ALA B C 1
ATOM 2858 O O . ALA B 1 4 ? -10.805 -31.094 26.297 1 26.22 4 ALA B O 1
ATOM 2859 N N . ALA B 1 5 ? -11.578 -29.156 25.875 1 28.83 5 ALA B N 1
ATOM 2860 C CA . ALA B 1 5 ? -11.891 -29.297 24.469 1 28.83 5 ALA B CA 1
ATOM 2861 C C . ALA B 1 5 ? -10.656 -29.703 23.656 1 28.83 5 ALA B C 1
ATOM 2863 O O . ALA B 1 5 ? -9.641 -29 23.688 1 28.83 5 ALA B O 1
ATOM 2864 N N . LEU B 1 6 ? -10.344 -31.031 23.562 1 26.88 6 LEU B N 1
ATOM 2865 C CA . LEU B 1 6 ? -9.25 -31.703 22.875 1 26.88 6 LEU B CA 1
ATOM 2866 C C . LEU B 1 6 ? -9.102 -31.188 21.438 1 26.88 6 LEU B C 1
ATOM 2868 O O . LEU B 1 6 ? -10.047 -31.25 20.656 1 26.88 6 LEU B O 1
ATOM 2872 N N . GLU B 1 7 ? -8.43 -30.094 21.312 1 28.48 7 GLU B N 1
ATOM 2873 C CA . GLU B 1 7 ? -8.156 -29.406 20.047 1 28.48 7 GLU B CA 1
ATOM 2874 C C . GLU B 1 7 ? -7.574 -30.359 19.016 1 28.48 7 GLU B C 1
ATOM 2876 O O . GLU B 1 7 ? -6.719 -31.188 19.328 1 28.48 7 GLU B O 1
ATOM 2881 N N . PRO B 1 8 ? -8.273 -30.75 18 1 29.95 8 PRO B N 1
ATOM 2882 C CA . PRO B 1 8 ? -7.855 -31.766 17.016 1 29.95 8 PRO B CA 1
ATOM 2883 C C . PRO B 1 8 ? -6.441 -31.531 16.5 1 29.95 8 PRO B C 1
ATOM 2885 O O . PRO B 1 8 ? -6.066 -30.391 16.219 1 29.95 8 PRO B O 1
ATOM 2888 N N . GLU B 1 9 ? -5.426 -32.25 17.078 1 30.5 9 GLU B N 1
ATOM 2889 C CA . GLU B 1 9 ? -3.994 -32.25 16.812 1 30.5 9 GLU B CA 1
ATOM 2890 C C . GLU B 1 9 ? -3.697 -32.875 15.445 1 30.5 9 GLU B C 1
ATOM 2892 O O . GLU B 1 9 ? -4.219 -33.938 15.117 1 30.5 9 GLU B O 1
ATOM 2897 N N . CYS B 1 10 ? -3.48 -32.188 14.508 1 29.19 10 CYS B N 1
ATOM 2898 C CA . CYS B 1 10 ? -3.02 -32.719 13.227 1 29.19 10 CYS B CA 1
ATOM 2899 C C . CYS B 1 10 ? -1.646 -33.344 13.359 1 29.19 10 CYS B C 1
ATOM 2901 O O . CYS B 1 10 ? -0.697 -32.719 13.82 1 29.19 10 CYS B O 1
ATOM 2903 N N . VAL B 1 11 ? -1.559 -34.719 13.672 1 32.06 11 VAL B N 1
ATOM 2904 C CA . VAL B 1 11 ? -0.343 -35.5 13.906 1 32.06 11 VAL B CA 1
ATOM 2905 C C . VAL B 1 11 ? 0.194 -36.031 12.578 1 32.06 11 VAL B C 1
ATOM 2907 O O . VAL B 1 11 ? -0.578 -36.344 11.664 1 32.06 11 VAL B O 1
ATOM 2910 N N . LEU B 1 12 ? 1.427 -35.875 12.406 1 31.06 12 LEU B N 1
ATOM 2911 C CA . LEU B 1 12 ? 2.193 -36.5 11.344 1 31.06 12 LEU B CA 1
ATOM 2912 C C . LEU B 1 12 ? 2.369 -38 11.625 1 31.06 12 LEU B C 1
ATOM 2914 O O . LEU B 1 12 ? 2.961 -38.375 12.641 1 31.06 12 LEU B O 1
ATOM 2918 N N . VAL B 1 13 ? 1.304 -38.844 11.289 1 33.78 13 VAL B N 1
ATOM 2919 C CA . VAL B 1 13 ? 1.506 -40.281 11.453 1 33.78 13 VAL B CA 1
ATOM 2920 C C . VAL B 1 13 ? 1.908 -40.875 10.117 1 33.78 13 VAL B C 1
ATOM 2922 O O . VAL B 1 13 ? 1.182 -40.781 9.125 1 33.78 13 VAL B O 1
ATOM 2925 N N . ASN B 1 14 ? 2.918 -41.688 10.008 1 34.59 14 ASN B N 1
ATOM 2926 C CA . ASN B 1 14 ? 3.623 -42.438 8.977 1 34.59 14 ASN B CA 1
ATOM 2927 C C . ASN B 1 14 ? 3.855 -41.594 7.727 1 34.59 14 ASN B C 1
ATOM 2929 O O . ASN B 1 14 ? 3.648 -42.062 6.605 1 34.59 14 ASN B O 1
ATOM 2933 N N . GLY B 1 15 ? 4.219 -40.25 7.832 1 32.59 15 GLY B N 1
ATOM 2934 C CA . GLY B 1 15 ? 4.656 -39.312 6.809 1 32.59 15 GLY B CA 1
ATOM 2935 C C . GLY B 1 15 ? 3.512 -38.594 6.137 1 32.59 15 GLY B C 1
ATOM 2936 O O . GLY B 1 15 ? 3.723 -37.844 5.176 1 32.59 15 GLY B O 1
ATOM 2937 N N . VAL B 1 16 ? 2.225 -39.125 6.273 1 30.97 16 VAL B N 1
ATOM 2938 C CA . VAL B 1 16 ? 0.986 -38.531 5.762 1 30.97 16 VAL B CA 1
ATOM 2939 C C . VAL B 1 16 ? 0.3 -37.75 6.859 1 30.97 16 VAL B C 1
ATOM 2941 O O . VAL B 1 16 ? 0.206 -38.188 8 1 30.97 16 VAL B O 1
ATOM 2944 N N . PHE B 1 17 ? 0.127 -36.469 6.777 1 27.8 17 PHE B N 1
ATOM 2945 C CA . PHE B 1 17 ? -0.59 -35.625 7.746 1 27.8 17 PHE B CA 1
ATOM 2946 C C . PHE B 1 17 ? -2.031 -36.125 7.898 1 27.8 17 PHE B C 1
ATOM 2948 O O . PHE B 1 17 ? -2.734 -36.312 6.902 1 27.8 17 PHE B O 1
ATOM 2955 N N . GLN B 1 18 ? -2.443 -36.969 8.789 1 29.55 18 GLN B N 1
ATOM 2956 C CA . GLN B 1 18 ? -3.77 -37.5 9.086 1 29.55 18 GLN B CA 1
ATOM 2957 C C . GLN B 1 18 ? -4.539 -36.562 10.016 1 29.55 18 GLN B C 1
ATOM 2959 O O . GLN B 1 18 ? -4.012 -36.125 11.039 1 29.55 18 GLN B O 1
ATOM 2964 N N . TRP B 1 19 ? -5.34 -35.844 9.508 1 28.47 19 TRP B N 1
ATOM 2965 C CA . TRP B 1 19 ? -6.23 -35.094 10.398 1 28.47 19 TRP B CA 1
ATOM 2966 C C . TRP B 1 19 ? -7.195 -36.031 11.109 1 28.47 19 TRP B C 1
ATOM 2968 O O . TRP B 1 19 ? -7.73 -36.969 10.5 1 28.47 19 TRP B O 1
ATOM 2978 N N . LYS B 1 20 ? -7 -36.312 12.289 1 30.5 20 LYS B N 1
ATOM 2979 C CA . LYS B 1 20 ? -7.91 -37.156 13.047 1 30.5 20 LYS B CA 1
ATOM 2980 C C . LYS B 1 20 ? -9.281 -36.5 13.195 1 30.5 20 LYS B C 1
ATOM 2982 O O . LYS B 1 20 ? -9.414 -35.469 13.812 1 30.5 20 LYS B O 1
ATOM 2987 N N . HIS B 1 21 ? -10.117 -36.5 12.188 1 27.09 21 HIS B N 1
ATOM 2988 C CA . HIS B 1 21 ? -11.523 -36.188 12.367 1 27.09 21 HIS B CA 1
ATOM 2989 C C . HIS B 1 21 ? -12.203 -37.156 13.336 1 27.09 21 HIS B C 1
ATOM 2991 O O . HIS B 1 21 ? -12.016 -38.344 13.242 1 27.09 21 HIS B O 1
ATOM 2997 N N . ALA B 1 22 ? -12.477 -36.75 14.539 1 27.11 22 ALA B N 1
ATOM 2998 C CA . ALA B 1 22 ? -13.383 -37.562 15.359 1 27.11 22 ALA B CA 1
ATOM 2999 C C . ALA B 1 22 ? -14.703 -37.812 14.625 1 27.11 22 ALA B C 1
ATOM 3001 O O . ALA B 1 22 ? -15.445 -36.875 14.328 1 27.11 22 ALA B O 1
ATOM 3002 N N . LEU B 1 23 ? -14.828 -38.812 13.773 1 25.25 23 LEU B N 1
ATOM 3003 C CA . LEU B 1 23 ? -16 -39.344 13.094 1 25.25 23 LEU B CA 1
ATOM 3004 C C . LEU B 1 23 ? -17.078 -39.75 14.094 1 25.25 23 LEU B C 1
ATOM 3006 O O . LEU B 1 23 ? -17.078 -40.875 14.594 1 25.25 23 LEU B O 1
ATOM 3010 N N . ALA B 1 24 ? -17.531 -39.125 15.086 1 23.84 24 ALA B N 1
ATOM 3011 C CA . ALA B 1 24 ? -18.516 -39.906 15.812 1 23.84 24 ALA B CA 1
ATOM 3012 C C . ALA B 1 24 ? -19.672 -40.312 14.906 1 23.84 24 ALA B C 1
ATOM 3014 O O . ALA B 1 24 ? -20.172 -41.438 15.008 1 23.84 24 ALA B O 1
ATOM 3015 N N . ASN B 1 25 ? -20.547 -39.406 14.406 1 24.12 25 ASN B N 1
ATOM 3016 C CA . ASN B 1 25 ? -21.953 -39.781 14.305 1 24.12 25 ASN B CA 1
ATOM 3017 C C . ASN B 1 25 ? -22.188 -40.719 13.117 1 24.12 25 ASN B C 1
ATOM 3019 O O . ASN B 1 25 ? -21.406 -40.719 12.164 1 24.12 25 ASN B O 1
ATOM 3023 N N . GLY B 1 26 ? -23.188 -41.781 13.109 1 23.45 26 GLY B N 1
ATOM 3024 C CA . GLY B 1 26 ? -23.688 -43 12.531 1 23.45 26 GLY B CA 1
ATOM 3025 C C . GLY B 1 26 ? -24.156 -42.844 11.102 1 23.45 26 GLY B C 1
ATOM 3026 O O . GLY B 1 26 ? -24.641 -43.812 10.492 1 23.45 26 GLY B O 1
ATOM 3027 N N . HIS B 1 27 ? -24.688 -41.656 10.695 1 24.77 27 HIS B N 1
ATOM 3028 C CA . HIS B 1 27 ? -25.656 -41.906 9.633 1 24.77 27 HIS B CA 1
ATOM 3029 C C . HIS B 1 27 ? -24.953 -42.438 8.375 1 24.77 27 HIS B C 1
ATOM 3031 O O . HIS B 1 27 ? -23.797 -42.094 8.125 1 24.77 27 HIS B O 1
ATOM 3037 N N . GLN B 1 28 ? -25.406 -43.531 7.766 1 21.34 28 GLN B N 1
ATOM 3038 C CA . GLN B 1 28 ? -25.062 -44.375 6.633 1 21.34 28 GLN B CA 1
ATOM 3039 C C . GLN B 1 28 ? -24.953 -43.562 5.348 1 21.34 28 GLN B C 1
ATOM 3041 O O . GLN B 1 28 ? -25.953 -43.094 4.816 1 21.34 28 GLN B O 1
ATOM 3046 N N . GLU B 1 29 ? -24.25 -42.469 5.332 1 22.94 29 GLU B N 1
ATOM 3047 C CA . GLU B 1 29 ? -24.406 -41.75 4.066 1 22.94 29 GLU B CA 1
ATOM 3048 C C . GLU B 1 29 ? -24.016 -42.625 2.887 1 22.94 29 GLU B C 1
ATOM 3050 O O . GLU B 1 29 ? -23.031 -43.375 2.957 1 22.94 29 GLU B O 1
ATOM 3055 N N . GLU B 1 30 ? -25.031 -43.031 2.029 1 22.84 30 GLU B N 1
ATOM 3056 C CA . GLU B 1 30 ? -24.953 -43.75 0.771 1 22.84 30 GLU B CA 1
ATOM 3057 C C . GLU B 1 30 ? -23.812 -43.219 -0.105 1 22.84 30 GLU B C 1
ATOM 3059 O O . GLU B 1 30 ? -23.625 -42 -0.213 1 22.84 30 GLU B O 1
ATOM 3064 N N . ASN B 1 31 ? -22.766 -44 -0.197 1 22.03 31 ASN B N 1
ATOM 3065 C CA . ASN B 1 31 ? -21.516 -43.875 -0.935 1 22.03 31 ASN B CA 1
ATOM 3066 C C . ASN B 1 31 ? -21.766 -43.594 -2.418 1 22.03 31 ASN B C 1
ATOM 3068 O O . ASN B 1 31 ? -22.281 -44.469 -3.129 1 22.03 31 ASN B O 1
ATOM 3072 N N . PHE B 1 32 ? -22.438 -42.5 -2.791 1 21.44 32 PHE B N 1
ATOM 3073 C CA . PHE B 1 32 ? -22.594 -42.281 -4.227 1 21.44 32 PHE B CA 1
ATOM 3074 C C . PHE B 1 32 ? -21.266 -42.469 -4.949 1 21.44 32 PHE B C 1
ATOM 3076 O O . PHE B 1 32 ? -20.344 -41.656 -4.785 1 21.44 32 PHE B O 1
ATOM 3083 N N . SER B 1 33 ? -20.719 -43.719 -5.031 1 22.98 33 SER B N 1
ATOM 3084 C CA . SER B 1 33 ? -19.547 -44.062 -5.832 1 22.98 33 SER B CA 1
ATOM 3085 C C . SER B 1 33 ? -19.766 -43.719 -7.301 1 22.98 33 SER B C 1
ATOM 3087 O O . SER B 1 33 ? -20.609 -44.312 -7.965 1 22.98 33 SER B O 1
ATOM 3089 N N . VAL B 1 34 ? -19.969 -42.531 -7.719 1 22.98 34 VAL B N 1
ATOM 3090 C CA . VAL B 1 34 ? -20.094 -42.406 -9.164 1 22.98 34 VAL B CA 1
ATOM 3091 C C . VAL B 1 34 ? -18.859 -42.969 -9.844 1 22.98 34 VAL B C 1
ATOM 3093 O O . VAL B 1 34 ? -17.734 -42.594 -9.547 1 22.98 34 VAL B O 1
ATOM 3096 N N . PRO B 1 35 ? -18.891 -44.125 -10.312 1 23.86 35 PRO B N 1
ATOM 3097 C CA . PRO B 1 35 ? -17.828 -44.75 -11.102 1 23.86 35 PRO B CA 1
ATOM 3098 C C . PRO B 1 35 ? -17.422 -43.906 -12.297 1 23.86 35 PRO B C 1
ATOM 3100 O O . PRO B 1 35 ? -18.266 -43.5 -13.102 1 23.86 35 PRO B O 1
ATOM 3103 N N . VAL B 1 36 ? -16.625 -42.906 -12.141 1 22.7 36 VAL B N 1
ATOM 3104 C CA . VAL B 1 36 ? -16.172 -42.156 -13.32 1 22.7 36 VAL B CA 1
ATOM 3105 C C . VAL B 1 36 ? -15.375 -43.094 -14.227 1 22.7 36 VAL B C 1
ATOM 3107 O O . VAL B 1 36 ? -14.273 -43.531 -13.867 1 22.7 36 VAL B O 1
ATOM 3110 N N . LYS B 1 37 ? -15.953 -44.062 -14.836 1 25.34 37 LYS B N 1
ATOM 3111 C CA . LYS B 1 37 ? -15.281 -44.719 -15.945 1 25.34 37 LYS B CA 1
ATOM 3112 C C . LYS B 1 37 ? -14.789 -43.719 -16.984 1 25.34 37 LYS B C 1
ATOM 3114 O O . LYS B 1 37 ? -15.594 -43.031 -17.609 1 25.34 37 LYS B O 1
ATOM 3119 N N . VAL B 1 38 ? -13.602 -43.188 -16.781 1 23.78 38 VAL B N 1
ATOM 3120 C CA . VAL B 1 38 ? -12.875 -42.406 -17.766 1 23.78 38 VAL B CA 1
ATOM 3121 C C . VAL B 1 38 ? -12.648 -43.219 -19.031 1 23.78 38 VAL B C 1
ATOM 3123 O O . VAL B 1 38 ? -11.891 -44.188 -19.016 1 23.78 38 VAL B O 1
ATOM 3126 N N . ALA B 1 39 ? -13.641 -43.594 -19.703 1 24.48 39 ALA B N 1
ATOM 3127 C CA . ALA B 1 39 ? -13.336 -44.062 -21.047 1 24.48 39 ALA B CA 1
ATOM 3128 C C . ALA B 1 39 ? -12.484 -43.031 -21.797 1 24.48 39 ALA B C 1
ATOM 3130 O O . ALA B 1 39 ? -12.906 -41.906 -22 1 24.48 39 ALA B O 1
ATOM 3131 N N . VAL B 1 40 ? -11.164 -43.25 -21.766 1 26.11 40 VAL B N 1
ATOM 3132 C CA . VAL B 1 40 ? -10.117 -42.594 -22.547 1 26.11 40 VAL B CA 1
ATOM 3133 C C . VAL B 1 40 ? -10.43 -42.688 -24.031 1 26.11 40 VAL B C 1
ATOM 3135 O O . VAL B 1 40 ? -10.227 -43.75 -24.656 1 26.11 40 VAL B O 1
ATOM 3138 N N . ALA B 1 41 ? -11.57 -42.5 -24.531 1 26.77 41 ALA B N 1
ATOM 3139 C CA . ALA B 1 41 ? -11.562 -42.469 -25.984 1 26.77 41 ALA B CA 1
ATOM 3140 C C . ALA B 1 41 ? -10.5 -41.531 -26.516 1 26.77 41 ALA B C 1
ATOM 3142 O O . ALA B 1 41 ? -10.492 -40.344 -26.172 1 26.77 41 ALA B O 1
ATOM 3143 N N . ALA B 1 42 ? -9.281 -41.969 -27.141 1 27.81 42 ALA B N 1
ATOM 3144 C CA . ALA B 1 42 ? -8.055 -41.594 -27.859 1 27.81 42 ALA B CA 1
ATOM 3145 C C . ALA B 1 42 ? -8.359 -40.656 -29.016 1 27.81 42 ALA B C 1
ATOM 3147 O O . ALA B 1 42 ? -8.188 -41.031 -30.172 1 27.81 42 ALA B O 1
ATOM 3148 N N . ASN B 1 43 ? -9.484 -40.062 -29.203 1 27.55 43 ASN B N 1
ATOM 3149 C CA . ASN B 1 43 ? -9.398 -39.281 -30.422 1 27.55 43 ASN B CA 1
ATOM 3150 C C . ASN B 1 43 ? -8.242 -38.281 -30.375 1 27.55 43 ASN B C 1
ATOM 3152 O O . ASN B 1 43 ? -7.953 -37.719 -29.328 1 27.55 43 ASN B O 1
ATOM 3156 N N . GLY B 1 44 ? -7.211 -38.281 -31.344 1 28.59 44 GLY B N 1
ATOM 3157 C CA . GLY B 1 44 ? -5.887 -37.781 -31.703 1 28.59 44 GLY B CA 1
ATOM 3158 C C . GLY B 1 44 ? -5.742 -36.281 -31.516 1 28.59 44 GLY B C 1
ATOM 3159 O O . GLY B 1 44 ? -4.68 -35.719 -31.781 1 28.59 44 GLY B O 1
ATOM 3160 N N . VAL B 1 45 ? -6.781 -35.562 -31.875 1 26.42 45 VAL B N 1
ATOM 3161 C CA . VAL B 1 45 ? -6.488 -34.219 -32.344 1 26.42 45 VAL B CA 1
ATOM 3162 C C . VAL B 1 45 ? -5.758 -33.438 -31.25 1 26.42 45 VAL B C 1
ATOM 3164 O O . VAL B 1 45 ? -4.723 -32.844 -31.5 1 26.42 45 VAL B O 1
ATOM 3167 N N . ARG B 1 46 ? -6.539 -32.875 -30.328 1 30.98 46 ARG B N 1
ATOM 3168 C CA . ARG B 1 46 ? -6.391 -31.484 -29.859 1 30.98 46 ARG B CA 1
ATOM 3169 C C . ARG B 1 46 ? -5.332 -31.391 -28.766 1 30.98 46 ARG B C 1
ATOM 3171 O O . ARG B 1 46 ? -5.461 -30.594 -27.844 1 30.98 46 ARG B O 1
ATOM 3178 N N . SER B 1 47 ? -4.633 -32.469 -28.578 1 30.62 47 SER B N 1
ATOM 3179 C CA . SER B 1 47 ? -3.686 -32.344 -27.484 1 30.62 47 SER B CA 1
ATOM 3180 C C . SER B 1 47 ? -2.729 -31.172 -27.734 1 30.62 47 SER B C 1
ATOM 3182 O O . SER B 1 47 ? -2.084 -30.672 -26.797 1 30.62 47 SER B O 1
ATOM 3184 N N . SER B 1 48 ? -2.311 -31.078 -29.094 1 30.59 48 SER B N 1
ATOM 3185 C CA . SER B 1 48 ? -1.067 -30.375 -29.406 1 30.59 48 SER B CA 1
ATOM 3186 C C . SER B 1 48 ? -1.183 -28.875 -29.125 1 30.59 48 SER B C 1
ATOM 3188 O O . SER B 1 48 ? -0.172 -28.203 -28.953 1 30.59 48 SER B O 1
ATOM 3190 N N . GLN B 1 49 ? -2.332 -28.359 -29.594 1 31.56 49 GLN B N 1
ATOM 3191 C CA . GLN B 1 49 ? -2.318 -26.891 -29.672 1 31.56 49 GLN B CA 1
ATOM 3192 C C . GLN B 1 49 ? -2.127 -26.281 -28.281 1 31.56 49 GLN B C 1
ATOM 3194 O O . GLN B 1 49 ? -1.621 -25.172 -28.156 1 31.56 49 GLN B O 1
ATOM 3199 N N . ALA B 1 50 ? -2.898 -26.766 -27.438 1 33.34 50 ALA B N 1
ATOM 3200 C CA . ALA B 1 50 ? -2.578 -26.25 -26.109 1 33.34 50 ALA B CA 1
ATOM 3201 C C . ALA B 1 50 ? -1.115 -26.516 -25.75 1 33.34 50 ALA B C 1
ATOM 3203 O O . ALA B 1 50 ? -0.643 -26.109 -24.688 1 33.34 50 ALA B O 1
ATOM 3204 N N . ASN B 1 51 ? -0.482 -27.453 -26.344 1 34.66 51 ASN B N 1
ATOM 3205 C CA . ASN B 1 51 ? 0.916 -27.859 -26.234 1 34.66 51 ASN B CA 1
ATOM 3206 C C . ASN B 1 51 ? 1.856 -26.75 -26.672 1 34.66 51 ASN B C 1
ATOM 3208 O O . ASN B 1 51 ? 3.057 -26.797 -26.406 1 34.66 51 ASN B O 1
ATOM 3212 N N . GLY B 1 52 ? 1.619 -26.422 -27.984 1 36.03 52 GLY B N 1
ATOM 3213 C CA . GLY B 1 52 ? 2.566 -25.359 -28.281 1 36.03 52 GLY B CA 1
ATOM 3214 C C . GLY B 1 52 ? 2.582 -24.266 -27.234 1 36.03 52 GLY B C 1
ATOM 3215 O O . GLY B 1 52 ? 2.967 -23.125 -27.531 1 36.03 52 GLY B O 1
ATOM 3216 N N . ALA B 1 53 ? 1.687 -24.156 -26.484 1 39.16 53 ALA B N 1
ATOM 3217 C CA . ALA B 1 53 ? 1.479 -23.391 -25.25 1 39.16 53 ALA B CA 1
ATOM 3218 C C . ALA B 1 53 ? 2.793 -22.797 -24.75 1 39.16 53 ALA B C 1
ATOM 3220 O O . ALA B 1 53 ? 3.869 -23.328 -25.047 1 39.16 53 ALA B O 1
ATOM 3221 N N . VAL B 1 54 ? 2.625 -21.594 -23.984 1 45.88 54 VAL B N 1
ATOM 3222 C CA . VAL B 1 54 ? 3.75 -20.797 -23.516 1 45.88 54 VAL B CA 1
ATOM 3223 C C . VAL B 1 54 ? 4.848 -21.719 -22.984 1 45.88 54 VAL B C 1
ATOM 3225 O O . VAL B 1 54 ? 4.598 -22.578 -22.125 1 45.88 54 VAL B O 1
ATOM 3228 N N . ALA B 1 55 ? 5.527 -22.297 -23.891 1 48.78 55 ALA B N 1
ATOM 3229 C CA . ALA B 1 55 ? 6.75 -22.969 -23.484 1 48.78 55 ALA B CA 1
ATOM 3230 C C . ALA B 1 55 ? 7.082 -22.703 -22.031 1 48.78 55 ALA B C 1
ATOM 3232 O O . ALA B 1 55 ? 7.473 -21.578 -21.672 1 48.78 55 ALA B O 1
ATOM 3233 N N . VAL B 1 56 ? 6.305 -23.328 -21.234 1 51.66 56 VAL B N 1
ATOM 3234 C CA . VAL B 1 56 ? 6.332 -23.266 -19.781 1 51.66 56 VAL B CA 1
ATOM 3235 C C . VAL B 1 56 ? 7.715 -22.812 -19.312 1 51.66 56 VAL B C 1
ATOM 3237 O O . VAL B 1 56 ? 7.844 -22.156 -18.281 1 51.66 56 VAL B O 1
ATOM 3240 N N . GLY B 1 57 ? 8.688 -23.094 -20.188 1 54.88 57 GLY B N 1
ATOM 3241 C CA . GLY B 1 57 ? 10.016 -22.719 -19.734 1 54.88 57 GLY B CA 1
ATOM 3242 C C . GLY B 1 57 ? 10.484 -21.391 -20.281 1 54.88 57 GLY B C 1
ATOM 3243 O O . GLY B 1 57 ? 11.633 -21 -20.062 1 54.88 57 GLY B O 1
ATOM 3244 N N . THR B 1 58 ? 9.539 -20.797 -21 1 59.69 58 THR B N 1
ATOM 3245 C CA . THR B 1 58 ? 9.961 -19.531 -21.594 1 59.69 58 THR B CA 1
ATOM 3246 C C . THR B 1 58 ? 10.008 -18.438 -20.531 1 59.69 58 THR B C 1
ATOM 3248 O O . THR B 1 58 ? 9.133 -18.359 -19.656 1 59.69 58 THR B O 1
ATOM 3251 N N . PRO B 1 59 ? 11.047 -17.688 -20.594 1 65.75 59 PRO B N 1
ATOM 3252 C CA . PRO B 1 59 ? 11.141 -16.562 -19.672 1 65.75 59 PRO B CA 1
ATOM 3253 C C . PRO B 1 59 ? 9.945 -15.609 -19.766 1 65.75 59 PRO B C 1
ATOM 3255 O O . PRO B 1 59 ? 9.305 -15.531 -20.812 1 65.75 59 PRO B O 1
ATOM 3258 N N . PRO B 1 60 ? 9.555 -15.18 -18.594 1 68.25 60 PRO B N 1
ATOM 3259 C CA . PRO B 1 60 ? 8.422 -14.25 -18.594 1 68.25 60 PRO B CA 1
ATOM 3260 C C . PRO B 1 60 ? 8.578 -13.125 -19.609 1 68.25 60 PRO B C 1
ATOM 3262 O O . PRO B 1 60 ? 9.688 -12.633 -19.828 1 68.25 60 PRO B O 1
ATOM 3265 N N . ALA B 1 61 ? 7.453 -12.992 -20.344 1 68.88 61 ALA B N 1
ATOM 3266 C CA . ALA B 1 61 ? 7.457 -11.82 -21.219 1 68.88 61 ALA B CA 1
ATOM 3267 C C . ALA B 1 61 ? 7.559 -10.531 -20.406 1 68.88 61 ALA B C 1
ATOM 3269 O O . ALA B 1 61 ? 7.105 -10.469 -19.266 1 68.88 61 ALA B O 1
ATOM 3270 N N . LYS B 1 62 ? 8.344 -9.555 -20.953 1 71.62 62 LYS B N 1
ATOM 3271 C CA . LYS B 1 62 ? 8.43 -8.242 -20.312 1 71.62 62 LYS B CA 1
ATOM 3272 C C . LYS B 1 62 ? 7.066 -7.551 -20.297 1 71.62 62 LYS B C 1
ATOM 3274 O O . LYS B 1 62 ? 6.289 -7.68 -21.25 1 71.62 62 LYS B O 1
ATOM 3279 N N . ILE B 1 63 ? 6.777 -7.09 -19.156 1 70.19 63 ILE B N 1
ATOM 3280 C CA . ILE B 1 63 ? 5.551 -6.305 -19.078 1 70.19 63 ILE B CA 1
ATOM 3281 C C . ILE B 1 63 ? 5.715 -5.016 -19.875 1 70.19 63 ILE B C 1
ATOM 3283 O O . ILE B 1 63 ? 6.66 -4.25 -19.656 1 70.19 63 ILE B O 1
ATOM 3287 N N . THR B 1 64 ? 4.902 -4.984 -20.875 1 64.75 64 THR B N 1
ATOM 3288 C CA . THR B 1 64 ? 5 -3.789 -21.703 1 64.75 64 THR B CA 1
ATOM 3289 C C . THR B 1 64 ? 3.791 -2.883 -21.5 1 64.75 64 THR B C 1
ATOM 3291 O O . THR B 1 64 ? 3.82 -1.704 -21.859 1 64.75 64 THR B O 1
ATOM 3294 N N . ASP B 1 65 ? 2.834 -3.49 -20.906 1 67.56 65 ASP B N 1
ATOM 3295 C CA . ASP B 1 65 ? 1.62 -2.691 -20.75 1 67.56 65 ASP B CA 1
ATOM 3296 C C . ASP B 1 65 ? 1.392 -2.297 -19.297 1 67.56 65 ASP B C 1
ATOM 3298 O O . ASP B 1 65 ? 1.012 -3.133 -18.469 1 67.56 65 ASP B O 1
ATOM 3302 N N . TYR B 1 66 ? 1.669 -0.948 -19.109 1 84 66 TYR B N 1
ATOM 3303 C CA . TYR B 1 66 ? 1.538 -0.418 -17.75 1 84 66 TYR B CA 1
ATOM 3304 C C . TYR B 1 66 ? 0.25 0.382 -17.594 1 84 66 TYR B C 1
ATOM 3306 O O . TYR B 1 66 ? 0.032 1.033 -16.578 1 84 66 TYR B O 1
ATOM 3314 N N . LYS B 1 67 ? -0.542 0.279 -18.562 1 87.06 67 LYS B N 1
ATOM 3315 C CA . LYS B 1 67 ? -1.749 1.102 -18.562 1 87.06 67 LYS B CA 1
ATOM 3316 C C . LYS B 1 67 ? -2.691 0.707 -17.438 1 87.06 67 LYS B C 1
ATOM 3318 O O . LYS B 1 67 ? -3.186 1.566 -16.703 1 87.06 67 LYS B O 1
ATOM 3323 N N . ALA B 1 68 ? -2.854 -0.533 -17.281 1 89 68 ALA B N 1
ATOM 3324 C CA . ALA B 1 68 ? -3.799 -1.012 -16.281 1 89 68 ALA B CA 1
ATOM 3325 C C . ALA B 1 68 ? -3.381 -0.576 -14.875 1 89 68 ALA B C 1
ATOM 3327 O O . ALA B 1 68 ? -4.215 -0.13 -14.078 1 89 68 ALA B O 1
ATOM 3328 N N . VAL B 1 69 ? -2.109 -0.599 -14.602 1 94.25 69 VAL B N 1
ATOM 3329 C CA . VAL B 1 69 ? -1.648 -0.323 -13.25 1 94.25 69 VAL B CA 1
ATOM 3330 C C . VAL B 1 69 ? -1.564 1.186 -13.023 1 94.25 69 VAL B C 1
ATOM 3332 O O . VAL B 1 69 ? -1.768 1.668 -11.906 1 94.25 69 VAL B O 1
ATOM 3335 N N . LYS B 1 70 ? -1.403 2.01 -14.055 1 95.56 70 LYS B N 1
ATOM 3336 C CA . LYS B 1 70 ? -1.135 3.438 -13.898 1 95.56 70 LYS B CA 1
ATOM 3337 C C . LYS B 1 70 ? -2.412 4.258 -14.055 1 95.56 70 LYS B C 1
ATOM 3339 O O . LYS B 1 70 ? -2.443 5.438 -13.703 1 95.56 70 LYS B O 1
ATOM 3344 N N . ALA B 1 71 ? -3.467 3.703 -14.508 1 94.94 71 ALA B N 1
ATOM 3345 C CA . ALA B 1 71 ? -4.652 4.449 -14.914 1 94.94 71 ALA B CA 1
ATOM 3346 C C . ALA B 1 71 ? -5.219 5.262 -13.75 1 94.94 71 ALA B C 1
ATOM 3348 O O . ALA B 1 71 ? -5.453 6.465 -13.883 1 94.94 71 ALA B O 1
ATOM 3349 N N . PRO B 1 72 ? -5.406 4.652 -12.594 1 95.62 72 PRO B N 1
ATOM 3350 C CA . PRO B 1 72 ? -5.93 5.465 -11.492 1 95.62 72 PRO B CA 1
ATOM 3351 C C . PRO B 1 72 ? -5.012 6.629 -11.133 1 95.62 72 PRO B C 1
ATOM 3353 O O . PRO B 1 72 ? -5.484 7.742 -10.891 1 95.62 72 PRO B O 1
ATOM 3356 N N . TYR B 1 73 ? -3.766 6.402 -11.117 1 96.75 73 TYR B N 1
ATOM 3357 C CA . TYR B 1 73 ? -2.787 7.438 -10.805 1 96.75 73 TYR B CA 1
ATOM 3358 C C . TYR B 1 73 ? -2.809 8.539 -11.859 1 96.75 73 TYR B C 1
ATOM 3360 O O . TYR B 1 73 ? -2.752 9.727 -11.531 1 96.75 73 TYR B O 1
ATOM 3368 N N . ASN B 1 74 ? -2.822 8.102 -13.086 1 95.06 74 ASN B N 1
ATOM 3369 C CA . ASN B 1 74 ? -2.877 9.078 -14.172 1 95.06 74 ASN B CA 1
ATOM 3370 C C . ASN B 1 74 ? -4.109 9.969 -14.062 1 95.06 74 ASN B C 1
ATOM 3372 O O . ASN B 1 74 ? -4.035 11.172 -14.328 1 95.06 74 ASN B O 1
ATOM 3376 N N . TYR B 1 75 ? -5.184 9.438 -13.688 1 93.94 75 TYR B N 1
ATOM 3377 C CA . TYR B 1 75 ? -6.414 10.203 -13.508 1 93.94 75 TYR B CA 1
ATOM 3378 C C . TYR B 1 75 ? -6.242 11.258 -12.422 1 93.94 75 TYR B C 1
ATOM 3380 O O . TYR B 1 75 ? -6.535 12.438 -12.648 1 93.94 75 TYR B O 1
ATOM 3388 N N . ILE B 1 76 ? -5.711 10.852 -11.289 1 91.62 76 ILE B N 1
ATOM 3389 C CA . ILE B 1 76 ? -5.559 11.789 -10.18 1 91.62 76 ILE B CA 1
ATOM 3390 C C . ILE B 1 76 ? -4.605 12.914 -10.57 1 91.62 76 ILE B C 1
ATOM 3392 O O . ILE B 1 76 ? -4.781 14.062 -10.156 1 91.62 76 ILE B O 1
ATOM 3396 N N . ASN B 1 77 ? -3.664 12.586 -11.383 1 91 77 ASN B N 1
ATOM 3397 C CA . ASN B 1 77 ? -2.688 13.57 -11.844 1 91 77 ASN B CA 1
ATOM 3398 C C . ASN B 1 77 ? -3.328 14.609 -12.75 1 91 77 ASN B C 1
ATOM 3400 O O . ASN B 1 77 ? -2.742 15.672 -13 1 91 77 ASN B O 1
ATOM 3404 N N . THR B 1 78 ? -4.434 14.305 -13.305 1 88.44 78 THR B N 1
ATOM 3405 C CA . THR B 1 78 ? -5.102 15.242 -14.203 1 88.44 78 THR B CA 1
ATOM 3406 C C . THR B 1 78 ? -5.984 16.203 -13.422 1 88.44 78 THR B C 1
ATOM 3408 O O . THR B 1 78 ? -6.422 17.234 -13.953 1 88.44 78 THR B O 1
ATOM 3411 N N . LEU B 1 79 ? -6.262 15.891 -12.25 1 83.25 79 LEU B N 1
ATOM 3412 C CA . LEU B 1 79 ? -7.129 16.734 -11.438 1 83.25 79 LEU B CA 1
ATOM 3413 C C . LEU B 1 79 ? -6.422 18.031 -11.047 1 83.25 79 LEU B C 1
ATOM 3415 O O . LEU B 1 79 ? -5.195 18.047 -10.906 1 83.25 79 LEU B O 1
ATOM 3419 N N . PRO B 1 80 ? -7.16 19.047 -10.859 1 75.31 80 PRO B N 1
ATOM 3420 C CA . PRO B 1 80 ? -6.551 20.328 -10.469 1 75.31 80 PRO B CA 1
ATOM 3421 C C . PRO B 1 80 ? -5.812 20.234 -9.133 1 75.31 80 PRO B C 1
ATOM 3423 O O . PRO B 1 80 ? -6.266 19.547 -8.219 1 75.31 80 PRO B O 1
ATOM 3426 N N . SER B 1 81 ? -4.621 20.797 -9.141 1 75.88 81 SER B N 1
ATOM 3427 C CA . SER B 1 81 ? -3.83 20.859 -7.918 1 75.88 81 SER B CA 1
ATOM 3428 C C . SER B 1 81 ? -3.295 22.266 -7.68 1 75.88 81 SER B C 1
ATOM 3430 O O . SER B 1 81 ? -2.967 22.984 -8.625 1 75.88 81 SER B O 1
ATOM 3432 N N . LYS B 1 82 ? -3.342 22.734 -6.379 1 67.81 82 LYS B N 1
ATOM 3433 C CA . LYS B 1 82 ? -2.842 24.062 -6.023 1 67.81 82 LYS B CA 1
ATOM 3434 C C . LYS B 1 82 ? -1.318 24.109 -6.07 1 67.81 82 LYS B C 1
ATOM 3436 O O . LYS B 1 82 ? -0.719 25.172 -5.961 1 67.81 82 LYS B O 1
ATOM 3441 N N . ASN B 1 83 ? -0.669 23.062 -6.281 1 77.81 83 ASN B N 1
ATOM 3442 C CA . ASN B 1 83 ? 0.777 22.906 -6.41 1 77.81 83 ASN B CA 1
ATOM 3443 C C . ASN B 1 83 ? 1.511 23.484 -5.203 1 77.81 83 ASN B C 1
ATOM 3445 O O . ASN B 1 83 ? 2.58 24.078 -5.352 1 77.81 83 ASN B O 1
ATOM 3449 N N . ILE B 1 84 ? 0.945 23.516 -4.129 1 79 84 ILE B N 1
ATOM 3450 C CA . ILE B 1 84 ? 1.504 24.078 -2.9 1 79 84 ILE B CA 1
ATOM 3451 C C . ILE B 1 84 ? 2.787 23.328 -2.533 1 79 84 ILE B C 1
ATOM 3453 O O . ILE B 1 84 ? 3.75 23.938 -2.061 1 79 84 ILE B O 1
ATOM 3457 N N . ARG B 1 85 ? 2.84 22.141 -2.807 1 85.06 85 ARG B N 1
ATOM 3458 C CA . ARG B 1 85 ? 3.998 21.328 -2.445 1 85.06 85 ARG B CA 1
ATOM 3459 C C . ARG B 1 85 ? 5.211 21.688 -3.299 1 85.06 85 ARG B C 1
ATOM 3461 O O . ARG B 1 85 ? 6.316 21.844 -2.779 1 85.06 85 ARG B O 1
ATOM 3468 N N . GLU B 1 86 ? 4.941 21.812 -4.566 1 87.94 86 GLU B N 1
ATOM 3469 C CA . GLU B 1 86 ? 6.031 22.203 -5.461 1 87.94 86 GLU B CA 1
ATOM 3470 C C . GLU B 1 86 ? 6.551 23.594 -5.133 1 87.94 86 GLU B C 1
ATOM 3472 O O . GLU B 1 86 ? 7.762 23.828 -5.145 1 87.94 86 GLU B O 1
ATOM 3477 N N . THR B 1 87 ? 5.68 24.484 -4.852 1 87.75 87 THR B N 1
ATOM 3478 C CA . THR B 1 87 ? 6.062 25.828 -4.473 1 87.75 87 THR B CA 1
ATOM 3479 C C . THR B 1 87 ? 6.859 25.828 -3.172 1 87.75 87 THR B C 1
ATOM 3481 O O . THR B 1 87 ? 7.832 26.578 -3.031 1 87.75 87 THR B O 1
ATOM 3484 N N . PHE B 1 88 ? 6.457 25 -2.281 1 89.31 88 PHE B N 1
ATOM 3485 C CA . PHE B 1 88 ? 7.164 24.859 -1.016 1 89.31 88 PHE B CA 1
ATOM 3486 C C . PHE B 1 88 ? 8.594 24.375 -1.247 1 89.31 88 PHE B C 1
ATOM 3488 O O . PHE B 1 88 ? 9.539 24.922 -0.668 1 89.31 88 PHE B O 1
ATOM 3495 N N . ILE B 1 89 ? 8.773 23.453 -2.123 1 92 89 ILE B N 1
ATOM 3496 C CA . ILE B 1 89 ? 10.086 22.906 -2.438 1 92 89 ILE B CA 1
ATOM 3497 C C . ILE B 1 89 ? 10.945 23.984 -3.105 1 92 89 ILE B C 1
ATOM 3499 O O . ILE B 1 89 ? 12.109 24.172 -2.752 1 92 89 ILE B O 1
ATOM 3503 N N . ASP B 1 90 ? 10.328 24.703 -3.99 1 92.81 90 ASP B N 1
ATOM 3504 C CA . ASP B 1 90 ? 11.055 25.766 -4.672 1 92.81 90 ASP B CA 1
ATOM 3505 C C . ASP B 1 90 ? 11.477 26.859 -3.691 1 92.81 90 ASP B C 1
ATOM 3507 O O . ASP B 1 90 ? 12.578 27.406 -3.799 1 92.81 90 ASP B O 1
ATOM 3511 N N . ALA B 1 91 ? 10.602 27.172 -2.818 1 91.94 91 ALA B N 1
ATOM 3512 C CA . ALA B 1 91 ? 10.914 28.172 -1.801 1 91.94 91 ALA B CA 1
ATOM 3513 C C . ALA B 1 91 ? 12.094 27.719 -0.938 1 91.94 91 ALA B C 1
ATOM 3515 O O . ALA B 1 91 ? 13.023 28.5 -0.711 1 91.94 91 ALA B O 1
ATOM 3516 N N . LEU B 1 92 ? 12.125 26.531 -0.507 1 91.31 92 LEU B N 1
ATOM 3517 C CA . LEU B 1 92 ? 13.219 25.984 0.301 1 91.31 92 LEU B CA 1
ATOM 3518 C C . LEU B 1 92 ? 14.516 25.953 -0.495 1 91.31 92 LEU B C 1
ATOM 3520 O O . LEU B 1 92 ? 15.602 26.156 0.067 1 91.31 92 LEU B O 1
ATOM 3524 N N . ASN B 1 93 ? 14.359 25.703 -1.771 1 92.88 93 ASN B N 1
ATOM 3525 C CA . ASN B 1 93 ? 15.539 25.562 -2.623 1 92.88 93 ASN B CA 1
ATOM 3526 C C . ASN B 1 93 ? 16.297 26.875 -2.754 1 92.88 93 ASN B C 1
ATOM 3528 O O . ASN B 1 93 ? 17.484 26.891 -3.062 1 92.88 93 ASN B O 1
ATOM 3532 N N . SER B 1 94 ? 15.609 27.984 -2.562 1 91.12 94 SER B N 1
ATOM 3533 C CA . SER B 1 94 ? 16.297 29.266 -2.557 1 91.12 94 SER B CA 1
ATOM 3534 C C . SER B 1 94 ? 17.328 29.344 -1.435 1 91.12 94 SER B C 1
ATOM 3536 O O . SER B 1 94 ? 18.328 30.047 -1.547 1 91.12 94 SER B O 1
ATOM 3538 N N . TRP B 1 95 ? 17.094 28.609 -0.39 1 91.44 95 TRP B N 1
ATOM 3539 C CA . TRP B 1 95 ? 18 28.547 0.748 1 91.44 95 TRP B CA 1
ATOM 3540 C C . TRP B 1 95 ? 18.969 27.375 0.607 1 91.44 95 TRP B C 1
ATOM 3542 O O . TRP B 1 95 ? 20.172 27.516 0.877 1 91.44 95 TRP B O 1
ATOM 3552 N N . LEU B 1 96 ? 18.516 26.266 0.12 1 92.94 96 LEU B N 1
ATOM 3553 C CA . LEU B 1 96 ? 19.266 25.031 0.255 1 92.94 96 LEU B CA 1
ATOM 3554 C C . LEU B 1 96 ? 20.078 24.75 -0.999 1 92.94 96 LEU B C 1
ATOM 3556 O O . LEU B 1 96 ? 21.031 23.969 -0.96 1 92.94 96 LEU B O 1
ATOM 3560 N N . GLU B 1 97 ? 19.719 25.328 -2.08 1 93.56 97 GLU B N 1
ATOM 3561 C CA . GLU B 1 97 ? 20.469 25.203 -3.328 1 93.56 97 GLU B CA 1
ATOM 3562 C C . GLU B 1 97 ? 20.719 23.75 -3.699 1 93.56 97 GLU B C 1
ATOM 3564 O O . GLU B 1 97 ? 21.859 23.344 -3.949 1 93.56 97 GLU B O 1
ATOM 3569 N N . VAL B 1 98 ? 19.672 23.062 -3.758 1 95.31 98 VAL B N 1
ATOM 3570 C CA . VAL B 1 98 ? 19.719 21.656 -4.148 1 95.31 98 VAL B CA 1
ATOM 3571 C C . VAL B 1 98 ? 19.969 21.547 -5.652 1 95.31 98 VAL B C 1
ATOM 3573 O O . VAL B 1 98 ? 19.359 22.25 -6.445 1 95.31 98 VAL B O 1
ATOM 3576 N N . PRO B 1 99 ? 20.938 20.641 -6.055 1 96.5 99 PRO B N 1
ATOM 3577 C CA . PRO B 1 99 ? 21.156 20.438 -7.488 1 96.5 99 PRO B CA 1
ATOM 3578 C C . PRO B 1 99 ? 19.875 20.141 -8.25 1 96.5 99 PRO B C 1
ATOM 3580 O O . PRO B 1 99 ? 19 19.453 -7.727 1 96.5 99 PRO B O 1
ATOM 3583 N N . ALA B 1 100 ? 19.797 20.547 -9.461 1 96 100 ALA B N 1
ATOM 3584 C CA . ALA B 1 100 ? 18.578 20.484 -10.266 1 96 100 ALA B CA 1
ATOM 3585 C C . ALA B 1 100 ? 18.062 19.062 -10.375 1 96 100 ALA B C 1
ATOM 3587 O O . ALA B 1 100 ? 16.859 18.812 -10.234 1 96 100 ALA B O 1
ATOM 3588 N N . ALA B 1 101 ? 18.969 18.125 -10.648 1 96.94 101 ALA B N 1
ATOM 3589 C CA . ALA B 1 101 ? 18.562 16.734 -10.805 1 96.94 101 ALA B CA 1
ATOM 3590 C C . ALA B 1 101 ? 17.938 16.188 -9.523 1 96.94 101 ALA B C 1
ATOM 3592 O O . ALA B 1 101 ? 16.906 15.523 -9.562 1 96.94 101 ALA B O 1
ATOM 3593 N N . SER B 1 102 ? 18.547 16.531 -8.414 1 97 102 SER B N 1
ATOM 3594 C CA . SER B 1 102 ? 18.031 16.094 -7.121 1 97 102 SER B CA 1
ATOM 3595 C C . SER B 1 102 ? 16.703 16.766 -6.801 1 97 102 SER B C 1
ATOM 3597 O O . SER B 1 102 ? 15.789 16.141 -6.262 1 97 102 SER B O 1
ATOM 3599 N N . SER B 1 103 ? 16.609 18.031 -7.102 1 96.12 103 SER B N 1
ATOM 3600 C CA . SER B 1 103 ? 15.375 18.766 -6.863 1 96.12 103 SER B CA 1
ATOM 3601 C C . SER B 1 103 ? 14.219 18.156 -7.652 1 96.12 103 SER B C 1
ATOM 3603 O O . SER B 1 103 ? 13.117 18 -7.125 1 96.12 103 SER B O 1
ATOM 3605 N N . THR B 1 104 ? 14.453 17.828 -8.883 1 97.19 104 THR B N 1
ATOM 3606 C CA . THR B 1 104 ? 13.438 17.203 -9.727 1 97.19 104 THR B CA 1
ATOM 3607 C C . THR B 1 104 ? 13.023 15.844 -9.148 1 97.19 104 THR B C 1
ATOM 3609 O O . THR B 1 104 ? 11.828 15.539 -9.094 1 97.19 104 THR B O 1
ATOM 3612 N N . SER B 1 105 ? 13.969 15.07 -8.703 1 98.06 105 SER B N 1
ATOM 3613 C CA . SER B 1 105 ? 13.68 13.773 -8.102 1 98.06 105 SER B CA 1
ATOM 3614 C C . SER B 1 105 ? 12.859 13.922 -6.824 1 98.06 105 SER B C 1
ATOM 3616 O O . SER B 1 105 ? 11.898 13.18 -6.605 1 98.06 105 SER B O 1
ATOM 3618 N N . ILE B 1 106 ? 13.242 14.875 -6.039 1 97.69 106 ILE B N 1
ATOM 3619 C CA . ILE B 1 106 ? 12.539 15.086 -4.773 1 97.69 106 ILE B CA 1
ATOM 3620 C C . ILE B 1 106 ? 11.102 15.516 -5.043 1 97.69 106 ILE B C 1
ATOM 3622 O O . ILE B 1 106 ? 10.172 15.008 -4.422 1 97.69 106 ILE B O 1
ATOM 3626 N N . LYS B 1 107 ? 10.906 16.406 -5.98 1 96.56 107 LYS B N 1
ATOM 3627 C CA . LYS B 1 107 ? 9.555 16.812 -6.363 1 96.56 107 LYS B CA 1
ATOM 3628 C C . LYS B 1 107 ? 8.734 15.617 -6.832 1 96.56 107 LYS B C 1
ATOM 3630 O O . LYS B 1 107 ? 7.566 15.477 -6.453 1 96.56 107 LYS B O 1
ATOM 3635 N N . SER B 1 108 ? 9.367 14.773 -7.605 1 97.12 108 SER B N 1
ATOM 3636 C CA . SER B 1 108 ? 8.688 13.586 -8.117 1 97.12 108 SER B CA 1
ATOM 3637 C C . SER B 1 108 ? 8.32 12.633 -6.98 1 97.12 108 SER B C 1
ATOM 3639 O O . SER B 1 108 ? 7.199 12.117 -6.938 1 97.12 108 SER B O 1
ATOM 3641 N N . ILE B 1 109 ? 9.227 12.406 -6.074 1 98.12 109 ILE B N 1
ATOM 3642 C CA . ILE B 1 109 ? 9.016 11.523 -4.934 1 98.12 109 ILE B CA 1
ATOM 3643 C C . ILE B 1 109 ? 7.844 12.031 -4.094 1 98.12 109 ILE B C 1
ATOM 3645 O O . ILE B 1 109 ? 6.91 11.281 -3.801 1 98.12 109 ILE B O 1
ATOM 3649 N N . ILE B 1 110 ? 7.852 13.297 -3.768 1 96.75 110 ILE B N 1
ATOM 3650 C CA . ILE B 1 110 ? 6.828 13.891 -2.92 1 96.75 110 ILE B CA 1
ATOM 3651 C C . ILE B 1 110 ? 5.48 13.852 -3.639 1 96.75 110 ILE B C 1
ATOM 3653 O O . ILE B 1 110 ? 4.453 13.547 -3.031 1 96.75 110 ILE B O 1
ATOM 3657 N N . GLY B 1 111 ? 5.523 14.164 -4.891 1 95.44 111 GLY B N 1
ATOM 3658 C CA . GLY B 1 111 ? 4.301 14.102 -5.68 1 95.44 111 GLY B CA 1
ATOM 3659 C C . GLY B 1 111 ? 3.695 12.719 -5.738 1 95.44 111 GLY B C 1
ATOM 3660 O O . GLY B 1 111 ? 2.488 12.555 -5.543 1 95.44 111 GLY B O 1
ATOM 3661 N N . MET B 1 112 ? 4.496 11.719 -6.012 1 97.06 112 MET B N 1
ATOM 3662 C CA . MET B 1 112 ? 4.027 10.336 -6.086 1 97.06 112 MET B CA 1
ATOM 3663 C C . MET B 1 112 ? 3.455 9.883 -4.75 1 97.06 112 MET B C 1
ATOM 3665 O O . MET B 1 112 ? 2.383 9.281 -4.699 1 97.06 112 MET B O 1
ATOM 3669 N N . LEU B 1 113 ? 4.141 10.211 -3.682 1 97.19 113 LEU B N 1
ATOM 3670 C CA . LEU B 1 113 ? 3.678 9.812 -2.355 1 97.19 113 LEU B CA 1
ATOM 3671 C C . LEU B 1 113 ? 2.361 10.5 -2.01 1 97.19 113 LEU B C 1
ATOM 3673 O O . LEU B 1 113 ? 1.469 9.883 -1.425 1 97.19 113 LEU B O 1
ATOM 3677 N N . HIS B 1 114 ? 2.258 11.719 -2.35 1 94.44 114 HIS B N 1
ATOM 3678 C CA . HIS B 1 114 ? 1.033 12.469 -2.086 1 94.44 114 HIS B CA 1
ATOM 3679 C C . HIS B 1 114 ? -0.156 11.852 -2.816 1 94.44 114 HIS B C 1
ATOM 3681 O O . HIS B 1 114 ? -1.199 11.602 -2.209 1 94.44 114 HIS B O 1
ATOM 3687 N N . HIS B 1 115 ? -0.005 11.617 -4.086 1 94.94 115 HIS B N 1
ATOM 3688 C CA . HIS B 1 115 ? -1.104 11.078 -4.879 1 94.94 115 HIS B CA 1
ATOM 3689 C C . HIS B 1 115 ? -1.431 9.648 -4.465 1 94.94 115 HIS B C 1
ATOM 3691 O O . HIS B 1 115 ? -2.598 9.25 -4.473 1 94.94 115 HIS B O 1
ATOM 3697 N N . SER B 1 116 ? -0.4 8.891 -4.168 1 96.81 116 SER B N 1
ATOM 3698 C CA . SER B 1 116 ? -0.63 7.559 -3.629 1 96.81 116 SER B CA 1
ATOM 3699 C C . SER B 1 116 ? -1.465 7.609 -2.354 1 96.81 116 SER B C 1
ATOM 3701 O O . SER B 1 116 ? -2.449 6.883 -2.219 1 96.81 116 SER B O 1
ATOM 3703 N N . SER B 1 117 ? -1.091 8.492 -1.498 1 95.44 117 SER B N 1
ATOM 3704 C CA . SER B 1 117 ? -1.798 8.641 -0.23 1 95.44 117 SER B CA 1
ATOM 3705 C C . SER B 1 117 ? -3.234 9.102 -0.448 1 95.44 117 SER B C 1
ATOM 3707 O O . SER B 1 117 ? -4.148 8.656 0.252 1 95.44 117 SER B O 1
ATOM 3709 N N . LEU B 1 118 ? -3.449 9.992 -1.382 1 92.12 118 LEU B N 1
ATOM 3710 C CA . LEU B 1 118 ? -4.789 10.484 -1.684 1 92.12 118 LEU B CA 1
ATOM 3711 C C . LEU B 1 118 ? -5.691 9.359 -2.162 1 92.12 118 LEU B C 1
ATOM 3713 O O . LEU B 1 118 ? -6.844 9.258 -1.738 1 92.12 118 LEU B O 1
ATOM 3717 N N . MET B 1 119 ? -5.176 8.531 -3.039 1 95.44 119 MET B N 1
ATOM 3718 C CA . MET B 1 119 ? -5.941 7.398 -3.553 1 95.44 119 MET B CA 1
ATOM 3719 C C . MET B 1 119 ? -6.34 6.453 -2.424 1 95.44 119 MET B C 1
ATOM 3721 O O . MET B 1 119 ? -7.492 6.023 -2.348 1 95.44 119 MET B O 1
ATOM 3725 N N . LEU B 1 120 ? -5.414 6.184 -1.55 1 96.88 120 LEU B N 1
ATOM 3726 C CA . LEU B 1 120 ? -5.68 5.258 -0.452 1 96.88 120 LEU B CA 1
ATOM 3727 C C . LEU B 1 120 ? -6.613 5.891 0.577 1 96.88 120 LEU B C 1
ATOM 3729 O O . LEU B 1 120 ? -7.539 5.242 1.063 1 96.88 120 LEU B O 1
ATOM 3733 N N . ASP B 1 121 ? -6.379 7.148 0.843 1 92.94 121 ASP B N 1
ATOM 3734 C CA . ASP B 1 121 ? -7.211 7.863 1.808 1 92.94 121 ASP B CA 1
ATOM 3735 C C . ASP B 1 121 ? -8.672 7.883 1.366 1 92.94 121 ASP B C 1
ATOM 3737 O O . ASP B 1 121 ? -9.578 7.719 2.188 1 92.94 121 ASP B O 1
ATOM 3741 N N . ASP B 1 122 ? -8.891 8.125 0.13 1 91.06 122 ASP B N 1
ATOM 3742 C CA . ASP B 1 122 ? -10.25 8.164 -0.398 1 91.06 122 ASP B CA 1
ATOM 3743 C C . ASP B 1 122 ? -10.961 6.836 -0.18 1 91.06 122 ASP B C 1
ATOM 3745 O O . ASP B 1 122 ? -12.172 6.809 0.073 1 91.06 122 ASP B O 1
ATOM 3749 N N . ILE B 1 123 ? -10.266 5.797 -0.299 1 93.38 123 ILE B N 1
ATOM 3750 C CA . ILE B 1 123 ? -10.836 4.477 -0.066 1 93.38 123 ILE B CA 1
ATOM 3751 C C . ILE B 1 123 ? -11.062 4.27 1.43 1 93.38 123 ILE B C 1
ATOM 3753 O O . ILE B 1 123 ? -12.125 3.805 1.844 1 93.38 123 ILE B O 1
ATOM 3757 N N . GLU B 1 124 ? -10.055 4.609 2.186 1 92.38 124 GLU B N 1
ATOM 3758 C CA . GLU B 1 124 ? -10.117 4.422 3.633 1 92.38 124 GLU B CA 1
ATOM 3759 C C . GLU B 1 124 ? -11.266 5.215 4.246 1 92.38 124 GLU B C 1
ATOM 3761 O O . GLU B 1 124 ? -11.852 4.801 5.25 1 92.38 124 GLU B O 1
ATOM 3766 N N . ASP B 1 125 ? -11.578 6.297 3.59 1 85.31 125 ASP B N 1
ATOM 3767 C CA . ASP B 1 125 ? -12.617 7.188 4.094 1 85.31 125 ASP B CA 1
ATOM 3768 C C . ASP B 1 125 ? -13.961 6.895 3.428 1 85.31 125 ASP B C 1
ATOM 3770 O O . ASP B 1 125 ? -14.984 7.477 3.795 1 85.31 125 ASP B O 1
ATOM 3774 N N . ASN B 1 126 ? -13.969 5.938 2.551 1 81 126 ASN B N 1
ATOM 3775 C CA . ASN B 1 126 ? -15.148 5.684 1.731 1 81 126 ASN B CA 1
ATOM 3776 C C . ASN B 1 126 ? -15.711 6.973 1.139 1 81 126 ASN B C 1
ATOM 3778 O O . ASN B 1 126 ? -16.922 7.227 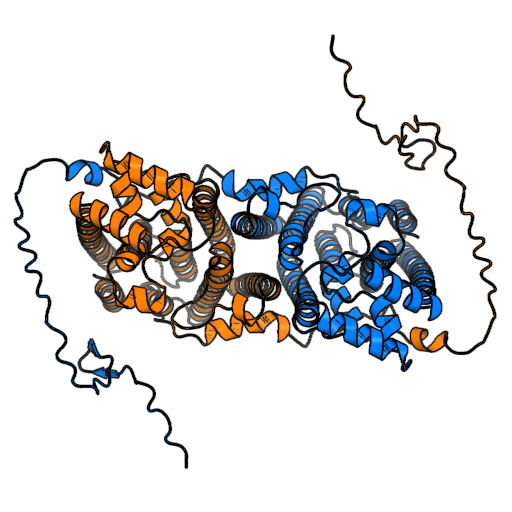1.222 1 81 126 ASN B O 1
ATOM 3782 N N . SER B 1 127 ? -14.852 7.75 0.682 1 72.44 127 SER B N 1
ATOM 3783 C CA . SER B 1 127 ? -15.234 9.062 0.175 1 72.44 127 SER B CA 1
ATOM 3784 C C . SER B 1 127 ? -15.938 8.953 -1.172 1 72.44 127 SER B C 1
ATOM 3786 O O . SER B 1 127 ? -15.609 8.086 -1.982 1 72.44 127 SER B O 1
ATOM 3788 N N . VAL B 1 128 ? -17.062 9.57 -1.329 1 65.56 128 VAL B N 1
ATOM 3789 C CA . VAL B 1 128 ? -17.734 9.594 -2.627 1 65.56 128 VAL B CA 1
ATOM 3790 C C . VAL B 1 128 ? -17.109 10.672 -3.51 1 65.56 128 VAL B C 1
ATOM 3792 O O . VAL B 1 128 ? -16.5 10.367 -4.543 1 65.56 128 VAL B O 1
ATOM 3795 N N . PRO B 1 129 ? -17.531 11.812 -3.648 1 62.75 129 PRO B N 1
ATOM 3796 C CA . PRO B 1 129 ? -17.016 12.758 -4.629 1 62.75 129 PRO B CA 1
ATOM 3797 C C . PRO B 1 129 ? -15.883 13.625 -4.066 1 62.75 129 PRO B C 1
ATOM 3799 O O . PRO B 1 129 ? -15.898 13.961 -2.877 1 62.75 129 PRO B O 1
ATOM 3802 N N . ARG B 1 130 ? -14.711 13.656 -4.805 1 56.69 130 ARG B N 1
ATOM 3803 C CA . ARG B 1 130 ? -13.617 14.57 -4.516 1 56.69 130 ARG B CA 1
ATOM 3804 C C . ARG B 1 130 ? -13.602 15.734 -5.5 1 56.69 130 ARG B C 1
ATOM 3806 O O . ARG B 1 130 ? -13.516 15.531 -6.711 1 56.69 130 ARG B O 1
ATOM 3813 N N . ARG B 1 131 ? -13.539 16.969 -4.961 1 56.69 131 ARG B N 1
ATOM 3814 C CA . ARG B 1 131 ? -13.359 18.203 -5.738 1 56.69 131 ARG B CA 1
ATOM 3815 C C . ARG B 1 131 ? -14.336 18.234 -6.914 1 56.69 131 ARG B C 1
ATOM 3817 O O . ARG B 1 131 ? -13.945 18.578 -8.031 1 56.69 131 ARG B O 1
ATOM 3824 N N . GLY B 1 132 ? -15.438 17.766 -6.672 1 65.56 132 GLY B N 1
ATOM 3825 C CA . GLY B 1 132 ? -16.438 17.828 -7.727 1 65.56 132 GLY B CA 1
ATOM 3826 C C . GLY B 1 132 ? -16.297 16.703 -8.742 1 65.56 132 GLY B C 1
ATOM 3827 O O . GLY B 1 132 ? -17.156 16.547 -9.617 1 65.56 132 GLY B O 1
ATOM 3828 N N . SER B 1 133 ? -15.094 16.016 -8.578 1 76.81 133 SER B N 1
ATOM 3829 C CA . SER B 1 133 ? -14.867 14.898 -9.492 1 76.81 133 SER B CA 1
ATOM 3830 C C . SER B 1 133 ? -14.938 13.562 -8.758 1 76.81 133 SER B C 1
ATOM 3832 O O . SER B 1 133 ? -14.641 13.484 -7.566 1 76.81 133 SER B O 1
ATOM 3834 N N . PRO B 1 134 ? -15.297 12.602 -9.508 1 85.81 134 PRO B N 1
ATOM 3835 C CA . PRO B 1 134 ? -15.328 11.289 -8.859 1 85.81 134 PRO B CA 1
ATOM 3836 C C . PRO B 1 134 ? -13.953 10.852 -8.359 1 85.81 134 PRO B C 1
ATOM 3838 O O . PRO B 1 134 ? -12.93 11.219 -8.938 1 85.81 134 PRO B O 1
ATOM 3841 N N . THR B 1 135 ? -13.945 10.203 -7.293 1 88.44 135 THR B N 1
ATOM 3842 C CA . THR B 1 135 ? -12.703 9.648 -6.773 1 88.44 135 THR B CA 1
ATOM 3843 C C . THR B 1 135 ? -12.203 8.516 -7.668 1 88.44 135 THR B C 1
ATOM 3845 O O . THR B 1 135 ? -12.977 7.922 -8.422 1 88.44 135 THR B O 1
ATOM 3848 N N . ALA B 1 136 ? -10.938 8.211 -7.645 1 92.12 136 ALA B N 1
ATOM 3849 C CA . ALA B 1 136 ? -10.32 7.195 -8.5 1 92.12 136 ALA B CA 1
ATOM 3850 C C . ALA B 1 136 ? -10.984 5.836 -8.305 1 92.12 136 ALA B C 1
ATOM 3852 O O . ALA B 1 136 ? -11.258 5.129 -9.273 1 92.12 136 ALA B O 1
ATOM 3853 N N . HIS B 1 137 ? -11.25 5.477 -7.043 1 92.88 137 HIS B N 1
ATOM 3854 C CA . HIS B 1 137 ? -11.773 4.137 -6.793 1 92.88 137 HIS B CA 1
ATOM 3855 C C . HIS B 1 137 ? -13.203 4.008 -7.293 1 92.88 137 HIS B C 1
ATOM 3857 O O . HIS B 1 137 ? -13.68 2.896 -7.562 1 92.88 137 HIS B O 1
ATOM 3863 N N . THR B 1 138 ? -13.945 5.102 -7.383 1 89.25 138 THR B N 1
ATOM 3864 C CA . THR B 1 138 ? -15.297 5.059 -7.938 1 89.25 138 THR B CA 1
ATOM 3865 C C . THR B 1 138 ? -15.258 4.852 -9.445 1 89.25 138 THR B C 1
ATOM 3867 O O . THR B 1 138 ? -16.172 4.258 -10.023 1 89.25 138 THR B O 1
ATOM 3870 N N . LEU B 1 139 ? -14.195 5.301 -10.086 1 89.69 139 LEU B N 1
ATOM 3871 C CA . LEU B 1 139 ? -14.078 5.207 -11.539 1 89.69 139 LEU B CA 1
ATOM 3872 C C . LEU B 1 139 ? -13.422 3.893 -11.945 1 89.69 139 LEU B C 1
ATOM 3874 O O . LEU B 1 139 ? -13.82 3.275 -12.938 1 89.69 139 LEU B O 1
ATOM 3878 N N . PHE B 1 140 ? -12.422 3.463 -11.203 1 92.56 140 PHE B N 1
ATOM 3879 C CA . PHE B 1 140 ? -11.594 2.355 -11.648 1 92.56 140 PHE B CA 1
ATOM 3880 C C . PHE B 1 140 ? -11.781 1.135 -10.758 1 92.56 140 PHE B C 1
ATOM 3882 O O . PHE B 1 140 ? -11.289 0.047 -11.07 1 92.56 140 PHE B O 1
ATOM 3889 N N . GLY B 1 141 ? -12.492 1.3 -9.664 1 91.5 141 GLY B N 1
ATOM 3890 C CA . GLY B 1 141 ? -12.656 0.224 -8.703 1 91.5 141 GLY B CA 1
ATOM 3891 C C . GLY B 1 141 ? -11.656 0.29 -7.562 1 91.5 141 GLY B C 1
ATOM 3892 O O . GLY B 1 141 ? -10.539 0.783 -7.734 1 91.5 141 GLY B O 1
ATOM 3893 N N . VAL B 1 142 ? -12.023 -0.274 -6.438 1 93.81 142 VAL B N 1
ATOM 3894 C CA . VAL B 1 142 ? -11.227 -0.258 -5.215 1 93.81 142 VAL B CA 1
ATOM 3895 C C . VAL B 1 142 ? -9.93 -1.025 -5.43 1 93.81 142 VAL B C 1
ATOM 3897 O O . VAL B 1 142 ? -8.844 -0.524 -5.113 1 93.81 142 VAL B O 1
ATOM 3900 N N . GLY B 1 143 ? -10 -2.205 -6.027 1 95.31 143 GLY B N 1
ATOM 3901 C CA . GLY B 1 143 ? -8.828 -3.041 -6.215 1 95.31 143 GLY B CA 1
ATOM 3902 C C . GLY B 1 143 ? -7.766 -2.389 -7.078 1 95.31 143 GLY B C 1
ATOM 3903 O O . GLY B 1 143 ? -6.602 -2.303 -6.676 1 95.31 143 GLY B O 1
ATOM 3904 N N . GLN B 1 144 ? -8.141 -1.883 -8.203 1 95.56 144 GLN B N 1
ATOM 3905 C CA . GLN B 1 144 ? -7.199 -1.247 -9.125 1 95.56 144 GLN B CA 1
ATOM 3906 C C . GLN B 1 144 ? -6.586 0.004 -8.5 1 95.56 144 GLN B C 1
ATOM 3908 O O . GLN B 1 144 ? -5.41 0.3 -8.719 1 95.56 144 GLN B O 1
ATOM 3913 N N . THR B 1 145 ? -7.395 0.721 -7.781 1 97.12 145 THR B N 1
ATOM 3914 C CA . THR B 1 145 ? -6.906 1.947 -7.16 1 97.12 145 THR B CA 1
ATOM 3915 C C . THR B 1 145 ? -5.867 1.635 -6.09 1 97.12 145 THR B C 1
ATOM 3917 O O . THR B 1 145 ? -4.812 2.271 -6.031 1 97.12 145 THR B O 1
ATOM 3920 N N . ILE B 1 146 ? -6.129 0.632 -5.234 1 98 146 ILE B N 1
ATOM 3921 C CA . ILE B 1 146 ? -5.172 0.213 -4.219 1 98 146 ILE B CA 1
ATOM 3922 C C . ILE B 1 146 ? -3.873 -0.238 -4.883 1 98 146 ILE B C 1
ATOM 3924 O O . ILE B 1 146 ? -2.783 0.166 -4.473 1 98 146 ILE B O 1
ATOM 3928 N N . ASN B 1 147 ? -3.998 -1.04 -5.875 1 97.81 147 ASN B N 1
ATOM 3929 C CA . ASN B 1 147 ? -2.84 -1.574 -6.582 1 97.81 147 ASN B CA 1
ATOM 3930 C C . ASN B 1 147 ? -2.02 -0.463 -7.23 1 97.81 147 ASN B C 1
ATOM 3932 O O . ASN B 1 147 ? -0.789 -0.472 -7.164 1 97.81 147 ASN B O 1
ATOM 3936 N N . SER B 1 148 ? -2.674 0.429 -7.863 1 98.06 148 SER B N 1
ATOM 3937 C CA . SER B 1 148 ? -2.012 1.564 -8.5 1 98.06 148 SER B CA 1
ATOM 3938 C C . SER B 1 148 ? -1.278 2.42 -7.473 1 98.06 148 SER B C 1
ATOM 3940 O O . SER B 1 148 ? -0.152 2.861 -7.715 1 98.06 148 SER B O 1
ATOM 3942 N N . ALA B 1 149 ? -1.927 2.705 -6.398 1 98.38 149 ALA B N 1
ATOM 3943 C CA . ALA B 1 149 ? -1.311 3.484 -5.328 1 98.38 149 ALA B CA 1
ATOM 3944 C C . ALA B 1 149 ? -0.03 2.82 -4.832 1 98.38 149 ALA B C 1
ATOM 3946 O O . ALA B 1 149 ? 0.988 3.488 -4.637 1 98.38 149 ALA B O 1
ATOM 3947 N N . ASN B 1 150 ? -0.07 1.548 -4.633 1 98.12 150 ASN B N 1
ATOM 3948 C CA . ASN B 1 150 ? 1.095 0.818 -4.145 1 98.12 150 ASN B CA 1
ATOM 3949 C C . ASN B 1 150 ? 2.195 0.749 -5.199 1 98.12 150 ASN B C 1
ATOM 3951 O O . ASN B 1 150 ? 3.383 0.806 -4.867 1 98.12 150 ASN B O 1
ATOM 3955 N N . TYR B 1 151 ? 1.781 0.573 -6.457 1 97.81 151 TYR B N 1
ATOM 3956 C CA . TYR B 1 151 ? 2.754 0.645 -7.543 1 97.81 151 TYR B CA 1
ATOM 3957 C C . TYR B 1 151 ? 3.475 1.987 -7.539 1 97.81 151 TYR B C 1
ATOM 3959 O O . TYR B 1 151 ? 4.695 2.045 -7.703 1 97.81 151 TYR B O 1
ATOM 3967 N N . THR B 1 152 ? 2.713 3.004 -7.371 1 98 152 THR B N 1
ATOM 3968 C CA . THR B 1 152 ? 3.256 4.355 -7.344 1 98 152 THR B CA 1
ATOM 3969 C C . THR B 1 152 ? 4.211 4.531 -6.168 1 98 152 THR B C 1
ATOM 3971 O O . THR B 1 152 ? 5.238 5.203 -6.289 1 98 152 THR B O 1
ATOM 3974 N N . PHE B 1 153 ? 3.881 3.924 -5.121 1 97.44 153 PHE B N 1
ATOM 3975 C CA . PHE B 1 153 ? 4.75 3.922 -3.949 1 97.44 153 PHE B CA 1
ATOM 3976 C C . PHE B 1 153 ? 6.102 3.299 -4.277 1 97.44 153 PHE B C 1
ATOM 3978 O O . PHE B 1 153 ? 7.145 3.832 -3.9 1 97.44 153 PHE B O 1
ATOM 3985 N N . VAL B 1 154 ? 6.117 2.209 -4.938 1 97.56 154 VAL B N 1
ATOM 3986 C CA . VAL B 1 154 ? 7.352 1.543 -5.34 1 97.56 154 VAL B CA 1
ATOM 3987 C C . VAL B 1 154 ? 8.133 2.439 -6.293 1 97.56 154 VAL B C 1
ATOM 3989 O O . VAL B 1 154 ? 9.359 2.527 -6.203 1 97.56 154 VAL B O 1
ATOM 3992 N N . CYS B 1 155 ? 7.414 3.111 -7.18 1 97.88 155 CYS B N 1
ATOM 3993 C CA . CYS B 1 155 ? 8.062 4.035 -8.102 1 97.88 155 CYS B CA 1
ATOM 3994 C C . CYS B 1 155 ? 8.758 5.164 -7.344 1 97.88 155 CYS B C 1
ATOM 3996 O O . CYS B 1 155 ? 9.828 5.625 -7.75 1 97.88 155 CYS B O 1
ATOM 3998 N N . ALA B 1 156 ? 8.109 5.617 -6.277 1 98.19 156 ALA B N 1
ATOM 3999 C CA . ALA B 1 156 ? 8.742 6.645 -5.453 1 98.19 156 ALA B CA 1
ATOM 4000 C C . ALA B 1 156 ? 10.039 6.137 -4.84 1 98.19 156 ALA B C 1
ATOM 4002 O O . ALA B 1 156 ? 11.031 6.867 -4.781 1 98.19 156 ALA B O 1
ATOM 4003 N N . PHE B 1 157 ? 10.031 4.93 -4.414 1 97.06 157 PHE B N 1
ATOM 4004 C CA . PHE B 1 157 ? 11.234 4.32 -3.865 1 97.06 157 PHE B CA 1
ATOM 4005 C C . PHE B 1 157 ? 12.312 4.188 -4.934 1 97.06 157 PHE B C 1
ATOM 4007 O O . PHE B 1 157 ? 13.492 4.398 -4.66 1 97.06 157 PHE B O 1
ATOM 4014 N N . GLU B 1 158 ? 11.898 3.809 -6.113 1 97.81 158 GLU B N 1
ATOM 4015 C CA . GLU B 1 158 ? 12.836 3.734 -7.23 1 97.81 158 GLU B CA 1
ATOM 4016 C C . GLU B 1 158 ? 13.477 5.094 -7.504 1 97.81 158 GLU B C 1
ATOM 4018 O O . GLU B 1 158 ? 14.695 5.188 -7.668 1 97.81 158 GLU B O 1
ATOM 4023 N N . GLU B 1 159 ? 12.672 6.109 -7.527 1 98.44 159 GLU B N 1
ATOM 4024 C CA . GLU B 1 159 ? 13.156 7.469 -7.758 1 98.44 159 GLU B CA 1
ATOM 4025 C C . GLU B 1 159 ? 14.117 7.902 -6.656 1 98.44 159 GLU B C 1
ATOM 4027 O O . GLU B 1 159 ? 15.094 8.609 -6.922 1 98.44 159 GLU B O 1
ATOM 4032 N N . LEU B 1 160 ? 13.906 7.484 -5.461 1 98.31 160 LEU B N 1
ATOM 4033 C CA . LEU B 1 160 ? 14.727 7.812 -4.297 1 98.31 160 LEU B CA 1
ATOM 4034 C C . LEU B 1 160 ? 16.172 7.363 -4.5 1 98.31 160 LEU B C 1
ATOM 4036 O O . LEU B 1 160 ? 17.094 8 -4 1 98.31 160 LEU B O 1
ATOM 4040 N N . GLN B 1 161 ? 16.344 6.281 -5.301 1 97.19 161 GLN B N 1
ATOM 4041 C CA . GLN B 1 161 ? 17.672 5.715 -5.504 1 97.19 161 GLN B CA 1
ATOM 4042 C C . GLN B 1 161 ? 18.562 6.672 -6.289 1 97.19 161 GLN B C 1
ATOM 4044 O O . GLN B 1 161 ? 19.781 6.508 -6.316 1 97.19 161 GLN B O 1
ATOM 4049 N N . LYS B 1 162 ? 18.016 7.684 -6.883 1 97.75 162 LYS B N 1
ATOM 4050 C CA . LYS B 1 162 ? 18.766 8.625 -7.695 1 97.75 162 LYS B CA 1
ATOM 4051 C C . LYS B 1 162 ? 19.438 9.688 -6.824 1 97.75 162 LYS B C 1
ATOM 4053 O O . LYS B 1 162 ? 20.312 10.414 -7.281 1 97.75 162 LYS B O 1
ATOM 4058 N N . LEU B 1 163 ? 18.953 9.812 -5.598 1 97.75 163 LEU B N 1
ATOM 4059 C CA . LEU B 1 163 ? 19.5 10.82 -4.699 1 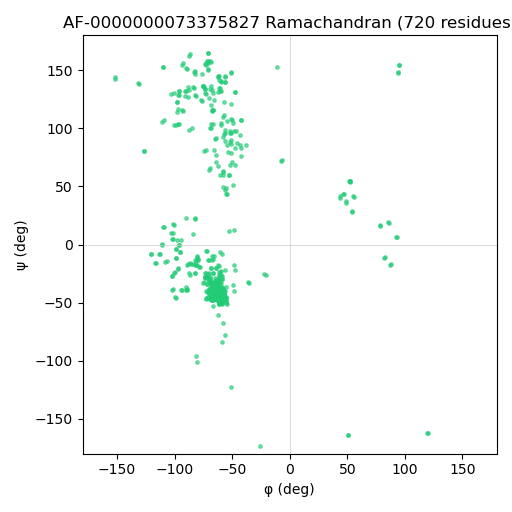97.75 163 LEU B CA 1
ATOM 4060 C C . LEU B 1 163 ? 20.891 10.406 -4.207 1 97.75 163 LEU B C 1
ATOM 4062 O O . LEU B 1 163 ? 21.203 9.211 -4.145 1 97.75 163 LEU B O 1
ATOM 4066 N N . GLN B 1 164 ? 21.672 11.383 -3.848 1 95.75 164 GLN B N 1
ATOM 4067 C CA . GLN B 1 164 ? 23.078 11.133 -3.531 1 95.75 164 GLN B CA 1
ATOM 4068 C C . GLN B 1 164 ? 23.297 11.055 -2.023 1 95.75 164 GLN B C 1
ATOM 4070 O O . GLN B 1 164 ? 24.281 10.453 -1.563 1 95.75 164 GLN B O 1
ATOM 4075 N N . SER B 1 165 ? 22.438 11.656 -1.275 1 93.94 165 SER B N 1
ATOM 4076 C CA . SER B 1 165 ? 22.578 11.664 0.175 1 93.94 165 SER B CA 1
ATOM 4077 C C . SER B 1 165 ? 22.562 10.25 0.743 1 93.94 165 SER B C 1
ATOM 4079 O O . SER B 1 165 ? 21.625 9.492 0.481 1 93.94 165 SER B O 1
ATOM 4081 N N . PRO B 1 166 ? 23.484 9.898 1.604 1 92.06 166 PRO B N 1
ATOM 4082 C CA . PRO B 1 166 ? 23.484 8.57 2.207 1 92.06 166 PRO B CA 1
ATOM 4083 C C . PRO B 1 166 ? 22.344 8.359 3.199 1 92.06 166 PRO B C 1
ATOM 4085 O O . PRO B 1 166 ? 22.047 7.227 3.576 1 92.06 166 PRO B O 1
ATOM 4088 N N . ASN B 1 167 ? 21.719 9.422 3.574 1 92.31 167 ASN B N 1
ATOM 4089 C CA . ASN B 1 167 ? 20.656 9.32 4.57 1 92.31 167 ASN B CA 1
ATOM 4090 C C . ASN B 1 167 ? 19.281 9.305 3.914 1 92.31 167 ASN B C 1
ATOM 4092 O O . ASN B 1 167 ? 18.266 9.125 4.594 1 92.31 167 ASN B O 1
ATOM 4096 N N . ALA B 1 168 ? 19.25 9.453 2.609 1 96.44 168 ALA B N 1
ATOM 4097 C CA . ALA B 1 168 ? 17.969 9.609 1.911 1 96.44 168 ALA B CA 1
ATOM 4098 C C . ALA B 1 168 ? 17.047 8.422 2.189 1 96.44 168 ALA B C 1
ATOM 4100 O O . ALA B 1 168 ? 15.883 8.609 2.523 1 96.44 168 ALA B O 1
ATOM 4101 N N . ILE B 1 169 ? 17.594 7.242 2.16 1 96.94 169 ILE B N 1
ATOM 4102 C CA . ILE B 1 169 ? 16.797 6.035 2.344 1 96.94 169 ILE B CA 1
ATOM 4103 C C . ILE B 1 169 ? 16.297 5.961 3.785 1 96.94 169 ILE B C 1
ATOM 4105 O O . ILE B 1 169 ? 15.125 5.676 4.027 1 96.94 169 ILE B O 1
ATOM 4109 N N . GLY B 1 170 ? 17.188 6.211 4.707 1 96.75 170 GLY B N 1
ATOM 4110 C CA . GLY B 1 170 ? 16.797 6.203 6.109 1 96.75 170 GLY B CA 1
ATOM 4111 C C . GLY B 1 170 ? 15.703 7.203 6.434 1 96.75 170 GLY B C 1
ATOM 4112 O O . GLY B 1 170 ? 14.75 6.875 7.137 1 96.75 170 GLY B O 1
ATOM 4113 N N . VAL B 1 171 ? 15.828 8.406 5.902 1 95.81 171 VAL B N 1
ATOM 4114 C CA . VAL B 1 171 ? 14.828 9.461 6.094 1 95.81 171 VAL B CA 1
ATOM 4115 C C . VAL B 1 171 ? 13.5 9.023 5.496 1 95.81 171 VAL B C 1
ATOM 4117 O O . VAL B 1 171 ? 12.445 9.188 6.117 1 95.81 171 VAL B O 1
ATOM 4120 N N . PHE B 1 172 ? 13.586 8.469 4.309 1 97.56 172 PHE B N 1
ATOM 4121 C CA . PHE B 1 172 ? 12.398 8.008 3.594 1 97.56 172 PHE B CA 1
ATOM 4122 C C . PHE B 1 172 ? 11.656 6.949 4.402 1 97.56 172 PHE B C 1
ATOM 4124 O O . PHE B 1 172 ? 10.453 7.066 4.641 1 97.56 172 PHE B O 1
ATOM 4131 N N . ILE B 1 173 ? 12.328 5.941 4.883 1 96.69 173 ILE B N 1
ATOM 4132 C CA . ILE B 1 173 ? 11.742 4.844 5.645 1 96.69 173 ILE B CA 1
ATOM 4133 C C . ILE B 1 173 ? 11.148 5.375 6.945 1 96.69 173 ILE B C 1
ATOM 4135 O O . ILE B 1 173 ? 9.992 5.078 7.273 1 96.69 173 ILE B O 1
ATOM 4139 N N . GLU B 1 174 ? 11.859 6.172 7.613 1 95.31 174 GLU B N 1
ATOM 4140 C CA . GLU B 1 174 ? 11.43 6.711 8.898 1 95.31 174 GLU B CA 1
ATOM 4141 C C . GLU B 1 174 ? 10.141 7.523 8.75 1 95.31 174 GLU B C 1
ATOM 4143 O O . GLU B 1 174 ? 9.18 7.316 9.492 1 95.31 174 GLU B O 1
ATOM 4148 N N . GLN B 1 175 ? 10.117 8.383 7.816 1 94.88 175 GLN B N 1
ATOM 4149 C CA . GLN B 1 175 ? 8.977 9.273 7.672 1 94.88 175 GLN B CA 1
ATOM 4150 C C . GLN B 1 175 ? 7.746 8.523 7.16 1 94.88 175 GLN B C 1
ATOM 4152 O O . GLN B 1 175 ? 6.617 8.852 7.527 1 94.88 175 GLN B O 1
ATOM 4157 N N . LEU B 1 176 ? 7.945 7.543 6.336 1 96.31 176 LEU B N 1
ATOM 4158 C CA . LEU B 1 176 ? 6.809 6.754 5.871 1 96.31 176 LEU B CA 1
ATOM 4159 C C . LEU B 1 176 ? 6.238 5.902 7 1 96.31 176 LEU B C 1
ATOM 4161 O O . LEU B 1 176 ? 5.023 5.742 7.105 1 96.31 176 LEU B O 1
ATOM 4165 N N . LYS B 1 177 ? 7.074 5.34 7.809 1 95.19 177 LYS B N 1
ATOM 4166 C CA . LYS B 1 177 ? 6.582 4.609 8.977 1 95.19 177 LYS B CA 1
ATOM 4167 C C . LYS B 1 177 ? 5.773 5.523 9.891 1 95.19 177 LYS B C 1
ATOM 4169 O O . LYS B 1 177 ? 4.695 5.148 10.352 1 95.19 177 LYS B O 1
ATOM 4174 N N . ASN B 1 178 ? 6.32 6.715 10.102 1 93.06 178 ASN B N 1
ATOM 4175 C CA . ASN B 1 178 ? 5.621 7.688 10.938 1 93.06 178 ASN B CA 1
ATOM 4176 C C . ASN B 1 178 ? 4.262 8.055 10.352 1 93.06 178 ASN B C 1
ATOM 4178 O O . ASN B 1 178 ? 3.271 8.148 11.086 1 93.06 178 ASN B O 1
ATOM 4182 N N . LEU B 1 179 ? 4.277 8.273 9.094 1 94.56 179 LEU B N 1
ATOM 4183 C CA . LEU B 1 179 ? 3.039 8.625 8.406 1 94.56 179 LEU B CA 1
ATOM 4184 C C . LEU B 1 179 ? 1.983 7.543 8.609 1 94.56 179 LEU B C 1
ATOM 4186 O O . LEU B 1 179 ? 0.841 7.84 8.961 1 94.56 179 LEU B O 1
ATOM 4190 N N . HIS B 1 180 ? 2.355 6.293 8.43 1 96.31 180 HIS B N 1
ATOM 4191 C CA . HIS B 1 180 ? 1.398 5.199 8.555 1 96.31 180 HIS B CA 1
ATOM 4192 C C . HIS B 1 180 ? 0.969 5.004 10 1 96.31 180 HIS B C 1
ATOM 4194 O O . HIS B 1 180 ? -0.167 4.609 10.273 1 96.31 180 HIS B O 1
ATOM 4200 N N . CYS B 1 181 ? 1.877 5.297 10.922 1 95 181 CYS B N 1
ATOM 4201 C CA . CYS B 1 181 ? 1.502 5.238 12.328 1 95 181 CYS B CA 1
ATOM 4202 C C . CYS B 1 181 ? 0.462 6.301 12.664 1 95 181 CYS B C 1
ATOM 4204 O O . CYS B 1 181 ? -0.543 6.008 13.312 1 95 181 CYS B O 1
ATOM 4206 N N . GLY B 1 182 ? 0.694 7.531 12.219 1 94.25 182 GLY B N 1
ATOM 4207 C CA . GLY B 1 182 ? -0.304 8.57 12.398 1 94.25 182 GLY B CA 1
ATOM 4208 C C . GLY B 1 182 ? -1.637 8.234 11.758 1 94.25 182 GL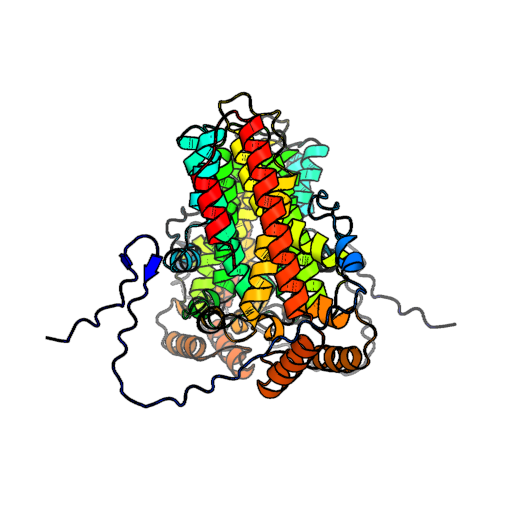Y B C 1
ATOM 4209 O O . GLY B 1 182 ? -2.691 8.414 12.375 1 94.25 182 GLY B O 1
ATOM 4210 N N . GLN B 1 183 ? -1.591 7.746 10.523 1 94.69 183 GLN B N 1
ATOM 4211 C CA . GLN B 1 183 ? -2.797 7.316 9.82 1 94.69 183 GLN B CA 1
ATOM 4212 C C . GLN B 1 183 ? -3.494 6.184 10.57 1 94.69 183 GLN B C 1
ATOM 4214 O O . GLN B 1 183 ? -4.723 6.129 10.625 1 94.69 183 GLN B O 1
ATOM 4219 N N . GLY B 1 184 ? -2.684 5.289 11.125 1 94.75 184 GLY B N 1
ATOM 4220 C CA . GLY B 1 184 ? -3.23 4.191 11.906 1 94.75 184 GLY B CA 1
ATOM 4221 C C . GLY B 1 184 ? -4.047 4.656 13.094 1 94.75 184 GLY B C 1
ATOM 4222 O O . GLY B 1 184 ? -5.09 4.074 13.406 1 94.75 184 GLY B O 1
ATOM 4223 N N . LEU B 1 185 ? -3.609 5.66 13.789 1 93.56 185 LEU B N 1
ATOM 4224 C CA . LEU B 1 185 ? -4.344 6.219 14.922 1 93.56 185 LEU B CA 1
ATOM 4225 C C . LEU B 1 185 ? -5.668 6.816 14.469 1 93.56 185 LEU B C 1
ATOM 4227 O O . LEU B 1 185 ? -6.711 6.555 15.07 1 93.56 185 LEU B O 1
ATOM 4231 N N . ASP B 1 186 ? -5.629 7.566 13.398 1 93.12 186 ASP B N 1
ATOM 4232 C CA . ASP B 1 186 ? -6.832 8.18 12.844 1 93.12 186 ASP B CA 1
ATOM 4233 C C . ASP B 1 186 ? -7.875 7.129 12.484 1 93.12 186 ASP B C 1
ATOM 4235 O O . ASP B 1 186 ? -9.039 7.246 12.867 1 93.12 186 ASP B O 1
ATOM 4239 N N . LEU B 1 187 ? -7.461 6.129 11.852 1 93.12 187 LEU B N 1
ATOM 4240 C CA . LEU B 1 187 ? -8.352 5.062 11.414 1 93.12 187 LEU B CA 1
ATOM 4241 C C . LEU B 1 187 ? -8.875 4.27 12.609 1 93.12 187 LEU B C 1
ATOM 4243 O O . LEU B 1 187 ? -10.039 3.865 12.633 1 93.12 187 LEU B O 1
ATOM 4247 N N . TYR B 1 188 ? -7.992 4.07 13.531 1 91.62 188 TYR B N 1
ATOM 4248 C CA . TYR B 1 188 ? -8.383 3.354 14.742 1 91.62 188 TYR B CA 1
ATOM 4249 C C . TYR B 1 188 ? -9.492 4.098 15.484 1 91.62 188 TYR B C 1
ATOM 4251 O O . TYR B 1 188 ? -10.477 3.49 15.906 1 91.62 188 TYR B O 1
ATOM 4259 N N . TRP B 1 189 ? -9.336 5.34 15.656 1 89.19 189 TRP B N 1
ATOM 4260 C CA . TRP B 1 189 ? -10.328 6.148 16.359 1 89.19 189 TRP B CA 1
ATOM 4261 C C . TRP B 1 189 ? -11.656 6.141 15.617 1 89.19 189 TRP B C 1
ATOM 4263 O O . TRP B 1 189 ? -12.719 6.035 16.234 1 89.19 189 TRP B O 1
ATOM 4273 N N . LYS B 1 190 ? -11.562 6.25 14.336 1 86.62 190 LYS B N 1
ATOM 4274 C CA . LYS B 1 190 ? -12.766 6.223 13.508 1 86.62 190 LYS B CA 1
ATOM 4275 C C . LYS B 1 190 ? -13.5 4.895 13.648 1 86.62 190 LYS B C 1
ATOM 4277 O O . LYS B 1 190 ? -14.711 4.871 13.891 1 86.62 190 LYS B O 1
ATOM 4282 N N . TYR B 1 191 ? -12.758 3.898 13.492 1 84.62 191 TYR B N 1
ATOM 4283 C CA . TYR B 1 191 ? -13.352 2.566 13.492 1 84.62 191 TYR B CA 1
ATOM 4284 C C . TYR B 1 191 ? -13.93 2.232 14.859 1 84.62 191 TYR B C 1
ATOM 4286 O O . TYR B 1 191 ? -14.961 1.561 14.961 1 84.62 191 TYR B O 1
ATOM 4294 N N . ASN B 1 192 ? -13.328 2.711 15.922 1 84.19 192 ASN B N 1
ATOM 4295 C CA . ASN B 1 192 ? -13.766 2.365 17.281 1 84.19 192 ASN B CA 1
ATOM 4296 C C . ASN B 1 192 ? -14.586 3.486 17.906 1 84.19 192 ASN B C 1
ATOM 4298 O O . ASN B 1 192 ? -14.906 3.436 19.094 1 84.19 192 ASN B O 1
ATOM 4302 N N . THR B 1 193 ? -14.852 4.48 17.188 1 82 193 THR B N 1
ATOM 4303 C CA . THR B 1 193 ? -15.625 5.637 17.641 1 82 193 THR B CA 1
ATOM 4304 C C . THR B 1 193 ? -15.008 6.242 18.891 1 82 193 THR B C 1
ATOM 4306 O O . THR B 1 193 ? -15.719 6.543 19.859 1 82 193 THR B O 1
ATOM 4309 N N . HIS B 1 194 ? -13.719 6.32 18.891 1 84.69 194 HIS B N 1
ATOM 4310 C CA . HIS B 1 194 ? -12.953 6.902 20 1 84.69 194 HIS B CA 1
ATOM 4311 C C . HIS B 1 194 ? -12.609 8.359 19.703 1 84.69 194 HIS B C 1
ATOM 4313 O O . HIS B 1 194 ? -12.141 8.688 18.609 1 84.69 194 HIS B O 1
ATOM 4319 N N . VAL B 1 195 ? -12.906 9.25 20.625 1 84.25 195 VAL B N 1
ATOM 4320 C CA . VAL B 1 195 ? -12.5 10.648 20.516 1 84.25 195 VAL B CA 1
ATOM 4321 C C . VAL B 1 195 ? -11.164 10.859 21.219 1 84.25 195 VAL B C 1
ATOM 4323 O O . VAL B 1 195 ? -11.062 10.719 22.438 1 84.25 195 VAL B O 1
ATOM 4326 N N . PRO B 1 196 ? -10.18 11.203 20.438 1 89.44 196 PRO B N 1
ATOM 4327 C CA . PRO B 1 196 ? -8.859 11.391 21.047 1 89.44 196 PRO B CA 1
ATOM 4328 C C . PRO B 1 196 ? -8.766 12.648 21.906 1 89.44 196 PRO B C 1
ATOM 4330 O O . PRO B 1 196 ? -9.57 13.578 21.734 1 89.44 196 PRO B O 1
ATOM 4333 N N . THR B 1 197 ? -7.793 12.617 22.812 1 89 197 THR B N 1
ATOM 4334 C CA . THR B 1 197 ? -7.43 13.844 23.516 1 89 197 THR B CA 1
ATOM 4335 C C . THR B 1 197 ? -6.719 14.812 22.578 1 89 197 THR B C 1
ATOM 4337 O O . THR B 1 197 ? -6.289 14.422 21.484 1 89 197 THR B O 1
ATOM 4340 N N . ALA B 1 198 ? -6.625 16.047 23.016 1 89.19 198 ALA B N 1
ATOM 4341 C CA . ALA B 1 198 ? -5.902 17.047 22.234 1 89.19 198 ALA B CA 1
ATOM 4342 C C . ALA B 1 198 ? -4.465 16.609 21.969 1 89.19 198 ALA B C 1
ATOM 4344 O O . ALA B 1 198 ? -3.959 16.75 20.859 1 89.19 198 ALA B O 1
ATOM 4345 N N . ASP B 1 199 ? -3.814 16.016 22.938 1 89.69 199 ASP B N 1
ATOM 4346 C CA . ASP B 1 199 ? -2.432 15.562 22.812 1 89.69 199 ASP B CA 1
ATOM 4347 C C . ASP B 1 199 ? -2.324 14.414 21.812 1 89.69 199 ASP B C 1
ATOM 4349 O O . ASP B 1 199 ? -1.389 14.367 21 1 89.69 199 ASP B O 1
ATOM 4353 N N . GLU B 1 200 ? -3.252 13.508 21.922 1 90.12 200 GLU B N 1
ATOM 4354 C CA . GLU B 1 200 ? -3.275 12.398 20.984 1 90.12 200 GLU B CA 1
ATOM 4355 C C . GLU B 1 200 ? -3.467 12.891 19.547 1 90.12 200 GLU B C 1
ATOM 4357 O O . GLU B 1 200 ? -2.801 12.414 18.625 1 90.12 200 GLU B O 1
ATOM 4362 N N . TYR B 1 201 ? -4.352 13.828 19.453 1 92.94 201 TYR B N 1
ATOM 4363 C CA . TYR B 1 201 ? -4.621 14.406 18.141 1 92.94 201 TYR B CA 1
ATOM 4364 C C . TYR B 1 201 ? -3.373 15.07 17.578 1 92.94 201 TYR B C 1
ATOM 4366 O O . TYR B 1 201 ? -3.037 14.875 16.406 1 92.94 201 TYR B O 1
ATOM 4374 N N . MET B 1 202 ? -2.705 15.766 18.391 1 92.25 202 MET B N 1
ATOM 4375 C CA . MET B 1 202 ? -1.499 16.453 17.938 1 92.25 202 MET B CA 1
ATOM 4376 C C . MET B 1 202 ? -0.424 15.453 17.516 1 92.25 202 MET B C 1
ATOM 4378 O O . MET B 1 202 ? 0.255 15.648 16.516 1 92.25 202 MET B O 1
ATOM 4382 N N . THR B 1 203 ? -0.292 14.43 18.266 1 91.19 203 THR B N 1
ATOM 4383 C CA . THR B 1 203 ? 0.654 13.383 17.906 1 91.19 203 THR B CA 1
ATOM 4384 C C . THR B 1 203 ? 0.297 12.766 16.562 1 91.19 203 THR B C 1
ATOM 4386 O O . THR B 1 203 ? 1.171 12.562 15.711 1 91.19 203 THR B O 1
ATOM 4389 N N . MET B 1 204 ? -0.943 12.492 16.406 1 93.5 204 MET B N 1
ATOM 4390 C CA . MET B 1 204 ? -1.42 11.914 15.156 1 93.5 204 MET B CA 1
ATOM 4391 C C . MET B 1 204 ? -1.112 12.836 13.977 1 93.5 204 MET B C 1
ATOM 4393 O O . MET B 1 204 ? -0.551 12.391 12.977 1 93.5 204 MET B O 1
ATOM 4397 N N . ILE B 1 205 ? -1.381 14.102 14.016 1 94.12 205 ILE B N 1
ATOM 4398 C CA . ILE B 1 205 ? -1.199 14.984 12.875 1 94.12 205 ILE B CA 1
ATOM 4399 C C . ILE B 1 205 ? 0.29 15.25 12.656 1 94.12 205 ILE B C 1
ATOM 4401 O O . ILE B 1 205 ? 0.732 15.445 11.523 1 94.12 205 ILE B O 1
ATOM 4405 N N . ASP B 1 206 ? 1.094 15.195 13.711 1 93.5 206 ASP B N 1
ATOM 4406 C CA . ASP B 1 206 ? 2.539 15.336 13.57 1 93.5 206 ASP B CA 1
ATOM 4407 C C . ASP B 1 206 ? 3.111 14.227 12.688 1 93.5 206 ASP B C 1
ATOM 4409 O O . ASP B 1 206 ? 4.105 14.43 11.992 1 93.5 206 ASP B O 1
ATOM 4413 N N . HIS B 1 207 ? 2.496 13.172 12.719 1 92.75 207 HIS B N 1
ATOM 4414 C CA . HIS B 1 207 ? 3.027 12.039 11.977 1 92.75 207 HIS B CA 1
ATOM 4415 C C . HIS B 1 207 ? 2.316 11.883 10.633 1 92.75 207 HIS B C 1
ATOM 4417 O O . HIS B 1 207 ? 2.963 11.68 9.602 1 92.75 207 HIS B O 1
ATOM 4423 N N . LYS B 1 208 ? 1.023 11.977 10.688 1 92.81 208 LYS B N 1
ATOM 4424 C CA . LYS B 1 208 ? 0.242 11.82 9.461 1 92.81 208 LYS B CA 1
ATOM 4425 C C . LYS B 1 208 ? 0.501 12.961 8.492 1 92.81 208 LYS B C 1
ATOM 4427 O O . LYS B 1 208 ? 0.783 12.734 7.312 1 92.81 208 LYS B O 1
ATOM 4432 N N . THR B 1 209 ? 0.456 14.188 8.945 1 90.75 209 THR B N 1
ATOM 4433 C CA . THR B 1 209 ? 0.59 15.359 8.086 1 90.75 209 THR B CA 1
ATOM 4434 C C . THR B 1 209 ? 1.998 15.945 8.18 1 90.75 209 THR B C 1
ATOM 4436 O O . THR B 1 209 ? 2.555 16.406 7.18 1 90.75 209 THR B O 1
ATOM 4439 N N . GLY B 1 210 ? 2.553 15.961 9.289 1 90.19 210 GLY B N 1
ATOM 4440 C CA . GLY B 1 210 ? 3.895 16.484 9.477 1 90.19 210 GLY B CA 1
ATOM 4441 C C . GLY B 1 210 ? 4.969 15.633 8.828 1 90.19 210 GLY B C 1
ATOM 4442 O O . GLY B 1 210 ? 5.996 16.156 8.383 1 90.19 210 GLY B O 1
ATOM 4443 N N . GLY B 1 211 ? 4.754 14.359 8.789 1 89.31 211 GLY B N 1
ATOM 4444 C CA . GLY B 1 211 ? 5.715 13.422 8.234 1 89.31 211 GLY B CA 1
ATOM 4445 C C . GLY B 1 211 ? 6.117 13.758 6.809 1 89.31 211 GLY B C 1
ATOM 4446 O O . GLY B 1 211 ? 7.305 13.938 6.52 1 89.31 211 GLY B O 1
ATOM 4447 N N . PRO B 1 212 ? 5.16 13.961 5.98 1 91.56 212 PRO B N 1
ATOM 4448 C CA . PRO B 1 212 ? 5.473 14.305 4.59 1 91.56 212 PRO B CA 1
ATOM 4449 C C . PRO B 1 212 ? 6.242 15.617 4.469 1 91.56 212 PRO B C 1
ATOM 4451 O O . PRO B 1 212 ? 7.141 15.734 3.631 1 91.56 212 PRO B O 1
ATOM 4454 N N . PHE B 1 213 ? 5.973 16.594 5.273 1 89.94 213 PHE B N 1
ATOM 4455 C CA . PHE B 1 213 ? 6.711 17.844 5.254 1 89.94 213 PHE B CA 1
ATOM 4456 C C . PHE B 1 213 ? 8.148 17.625 5.711 1 89.94 213 PHE B C 1
ATOM 4458 O O . PHE B 1 213 ? 9.086 18.141 5.094 1 89.94 213 PHE B O 1
ATOM 4465 N N . ARG B 1 214 ? 8.273 16.922 6.738 1 92.06 214 ARG B N 1
ATOM 4466 C CA . ARG B 1 214 ? 9.609 16.625 7.238 1 92.06 214 ARG B CA 1
ATOM 4467 C C . ARG B 1 214 ? 10.414 15.828 6.211 1 92.06 214 ARG B C 1
ATOM 4469 O O . ARG B 1 214 ? 11.609 16.047 6.047 1 92.06 214 ARG B O 1
ATOM 4476 N N . LEU B 1 215 ? 9.727 14.891 5.594 1 95.06 215 LEU B N 1
ATOM 4477 C CA . LEU B 1 215 ? 10.383 14.125 4.543 1 95.06 215 LEU B CA 1
ATOM 4478 C C . LEU B 1 215 ? 10.953 15.047 3.471 1 95.06 215 LEU B C 1
ATOM 4480 O O . LEU B 1 215 ? 12.125 14.938 3.107 1 95.06 215 LEU B O 1
ATOM 4484 N N . CYS B 1 216 ? 10.156 15.938 3.037 1 94.25 216 CYS B N 1
ATOM 4485 C CA . CYS B 1 216 ? 10.555 16.875 1.999 1 94.25 216 CYS B CA 1
ATOM 4486 C C . CYS B 1 216 ? 11.773 17.688 2.434 1 94.25 216 CYS B C 1
ATOM 4488 O O . CYS B 1 216 ? 12.789 17.719 1.739 1 94.25 216 CYS B O 1
ATOM 4490 N N . VAL B 1 217 ? 11.758 18.266 3.559 1 92.19 217 VAL B N 1
ATOM 4491 C CA . VAL B 1 217 ? 12.812 19.156 4.055 1 92.19 217 VAL B CA 1
ATOM 4492 C C . VAL B 1 217 ? 14.094 18.359 4.262 1 92.19 217 VAL B C 1
ATOM 4494 O O . VAL B 1 217 ? 15.172 18.781 3.844 1 92.19 217 VAL B O 1
ATOM 4497 N N . ARG B 1 218 ? 13.969 17.203 4.84 1 93.12 218 ARG B N 1
ATOM 4498 C CA . ARG B 1 218 ? 15.164 16.422 5.164 1 93.12 218 ARG B CA 1
ATOM 4499 C C . ARG B 1 218 ? 15.82 15.883 3.902 1 93.12 218 ARG B C 1
ATOM 4501 O O . ARG B 1 218 ? 17.047 15.781 3.828 1 93.12 218 ARG B O 1
ATOM 4508 N N . LEU B 1 219 ? 15.047 15.461 2.916 1 95.81 219 LEU B N 1
ATOM 4509 C CA . LEU B 1 219 ? 15.633 15.047 1.648 1 95.81 219 LEU B CA 1
ATOM 4510 C C . LEU B 1 219 ? 16.375 16.203 0.988 1 95.81 219 LEU B C 1
ATOM 4512 O O . LEU B 1 219 ? 17.484 16.031 0.49 1 95.81 219 LEU B O 1
ATOM 4516 N N . MET B 1 220 ? 15.758 17.391 1.016 1 95.12 220 MET B N 1
ATOM 4517 C CA . MET B 1 220 ? 16.391 18.562 0.407 1 95.12 220 MET B CA 1
ATOM 4518 C C . MET B 1 220 ? 17.656 18.938 1.147 1 95.12 220 MET B C 1
ATOM 4520 O O . MET B 1 220 ? 18.688 19.234 0.522 1 95.12 220 MET B O 1
ATOM 4524 N N . GLN B 1 221 ? 17.609 18.906 2.447 1 93.06 221 GLN B N 1
ATOM 4525 C CA . GLN B 1 221 ? 18.797 19.203 3.246 1 93.06 221 GLN B CA 1
ATOM 4526 C C . GLN B 1 221 ? 19.922 18.219 2.945 1 93.06 221 GLN B C 1
ATOM 4528 O O . GLN B 1 221 ? 21.078 18.609 2.848 1 93.06 221 GLN B O 1
ATOM 4533 N N . GLY B 1 222 ? 19.547 16.969 2.832 1 93.5 222 GLY B N 1
ATOM 4534 C CA . GLY B 1 222 ? 20.531 15.953 2.539 1 93.5 222 GLY B CA 1
ATOM 4535 C C . GLY B 1 222 ? 21.219 16.156 1.2 1 93.5 222 GLY B C 1
ATOM 4536 O O . GLY B 1 222 ? 22.391 15.805 1.039 1 93.5 222 GLY B O 1
ATOM 4537 N N . GLU B 1 223 ? 20.5 16.719 0.289 1 95.31 223 GLU B N 1
ATOM 4538 C CA . GLU B 1 223 ? 21.016 16.891 -1.062 1 95.31 223 GLU B CA 1
ATOM 4539 C C . GLU B 1 223 ? 21.625 18.281 -1.242 1 95.31 223 GLU B C 1
ATOM 4541 O O . GLU B 1 223 ? 22.219 18.578 -2.285 1 95.31 223 GLU B O 1
ATOM 4546 N N . SER B 1 224 ? 21.453 19.078 -0.245 1 94 224 SER B N 1
ATOM 4547 C CA . SER B 1 224 ? 21.875 20.469 -0.366 1 94 224 SER B CA 1
ATOM 4548 C C . SER B 1 224 ? 23.375 20.578 -0.65 1 94 224 SER B C 1
ATOM 4550 O O . SER B 1 224 ? 24.172 19.781 -0.123 1 94 224 SER B O 1
ATOM 4552 N N . SER B 1 225 ? 23.703 21.469 -1.483 1 84.12 225 SER B N 1
ATOM 4553 C CA . SER B 1 225 ? 25.094 21.75 -1.807 1 84.12 225 SER B CA 1
ATOM 4554 C C . SER B 1 225 ? 25.75 22.641 -0.754 1 84.12 225 SER B C 1
ATOM 4556 O O . SER B 1 225 ? 26.969 22.719 -0.664 1 84.12 225 SER B O 1
ATOM 4558 N N . GLY B 1 226 ? 24.906 23.234 -0.037 1 76 226 GLY B N 1
ATOM 4559 C CA . GLY B 1 226 ? 25.422 24.188 0.931 1 76 226 GLY B CA 1
ATOM 4560 C C . GLY B 1 226 ? 25.641 23.594 2.305 1 76 226 GLY B C 1
ATOM 4561 O O . GLY B 1 226 ? 25.234 22.453 2.562 1 76 226 GLY B O 1
ATOM 4562 N N . LYS B 1 227 ? 26.531 24.172 3.029 1 68.62 227 LYS B N 1
ATOM 4563 C CA . LYS B 1 227 ? 26.797 23.766 4.41 1 68.62 227 LYS B CA 1
ATOM 4564 C C . LYS B 1 227 ? 25.625 24.125 5.324 1 68.62 227 LYS B C 1
ATOM 4566 O O . LYS B 1 227 ? 25.719 25.078 6.109 1 68.62 227 LYS B O 1
ATOM 4571 N N . THR B 1 228 ? 24.469 23.469 5.074 1 74.62 228 THR B N 1
ATOM 4572 C CA . THR B 1 228 ? 23.281 23.859 5.836 1 74.62 228 THR B CA 1
ATOM 4573 C C . THR B 1 228 ? 22.891 22.75 6.824 1 74.62 228 THR B C 1
ATOM 4575 O O . THR B 1 228 ? 21.781 22.734 7.34 1 74.62 228 THR B O 1
ATOM 4578 N N . GLU B 1 229 ? 23.734 21.906 7.023 1 71.44 229 GLU B N 1
ATOM 4579 C CA . GLU B 1 229 ? 23.453 20.766 7.895 1 71.44 229 GLU B CA 1
ATOM 4580 C C . GLU B 1 229 ? 23.141 21.234 9.32 1 71.44 229 GLU B C 1
ATOM 4582 O O . GLU B 1 229 ? 22.422 20.547 10.055 1 71.44 229 GLU B O 1
ATOM 4587 N N . HIS B 1 230 ? 23.531 22.406 9.586 1 73.12 230 HIS B N 1
ATOM 4588 C CA . HIS B 1 230 ? 23.391 22.891 10.953 1 73.12 230 HIS B CA 1
ATOM 4589 C C . HIS B 1 230 ? 22.031 23.547 11.164 1 73.12 230 HIS B C 1
ATOM 4591 O O . HIS B 1 230 ? 21.641 23.812 12.297 1 73.12 230 HIS B O 1
ATOM 4597 N N . ILE B 1 231 ? 21.438 23.844 10.117 1 81.38 231 ILE B N 1
ATOM 4598 C CA . ILE B 1 231 ? 20.172 24.547 10.266 1 81.38 231 ILE B CA 1
ATOM 4599 C C . ILE B 1 231 ? 19.078 23.562 10.68 1 81.38 231 ILE B C 1
ATOM 4601 O O . ILE B 1 231 ? 18.875 22.531 10.023 1 81.38 231 ILE B O 1
ATOM 4605 N N . ASP B 1 232 ? 18.422 23.859 11.789 1 85 232 ASP B N 1
ATOM 4606 C CA . ASP B 1 232 ? 17.344 23.047 12.344 1 85 232 ASP B CA 1
ATOM 4607 C C . ASP B 1 232 ? 15.977 23.641 11.992 1 85 232 ASP B C 1
ATOM 4609 O O . ASP B 1 232 ? 15.547 24.625 12.594 1 85 232 ASP B O 1
ATOM 4613 N N . ALA B 1 233 ? 15.344 23.062 11.07 1 85.81 233 ALA B N 1
ATOM 4614 C CA . ALA B 1 233 ? 14.047 23.547 10.633 1 85.81 233 ALA B CA 1
ATOM 4615 C C . ALA B 1 233 ? 12.914 22.703 11.219 1 85.81 233 ALA B C 1
ATOM 4617 O O . ALA B 1 233 ? 11.758 22.844 10.812 1 85.81 233 ALA B O 1
ATOM 4618 N N . ARG B 1 234 ? 13.148 21.953 12.227 1 86.81 234 ARG B N 1
ATOM 4619 C CA . ARG B 1 234 ? 12.195 20.984 12.758 1 86.81 234 ARG B CA 1
ATOM 4620 C C . ARG B 1 234 ? 10.969 21.672 13.336 1 86.81 234 ARG B C 1
ATOM 4622 O O . ARG B 1 234 ? 9.836 21.25 13.094 1 86.81 234 ARG B O 1
ATOM 4629 N N . ARG B 1 235 ? 11.164 22.672 14.055 1 88.5 235 ARG B N 1
ATOM 4630 C CA . ARG B 1 235 ? 10.047 23.391 14.664 1 88.5 235 ARG B CA 1
ATOM 4631 C C . ARG B 1 235 ? 9.164 24.031 13.602 1 88.5 235 ARG B C 1
ATOM 4633 O O . ARG B 1 235 ? 7.938 23.969 13.68 1 88.5 235 ARG B O 1
ATOM 4640 N N . PHE B 1 236 ? 9.812 24.672 12.672 1 90.69 236 PHE B N 1
ATOM 4641 C CA . PHE B 1 236 ? 9.086 25.312 11.586 1 90.69 236 PHE B CA 1
ATOM 4642 C C . PHE B 1 236 ? 8.211 24.312 10.852 1 90.69 236 PHE B C 1
ATOM 4644 O O . PHE B 1 236 ? 7.023 24.547 10.625 1 90.69 236 PHE B O 1
ATOM 4651 N N . VAL B 1 237 ? 8.781 23.172 10.555 1 89.44 237 VAL B N 1
ATOM 4652 C CA . VAL B 1 237 ? 8.086 22.141 9.781 1 89.44 237 VAL B CA 1
ATOM 4653 C C . VAL B 1 237 ? 6.949 21.562 10.617 1 89.44 237 VAL B C 1
ATOM 4655 O O . VAL B 1 237 ? 5.867 21.281 10.094 1 89.44 237 VAL B O 1
ATOM 4658 N N . THR B 1 238 ? 7.164 21.344 11.859 1 90.5 238 THR B N 1
ATOM 4659 C CA . THR B 1 238 ? 6.141 20.812 12.75 1 90.5 238 THR B CA 1
ATOM 4660 C C . THR B 1 238 ? 4.945 21.75 12.828 1 90.5 238 THR B C 1
ATOM 4662 O O . THR B 1 238 ? 3.797 21.328 12.703 1 90.5 238 THR B O 1
ATOM 4665 N N . LEU B 1 239 ? 5.227 23 13.008 1 91.19 239 LEU B N 1
ATOM 4666 C CA . LEU B 1 239 ? 4.168 24 13.094 1 91.19 239 LEU B CA 1
ATOM 4667 C C . LEU B 1 239 ? 3.379 24.062 11.797 1 91.19 239 LEU B C 1
ATOM 4669 O O . LEU B 1 239 ? 2.152 24.188 11.812 1 91.19 239 LEU B O 1
ATOM 4673 N N . LEU B 1 240 ? 4.113 24 10.766 1 90.38 240 LEU B N 1
ATOM 4674 C CA . LEU B 1 240 ? 3.465 24.047 9.461 1 90.38 240 LEU B CA 1
ATOM 4675 C C . LEU B 1 240 ? 2.512 22.875 9.273 1 90.38 240 LEU B C 1
ATOM 4677 O O . LEU B 1 240 ? 1.367 23.047 8.852 1 90.38 240 LEU B O 1
ATOM 4681 N N . GLY B 1 241 ? 3 21.688 9.539 1 91.12 241 GLY B N 1
ATOM 4682 C CA . GLY B 1 241 ? 2.154 20.516 9.445 1 91.12 241 GLY B CA 1
ATOM 4683 C C . GLY B 1 241 ? 0.905 20.609 10.297 1 91.12 241 GLY B C 1
ATOM 4684 O O . GLY B 1 241 ? -0.191 20.281 9.836 1 91.12 241 GLY B O 1
ATOM 4685 N N . ARG B 1 242 ? 1.063 21.031 11.469 1 93.44 242 ARG B N 1
ATOM 4686 C CA . ARG B 1 242 ? -0.065 21.172 12.383 1 93.44 242 ARG B CA 1
ATOM 4687 C C . ARG B 1 242 ? -1.054 22.219 11.867 1 93.44 242 ARG B C 1
ATOM 4689 O O . ARG B 1 242 ? -2.264 21.984 11.875 1 93.44 242 ARG B O 1
ATOM 4696 N N . TYR B 1 243 ? -0.517 23.328 11.469 1 93.19 243 TYR B N 1
ATOM 4697 C CA . TYR B 1 243 ? -1.36 24.391 10.938 1 93.19 243 TYR B CA 1
ATOM 4698 C C . TYR B 1 243 ? -2.186 23.906 9.758 1 93.19 243 TYR B C 1
ATOM 4700 O O . TYR B 1 243 ? -3.389 24.172 9.68 1 93.19 243 TYR B O 1
ATOM 4708 N N . PHE B 1 244 ? -1.562 23.203 8.898 1 91 244 PHE B N 1
ATOM 4709 C CA . PHE B 1 244 ? -2.219 22.734 7.688 1 91 244 PHE B CA 1
ATOM 4710 C C . PHE B 1 244 ? -3.398 21.828 8.031 1 91 244 PHE B C 1
ATOM 4712 O O . PHE B 1 244 ? -4.484 21.969 7.465 1 91 244 PHE B O 1
ATOM 4719 N N . GLN B 1 245 ? -3.205 20.953 8.867 1 92.94 245 GLN B N 1
ATOM 4720 C CA . GLN B 1 245 ? -4.262 20 9.195 1 92.94 245 GLN B CA 1
ATOM 4721 C C . GLN B 1 245 ? -5.402 20.672 9.938 1 92.94 245 GLN B C 1
ATOM 4723 O O . GLN B 1 245 ? -6.574 20.469 9.625 1 92.94 245 GLN B O 1
ATOM 4728 N N . ILE B 1 246 ? -5.074 21.484 10.945 1 94.06 246 ILE B N 1
ATOM 4729 C CA . ILE B 1 246 ? -6.105 22.141 11.75 1 94.06 246 ILE B CA 1
ATOM 4730 C C . ILE B 1 246 ? -6.879 23.125 10.891 1 94.06 246 ILE B C 1
ATOM 4732 O O . ILE B 1 246 ? -8.102 23.266 11.031 1 94.06 246 ILE B O 1
ATOM 4736 N N . ARG B 1 247 ? -6.184 23.781 10.078 1 92.69 247 ARG B N 1
ATOM 4737 C CA . ARG B 1 247 ? -6.852 24.672 9.141 1 92.69 247 ARG B CA 1
ATOM 4738 C C . ARG B 1 247 ? -7.84 23.922 8.266 1 92.69 247 ARG B C 1
ATOM 4740 O O . ARG B 1 247 ? -8.953 24.391 8.023 1 92.69 247 ARG B O 1
ATOM 4747 N N . ASP B 1 248 ? -7.398 22.797 7.742 1 88.75 248 ASP B N 1
ATOM 4748 C CA . ASP B 1 248 ? -8.289 21.953 6.941 1 88.75 248 ASP B CA 1
ATOM 4749 C C . ASP B 1 248 ? -9.523 21.547 7.738 1 88.75 248 ASP B C 1
ATOM 4751 O O . ASP B 1 248 ? -10.641 21.562 7.219 1 88.75 248 ASP B O 1
ATOM 4755 N N . ASP B 1 249 ? -9.352 21.219 8.93 1 91.19 249 ASP B N 1
ATOM 4756 C CA . ASP B 1 249 ? -10.461 20.875 9.812 1 91.19 249 ASP B CA 1
ATOM 4757 C C . ASP B 1 249 ? -11.445 22.031 9.938 1 91.19 249 ASP B C 1
ATOM 4759 O O . ASP B 1 249 ? -12.664 21.828 9.914 1 91.19 249 ASP B O 1
ATOM 4763 N N . TYR B 1 250 ? -10.891 23.172 10.156 1 91.56 250 TYR B N 1
ATOM 4764 C CA . TYR B 1 250 ? -11.688 24.391 10.352 1 91.56 250 TYR B CA 1
ATOM 4765 C C . TYR B 1 250 ? -12.453 24.75 9.078 1 91.56 250 TYR B C 1
ATOM 4767 O O . TYR B 1 250 ? -13.648 25.031 9.133 1 91.56 250 TYR B O 1
ATOM 4775 N N . GLN B 1 251 ? -11.789 24.656 7.945 1 88 251 GLN B N 1
ATOM 4776 C CA . GLN B 1 251 ? -12.383 25.016 6.664 1 88 251 GLN B CA 1
ATOM 4777 C C . GLN B 1 251 ? -13.484 24.047 6.266 1 88 251 GLN B C 1
ATOM 4779 O O . GLN B 1 251 ? -14.477 24.438 5.641 1 88 251 GLN B O 1
ATOM 4784 N N . ASN B 1 252 ? -13.359 22.844 6.641 1 84.88 252 ASN B N 1
ATOM 4785 C CA . ASN B 1 252 ? -14.375 21.844 6.367 1 84.88 252 ASN B CA 1
ATOM 4786 C C . ASN B 1 252 ? -15.711 22.219 6.996 1 84.88 252 ASN B C 1
ATOM 4788 O O . ASN B 1 252 ? -16.766 21.797 6.512 1 84.88 252 ASN B O 1
ATOM 4792 N N . LEU B 1 253 ? -15.664 23 7.969 1 83.94 253 LEU B N 1
ATOM 4793 C CA . LEU B 1 253 ? -16.875 23.359 8.703 1 83.94 253 LEU B CA 1
ATOM 4794 C C . LEU B 1 253 ? -17.359 24.75 8.305 1 83.94 253 LEU B C 1
ATOM 4796 O O . LEU B 1 253 ? -18.547 25.047 8.391 1 83.94 253 LEU B O 1
ATOM 4800 N N . THR B 1 254 ? -16.484 25.562 7.883 1 81.19 254 THR B N 1
ATOM 4801 C CA . THR B 1 254 ? -16.844 26.969 7.824 1 81.19 254 THR B CA 1
ATOM 4802 C C . THR B 1 254 ? -16.828 27.469 6.383 1 81.19 254 THR B C 1
ATOM 4804 O O . THR B 1 254 ? -17.391 28.531 6.078 1 81.19 254 THR B O 1
ATOM 4807 N N . SER B 1 255 ? -16.219 26.719 5.555 1 76.25 255 SER B N 1
ATOM 4808 C CA . SER B 1 255 ? -15.992 27.219 4.203 1 76.25 255 SER B CA 1
ATOM 4809 C C . SER B 1 255 ? -17.047 26.703 3.238 1 76.25 255 SER B C 1
ATOM 4811 O O . SER B 1 255 ? -17.203 25.484 3.076 1 76.25 255 SER B O 1
ATOM 4813 N N . ALA B 1 256 ? -17.672 27.609 2.66 1 68.69 256 ALA B N 1
ATOM 4814 C CA . ALA B 1 256 ? -18.641 27.234 1.623 1 68.69 256 ALA B CA 1
ATOM 4815 C C . ALA B 1 256 ? -17.938 26.562 0.445 1 68.69 256 ALA B C 1
ATOM 4817 O O . ALA B 1 256 ? -18.469 25.609 -0.139 1 68.69 256 ALA B O 1
ATOM 4818 N N . GLU B 1 257 ? -16.875 27.125 0.132 1 64.62 257 GLU B N 1
ATOM 4819 C CA . GLU B 1 257 ? -16.062 26.562 -0.955 1 64.62 257 GLU B CA 1
ATOM 4820 C C . GLU B 1 257 ? -15.68 25.125 -0.666 1 64.62 257 GLU B C 1
ATOM 4822 O O . GLU B 1 257 ? -15.773 24.266 -1.543 1 64.62 257 GLU B O 1
ATOM 4827 N N . TYR B 1 258 ? -15.32 24.953 0.497 1 67.19 258 TYR B N 1
ATOM 4828 C CA . TYR B 1 258 ? -14.914 23.609 0.901 1 67.19 258 TYR B CA 1
ATOM 4829 C C . TYR B 1 258 ? -16.094 22.641 0.816 1 67.19 258 TYR B C 1
ATOM 4831 O O . TYR B 1 258 ? -15.938 21.516 0.363 1 67.19 258 TYR B O 1
ATOM 4839 N N . THR B 1 259 ? -17.125 23.141 1.159 1 67.94 259 THR B N 1
ATOM 4840 C CA . THR B 1 259 ? -18.344 22.359 1.099 1 67.94 259 THR B CA 1
ATOM 4841 C C . THR B 1 259 ? -18.672 21.969 -0.34 1 67.94 259 THR B C 1
ATOM 4843 O O . THR B 1 259 ? -19.094 20.828 -0.6 1 67.94 259 THR B O 1
ATOM 4846 N N . SER B 1 260 ? -18.406 22.906 -1.186 1 67.31 260 SER B N 1
ATOM 4847 C CA . SER B 1 260 ? -18.703 22.641 -2.586 1 67.31 260 SER B CA 1
ATOM 4848 C C . SER B 1 260 ? -17.766 21.594 -3.174 1 67.31 260 SER B C 1
ATOM 4850 O O . SER B 1 260 ? -18.156 20.828 -4.055 1 67.31 260 SER B O 1
ATOM 4852 N N . GLN B 1 261 ? -16.625 21.547 -2.641 1 64.38 261 GLN B N 1
ATOM 4853 C CA . GLN B 1 261 ? -15.609 20.656 -3.195 1 64.38 261 GLN B CA 1
ATOM 4854 C C . GLN B 1 261 ? -15.664 19.281 -2.553 1 64.38 261 GLN B C 1
ATOM 4856 O O . GLN B 1 261 ? -15.508 18.266 -3.236 1 64.38 261 GLN B O 1
ATOM 4861 N N . LYS B 1 262 ? -15.953 19.297 -1.267 1 65.06 262 LYS B N 1
ATOM 4862 C CA . LYS B 1 262 ? -15.805 18.031 -0.553 1 65.06 262 LYS B CA 1
ATOM 4863 C C . LYS B 1 262 ? -17.125 17.594 0.074 1 65.06 262 LYS B C 1
ATOM 4865 O O . LYS B 1 262 ? -17.297 16.438 0.448 1 65.06 262 LYS B O 1
ATOM 4870 N N . GLY B 1 263 ? -18.078 18.422 0.038 1 67.94 263 GLY B N 1
ATOM 4871 C CA . GLY B 1 263 ? -19.281 18.156 0.808 1 67.94 263 GLY B CA 1
ATOM 4872 C C . GLY B 1 263 ? -19.266 18.812 2.178 1 67.94 263 GLY B C 1
ATOM 4873 O O . GLY B 1 263 ? -18.203 19.031 2.758 1 67.94 263 GLY B O 1
ATOM 4874 N N . PHE B 1 264 ? -20.484 19.172 2.588 1 73.81 264 PHE B N 1
ATOM 4875 C CA . PHE B 1 264 ? -20.578 19.812 3.891 1 73.81 264 PHE B CA 1
ATOM 4876 C C . PHE B 1 264 ? -20.203 18.844 5.008 1 73.81 264 PHE B C 1
ATOM 4878 O O . PHE B 1 264 ? -20.875 17.828 5.203 1 73.81 264 PHE B O 1
ATOM 4885 N N . TRP B 1 265 ? -19.078 19.188 5.719 1 80.06 265 TRP B N 1
ATOM 4886 C CA . TRP B 1 265 ? -18.562 18.5 6.902 1 80.06 265 TRP B CA 1
ATOM 4887 C C . TRP B 1 265 ? -18.422 17 6.645 1 80.06 265 TRP B C 1
ATOM 4889 O O . TRP B 1 265 ? -18.922 16.188 7.414 1 80.06 265 TRP B O 1
ATOM 4899 N N . GLU B 1 266 ? -17.734 16.656 5.633 1 80.19 266 GLU B N 1
ATOM 4900 C CA . GLU B 1 266 ? -17.469 15.273 5.219 1 80.19 266 GLU B CA 1
ATOM 4901 C C . GLU B 1 266 ? -16.734 14.5 6.312 1 80.19 266 GLU B C 1
ATOM 4903 O O . GLU B 1 266 ? -16.953 13.305 6.484 1 80.19 266 GLU B O 1
ATOM 4908 N N . ASP B 1 267 ? -16.016 15.195 7.137 1 82 267 ASP B N 1
ATOM 4909 C CA . ASP B 1 267 ? -15.266 14.547 8.211 1 82 267 ASP B CA 1
ATOM 4910 C C . ASP B 1 267 ? -16.203 13.859 9.195 1 82 267 ASP B C 1
ATOM 4912 O O . ASP B 1 267 ? -15.93 12.75 9.664 1 82 267 ASP B O 1
ATOM 4916 N N . LEU B 1 268 ? -17.203 14.594 9.43 1 80.94 268 LEU B N 1
ATOM 4917 C CA . LEU B 1 268 ? -18.203 14.023 10.336 1 80.94 268 LEU B CA 1
ATOM 4918 C C . LEU B 1 268 ? -18.859 12.789 9.719 1 80.94 268 LEU B C 1
ATOM 4920 O O . LEU B 1 268 ? -19.094 11.805 10.414 1 80.94 268 LEU B O 1
ATOM 4924 N N . ASP B 1 269 ? -19.156 12.867 8.469 1 81.81 269 ASP B N 1
ATOM 4925 C CA . ASP B 1 269 ? -19.734 11.727 7.766 1 81.81 269 ASP B CA 1
ATOM 4926 C C . ASP B 1 269 ? -18.797 10.531 7.801 1 81.81 269 ASP B C 1
ATOM 4928 O O . ASP B 1 269 ? -19.234 9.391 7.934 1 81.81 269 ASP B O 1
ATOM 4932 N N . GLU B 1 270 ? -17.578 10.82 7.707 1 83.44 270 GLU B N 1
ATOM 4933 C CA . GLU B 1 270 ? -16.547 9.781 7.652 1 83.44 270 GLU B CA 1
ATOM 4934 C C . GLU B 1 270 ? -16.203 9.273 9.047 1 83.44 270 GLU B C 1
ATOM 4936 O O . GLU B 1 270 ? -15.492 8.273 9.195 1 83.44 270 GLU B O 1
ATOM 4941 N N . GLY B 1 271 ? -16.609 9.969 10.047 1 82.06 271 GLY B N 1
ATOM 4942 C CA . GLY B 1 271 ? -16.328 9.57 11.414 1 82.06 271 GLY B CA 1
ATOM 4943 C C . GLY B 1 271 ? -14.984 10.062 11.922 1 82.06 271 GLY B C 1
ATOM 4944 O O . GLY B 1 271 ? -14.453 9.547 12.906 1 82.06 271 GLY B O 1
ATOM 4945 N N . LYS B 1 272 ? -14.469 11.016 11.289 1 87.5 272 LYS B N 1
ATOM 4946 C CA . LYS B 1 272 ? -13.172 11.555 11.688 1 87.5 272 LYS B CA 1
ATOM 4947 C C . LYS B 1 272 ? -13.312 12.555 12.828 1 87.5 272 LYS B C 1
ATOM 4949 O O . LYS B 1 272 ? -14.32 13.258 12.922 1 87.5 272 LYS B O 1
ATOM 4954 N N . SER B 1 273 ? -12.273 12.594 13.648 1 89 273 SER B N 1
ATOM 4955 C CA . SER B 1 273 ? -12.219 13.555 14.742 1 89 273 SER B CA 1
ATOM 4956 C C . SER B 1 273 ? -11.406 14.789 14.352 1 89 273 SER B C 1
ATOM 4958 O O . SER B 1 273 ? -10.18 14.758 14.352 1 89 273 SER B O 1
ATOM 4960 N N . SER B 1 274 ? -12.141 15.844 14.07 1 92.19 274 SER B N 1
ATOM 4961 C CA . SER B 1 274 ? -11.461 17.094 13.758 1 92.19 274 SER B CA 1
ATOM 4962 C C . SER B 1 274 ? -11.156 17.891 15.016 1 92.19 274 SER B C 1
ATOM 4964 O O . SER B 1 274 ? -11.742 17.641 16.078 1 92.19 274 SER B O 1
ATOM 4966 N N . TRP B 1 275 ? -10.281 18.828 14.875 1 93.75 275 TRP B N 1
ATOM 4967 C CA . TRP B 1 275 ? -9.836 19.609 16.031 1 93.75 275 TRP B CA 1
ATOM 4968 C C . TRP B 1 275 ? -11.008 20.344 16.672 1 93.75 275 TRP B C 1
ATOM 4970 O O . TRP B 1 275 ? -11.211 20.266 17.891 1 93.75 275 TRP B O 1
ATOM 4980 N N . PRO B 1 276 ? -11.867 21.031 15.898 1 91.88 276 PRO B N 1
ATOM 4981 C CA . PRO B 1 276 ? -12.992 21.719 16.547 1 91.88 276 PRO B CA 1
ATOM 4982 C C . PRO B 1 276 ? -13.914 20.766 17.297 1 91.88 276 PRO B C 1
ATOM 4984 O O . PRO B 1 276 ? -14.469 21.125 18.344 1 91.88 276 PRO B O 1
ATOM 4987 N N . LEU B 1 277 ? -14.094 19.609 16.703 1 90.38 277 LEU B N 1
ATOM 4988 C CA . LEU B 1 277 ? -14.922 18.609 17.375 1 90.38 277 LEU B CA 1
ATOM 4989 C C . LEU B 1 277 ? -14.281 18.156 18.672 1 90.38 277 LEU B C 1
ATOM 4991 O O . LEU B 1 277 ? -14.969 18.031 19.703 1 90.38 277 LEU B O 1
ATOM 4995 N N . ILE B 1 278 ? -13.062 17.891 18.672 1 90.44 278 ILE B N 1
ATOM 4996 C CA . ILE B 1 278 ? -12.328 17.469 19.859 1 90.44 278 ILE B CA 1
ATOM 4997 C C . ILE B 1 278 ? -12.406 18.562 20.922 1 90.44 278 ILE B C 1
ATOM 4999 O O . ILE B 1 278 ? -12.656 18.266 22.094 1 90.44 278 ILE B O 1
ATOM 5003 N N . ASP B 1 279 ? -12.195 19.781 20.484 1 88.69 279 ASP B N 1
ATOM 5004 C CA . ASP B 1 279 ? -12.289 20.938 21.391 1 88.69 279 ASP B CA 1
ATOM 5005 C C . ASP B 1 279 ? -13.68 21.031 22 1 88.69 279 ASP B C 1
ATOM 5007 O O . ASP B 1 279 ? -13.812 21.328 23.188 1 88.69 279 ASP B O 1
ATOM 5011 N N . CYS B 1 280 ? -14.656 20.766 21.219 1 86.75 280 CYS B N 1
ATOM 5012 C CA . CYS B 1 280 ? -16.047 20.812 21.688 1 86.75 280 CYS B CA 1
ATOM 5013 C C . CYS B 1 280 ? -16.312 19.719 22.703 1 86.75 280 CYS B C 1
ATOM 5015 O O . CYS B 1 280 ? -17.016 19.938 23.688 1 86.75 280 CYS B O 1
ATOM 5017 N N . LEU B 1 281 ? -15.758 18.625 22.5 1 84.75 281 LEU B N 1
ATOM 5018 C CA . LEU B 1 281 ? -16.078 17.453 23.312 1 84.75 281 LEU B CA 1
ATOM 5019 C C . LEU B 1 281 ? -15.219 17.391 24.562 1 84.75 281 LEU B C 1
ATOM 5021 O O . LEU B 1 281 ? -15.5 16.625 25.484 1 84.75 281 LEU B O 1
ATOM 5025 N N . THR B 1 282 ? -14.109 17.938 24.625 1 73 282 THR B N 1
ATOM 5026 C CA . THR B 1 282 ? -13.234 17.922 25.781 1 73 282 THR B CA 1
ATOM 5027 C C . THR B 1 282 ? -13.852 18.734 26.922 1 73 282 THR B C 1
ATOM 5029 O O . THR B 1 282 ? -13.539 18.5 28.094 1 73 282 THR B O 1
ATOM 5032 N N . GLY B 1 283 ? -14.805 19.422 26.812 1 61.81 283 GLY B N 1
ATOM 5033 C CA . GLY B 1 283 ? -15.438 20.141 27.906 1 61.81 283 GLY B CA 1
ATOM 5034 C C . GLY B 1 283 ? -16.5 19.344 28.625 1 61.81 283 GLY B C 1
ATOM 5035 O O . GLY B 1 283 ? -16.672 18.156 28.359 1 61.81 283 GLY B O 1
ATOM 5036 N N . SER B 1 284 ? -16.812 19.5 29.891 1 59.09 284 SER B N 1
ATOM 5037 C CA . SER B 1 284 ? -17.719 18.766 30.766 1 59.09 284 SER B CA 1
ATOM 5038 C C . SER B 1 284 ? -19.156 19.234 30.578 1 59.09 284 SER B C 1
ATOM 5040 O O . SER B 1 284 ? -20.047 18.891 31.375 1 59.09 284 SER B O 1
ATOM 5042 N N . ASP B 1 285 ? -19.391 19.797 29.484 1 62.84 285 ASP B N 1
ATOM 5043 C CA . ASP B 1 285 ? -20.75 20.312 29.312 1 62.84 285 ASP B CA 1
ATOM 5044 C C . ASP B 1 285 ? -21.719 19.203 28.891 1 62.84 285 ASP B C 1
ATOM 5046 O O . ASP B 1 285 ? -21.312 18.266 28.188 1 62.84 285 ASP B O 1
ATOM 5050 N N . PRO B 1 286 ? -22.844 19.016 29.578 1 67.44 286 PRO B N 1
ATOM 5051 C CA . PRO B 1 286 ? -23.891 18.062 29.203 1 67.44 286 PRO B CA 1
ATOM 5052 C C . PRO B 1 286 ? -24.078 17.953 27.688 1 67.44 286 PRO B C 1
ATOM 5054 O O . PRO B 1 286 ? -24.438 16.891 27.172 1 67.44 286 PRO B O 1
ATOM 5057 N N . GLU B 1 287 ? -23.875 18.938 27.016 1 72.5 287 GLU B N 1
ATOM 5058 C CA . GLU B 1 287 ? -24 18.938 25.562 1 72.5 287 GLU B CA 1
ATOM 5059 C C . GLU B 1 287 ? -22.969 18.016 24.922 1 72.5 287 GLU B C 1
ATOM 5061 O O . GLU B 1 287 ? -23.219 17.422 23.875 1 72.5 287 GLU B O 1
ATOM 5066 N N . GLN B 1 288 ? -22 17.75 25.609 1 75.12 288 GLN B N 1
ATOM 5067 C CA . GLN B 1 288 ? -20.938 16.891 25.109 1 75.12 288 GLN B CA 1
ATOM 5068 C C . GLN B 1 288 ? -21.375 15.422 25.109 1 75.12 288 GLN B C 1
ATOM 5070 O O . GLN B 1 288 ? -21.062 14.68 24.172 1 75.12 288 GLN B O 1
ATOM 5075 N N . THR B 1 289 ? -22.172 15.227 26.094 1 77.5 289 THR B N 1
ATOM 5076 C CA . THR B 1 289 ? -22.688 13.867 26.172 1 77.5 289 THR B CA 1
ATOM 5077 C C . THR B 1 289 ? -23.609 13.562 25.016 1 77.5 289 THR B C 1
ATOM 5079 O O . THR B 1 289 ? -23.594 12.461 24.453 1 77.5 289 THR B O 1
ATOM 5082 N N . MET B 1 290 ? -24.375 14.492 24.672 1 81 290 MET B N 1
ATOM 5083 C CA . MET B 1 290 ? -25.312 14.32 23.562 1 81 290 MET B CA 1
ATOM 5084 C C . MET B 1 290 ? -24.562 14.125 22.25 1 81 290 MET B C 1
ATOM 5086 O O . MET B 1 290 ? -24.891 13.234 21.469 1 81 290 MET B O 1
ATOM 5090 N N . ILE B 1 291 ? -23.594 14.906 21.984 1 83.38 291 ILE B N 1
ATOM 5091 C CA . ILE B 1 291 ? -22.844 14.828 20.75 1 83.38 291 ILE B CA 1
ATOM 5092 C C . ILE B 1 291 ? -22.109 13.5 20.672 1 83.38 291 ILE B C 1
ATOM 5094 O O . ILE B 1 291 ? -22.078 12.852 19.625 1 83.38 291 ILE B O 1
ATOM 5098 N N . LYS B 1 292 ? -21.547 13.109 21.812 1 80.44 292 LYS B N 1
ATOM 5099 C CA . LYS B 1 292 ? -20.859 11.82 21.859 1 80.44 292 LYS B CA 1
ATOM 5100 C C . LYS B 1 292 ? -21.812 10.68 21.531 1 80.44 292 LYS B C 1
ATOM 5102 O O . LYS B 1 292 ? -21.453 9.734 20.828 1 80.44 292 LYS B O 1
ATOM 5107 N N . GLY B 1 293 ? -23 10.812 22.031 1 79.38 293 GLY B N 1
ATOM 5108 C CA . GLY B 1 293 ? -24.016 9.812 21.734 1 79.38 293 GLY B CA 1
ATOM 5109 C C . GLY B 1 293 ? -24.375 9.75 20.266 1 79.38 293 GLY B C 1
ATOM 5110 O O . GLY B 1 293 ? -24.547 8.664 19.703 1 79.38 293 GLY B O 1
ATOM 5111 N N . ILE B 1 294 ? -24.438 10.836 19.688 1 79.94 294 ILE B N 1
ATOM 5112 C CA . ILE B 1 294 ? -24.766 10.914 18.266 1 79.94 294 ILE B CA 1
ATOM 5113 C C . ILE B 1 294 ? -23.641 10.266 17.453 1 79.94 294 ILE B C 1
ATOM 5115 O O . ILE B 1 294 ? -23.906 9.477 16.531 1 79.94 294 ILE B O 1
ATOM 5119 N N . LEU B 1 295 ? -22.438 10.523 17.781 1 80.38 295 LEU B N 1
ATOM 5120 C CA . LEU B 1 295 ? -21.281 10.016 17.047 1 80.38 295 LEU B CA 1
ATOM 5121 C C . LEU B 1 295 ? -21.156 8.508 17.219 1 80.38 295 LEU B C 1
ATOM 5123 O O . LEU B 1 295 ? -20.797 7.801 16.266 1 80.38 295 LEU B O 1
ATOM 5127 N N . GLN B 1 296 ? -21.5 8.086 18.328 1 77.44 296 GLN B N 1
ATOM 5128 C CA . GLN B 1 296 ? -21.391 6.66 18.625 1 77.44 296 GLN B CA 1
ATOM 5129 C C . GLN B 1 296 ? -22.469 5.855 17.906 1 77.44 296 GLN B C 1
ATOM 5131 O O . GLN B 1 296 ? -22.25 4.684 17.578 1 77.44 296 GLN B O 1
ATOM 5136 N N . HIS B 1 297 ? -23.547 6.551 17.594 1 73.56 297 HIS B N 1
ATOM 5137 C CA . HIS B 1 297 ? -24.672 5.801 17.047 1 73.56 297 HIS B CA 1
ATOM 5138 C C . HIS B 1 297 ? -24.891 6.141 15.586 1 73.56 297 HIS B C 1
ATOM 5140 O O . HIS B 1 297 ? -25.859 5.676 14.977 1 73.56 297 HIS B O 1
ATOM 5146 N N . LYS B 1 298 ? -24.156 6.992 14.984 1 71.88 298 LYS B N 1
ATOM 5147 C CA . LYS B 1 298 ? -24.328 7.457 13.609 1 71.88 298 LYS B CA 1
ATOM 5148 C C . LYS B 1 298 ? -24.266 6.293 12.625 1 71.88 298 LYS B C 1
ATOM 5150 O O . LYS B 1 298 ? -24.828 6.363 11.531 1 71.88 298 LYS B O 1
ATOM 5155 N N . GLY B 1 299 ? -23.938 5.117 12.984 1 64.75 299 GLY B N 1
ATOM 5156 C CA . GLY B 1 299 ? -23.766 4.039 12.023 1 64.75 299 GLY B CA 1
ATOM 5157 C C . GLY B 1 299 ? -22.859 4.414 10.859 1 64.75 299 GLY B C 1
ATOM 5158 O O . GLY B 1 299 ? -22.094 5.367 10.953 1 64.75 299 GLY B O 1
ATOM 5159 N N . VAL B 1 300 ? -22.891 3.568 9.672 1 66.31 300 VAL B N 1
ATOM 5160 C CA . VAL B 1 300 ? -22.062 3.777 8.484 1 66.31 300 VAL B CA 1
ATOM 5161 C C . VAL B 1 300 ? -22.797 4.676 7.492 1 66.31 300 VAL B C 1
ATOM 5163 O O . VAL B 1 300 ? -24.031 4.602 7.375 1 66.31 300 VAL B O 1
ATOM 5166 N N . GLY B 1 301 ? -22.062 5.766 6.949 1 72.38 301 GLY B N 1
ATOM 5167 C CA . GLY B 1 301 ? -22.656 6.598 5.918 1 72.38 301 GLY B CA 1
ATOM 5168 C C . GLY B 1 301 ? -22.781 8.055 6.32 1 72.38 301 GLY B C 1
ATOM 5169 O O . GLY B 1 301 ? -22.141 8.492 7.285 1 72.38 301 GLY B O 1
ATOM 5170 N N . GLU B 1 302 ? -23.625 8.766 5.609 1 78.5 302 GLU B N 1
ATOM 5171 C CA . GLU B 1 302 ? -23.75 10.211 5.793 1 78.5 302 GLU B CA 1
ATOM 5172 C C . GLU B 1 302 ? -24.703 10.539 6.941 1 78.5 302 GLU B C 1
ATOM 5174 O O . GLU B 1 302 ? -25.734 9.883 7.098 1 78.5 302 GLU B O 1
ATOM 5179 N N . MET B 1 303 ? -24.266 11.492 7.777 1 82.69 303 MET B N 1
ATOM 5180 C CA . MET B 1 303 ? -25.141 12.008 8.836 1 82.69 303 MET B CA 1
ATOM 5181 C C . MET B 1 303 ? -26.188 12.945 8.258 1 82.69 303 MET B C 1
ATOM 5183 O O . MET B 1 303 ? -25.891 13.758 7.379 1 82.69 303 MET B O 1
ATOM 5187 N N . PRO B 1 304 ? -27.406 12.766 8.742 1 82.06 304 PRO B N 1
ATOM 5188 C CA . PRO B 1 304 ? -28.453 13.688 8.289 1 82.06 304 PRO B CA 1
ATOM 5189 C C . PRO B 1 304 ? -28.094 15.148 8.547 1 82.06 304 PRO B C 1
ATOM 5191 O O . PRO B 1 304 ? -27.516 15.469 9.586 1 82.06 304 PRO B O 1
ATOM 5194 N N . MET B 1 305 ? -28.516 15.945 7.625 1 84.75 305 MET B N 1
ATOM 5195 C CA . MET B 1 305 ? -28.156 17.359 7.652 1 84.75 305 MET B CA 1
ATOM 5196 C C . MET B 1 305 ? -28.656 18.016 8.938 1 84.75 305 MET B C 1
ATOM 5198 O O . MET B 1 305 ? -27.984 18.875 9.5 1 84.75 305 MET B O 1
ATOM 5202 N N . ALA B 1 306 ? -29.828 17.594 9.367 1 84.94 306 ALA B N 1
ATOM 5203 C CA . ALA B 1 306 ? -30.391 18.172 10.578 1 84.94 306 ALA B CA 1
ATOM 5204 C C . ALA B 1 306 ? -29.5 17.906 11.789 1 84.94 306 ALA B C 1
ATOM 5206 O O . ALA B 1 306 ? -29.344 18.766 12.648 1 84.94 306 ALA B O 1
ATOM 5207 N N . MET B 1 307 ? -29 16.812 11.836 1 85.88 307 MET B N 1
ATOM 5208 C CA . MET B 1 307 ? -28.109 16.438 12.938 1 85.88 307 MET B CA 1
ATOM 5209 C C . MET B 1 307 ? -26.781 17.188 12.852 1 85.88 307 MET B C 1
ATOM 5211 O O . MET B 1 307 ? -26.25 17.641 13.867 1 85.88 307 MET B O 1
ATOM 5215 N N . LYS B 1 308 ? -26.25 17.312 11.672 1 87.44 308 LYS B N 1
ATOM 5216 C CA . LYS B 1 308 ? -25.031 18.094 11.469 1 87.44 308 LYS B CA 1
ATOM 5217 C C . LYS B 1 308 ? -25.203 19.531 11.938 1 87.44 308 LYS B C 1
ATOM 5219 O O . LYS B 1 308 ? -24.328 20.078 12.617 1 87.44 308 LYS B O 1
ATOM 5224 N N . ARG B 1 309 ? -26.281 20.062 11.578 1 87.06 309 ARG B N 1
ATOM 5225 C CA . ARG B 1 309 ? -26.562 21.453 11.961 1 87.06 309 ARG B CA 1
ATOM 5226 C C . ARG B 1 309 ? -26.703 21.594 13.469 1 87.06 309 ARG B C 1
ATOM 5228 O O . ARG B 1 309 ? -26.281 22.594 14.047 1 87.06 309 ARG B O 1
ATOM 5235 N N . LEU B 1 310 ? -27.328 20.578 14.016 1 86.81 310 LEU B N 1
ATOM 5236 C CA . LEU B 1 310 ? -27.469 20.578 15.469 1 86.81 310 LEU B CA 1
ATOM 5237 C C . LEU B 1 310 ? -26.094 20.594 16.141 1 86.81 310 LEU B C 1
ATOM 5239 O O . LEU B 1 310 ? -25.844 21.391 17.047 1 86.81 310 LEU B O 1
ATOM 5243 N N . ILE B 1 311 ? -25.266 19.766 15.734 1 88.25 311 ILE B N 1
ATOM 5244 C CA . ILE B 1 311 ? -23.922 19.656 16.312 1 88.25 311 ILE B CA 1
ATOM 5245 C C . ILE B 1 311 ? -23.156 20.953 16.078 1 88.25 311 ILE B C 1
ATOM 5247 O O . ILE B 1 311 ? -22.5 21.484 16.984 1 88.25 311 ILE B O 1
ATOM 5251 N N . LEU B 1 312 ? -23.281 21.453 14.852 1 88.56 312 LEU B N 1
ATOM 5252 C CA . LEU B 1 312 ? -22.594 22.703 14.508 1 88.56 312 LEU B CA 1
ATOM 5253 C C . LEU B 1 312 ? -23.094 23.844 15.383 1 88.56 312 LEU B C 1
ATOM 5255 O O . LEU B 1 312 ? -22.297 24.688 15.82 1 88.56 312 LEU B O 1
ATOM 5259 N N . GLY B 1 313 ? -24.359 23.859 15.516 1 86.88 313 GLY B N 1
ATOM 5260 C CA . GLY B 1 313 ? -24.938 24.875 16.391 1 86.88 313 GLY B CA 1
ATOM 5261 C C . GLY B 1 313 ? -24.391 24.812 17.797 1 86.88 313 GLY B C 1
ATOM 5262 O O . GLY B 1 313 ? -24.078 25.844 18.391 1 86.88 313 GLY B O 1
ATOM 5263 N N . LYS B 1 314 ? -24.25 23.688 18.297 1 85.12 314 LYS B N 1
ATOM 5264 C CA . LYS B 1 314 ? -23.703 23.5 19.641 1 85.12 314 LYS B CA 1
ATOM 5265 C C . LYS B 1 314 ? -22.234 23.891 19.703 1 85.12 314 LYS B C 1
ATOM 5267 O O . LYS B 1 314 ? -21.781 24.484 20.688 1 85.12 314 LYS B O 1
ATOM 5272 N N . MET B 1 315 ? -21.547 23.562 18.719 1 88.06 315 MET B N 1
ATOM 5273 C CA . MET B 1 315 ? -20.125 23.906 18.641 1 88.06 315 MET B CA 1
ATO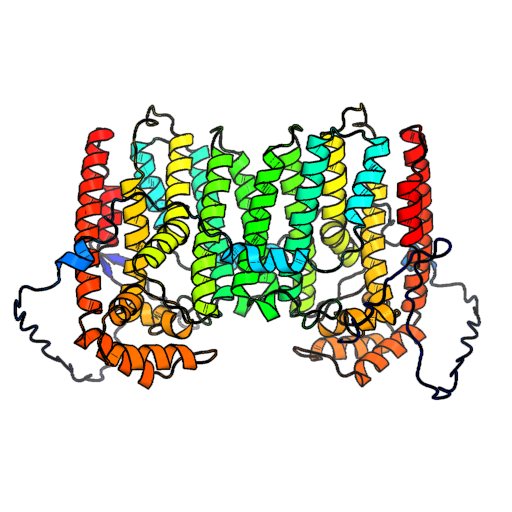M 5274 C C . MET B 1 315 ? -19.938 25.422 18.594 1 88.06 315 MET B C 1
ATOM 5276 O O . MET B 1 315 ? -19.016 25.969 19.219 1 88.06 315 MET B O 1
ATOM 5280 N N . ARG B 1 316 ? -20.75 26.062 17.891 1 87.81 316 ARG B N 1
ATOM 5281 C CA . ARG B 1 316 ? -20.703 27.516 17.797 1 87.81 316 ARG B CA 1
ATOM 5282 C C . ARG B 1 316 ? -21.031 28.172 19.125 1 87.81 316 ARG B C 1
ATOM 5284 O O . ARG B 1 316 ? -20.328 29.094 19.562 1 87.81 316 ARG B O 1
ATOM 5291 N N . LYS B 1 317 ? -22.062 27.672 19.672 1 85.69 317 LYS B N 1
ATOM 5292 C CA . LYS B 1 317 ? -22.484 28.219 20.969 1 85.69 317 LYS B CA 1
ATOM 5293 C C . LYS B 1 317 ? -21.422 27.984 22.031 1 85.69 317 LYS B C 1
ATOM 5295 O O . LYS B 1 317 ? -21.203 28.828 22.891 1 85.69 317 LYS B O 1
ATOM 5300 N N . GLY B 1 318 ? -20.781 26.859 21.984 1 84.81 318 GLY B N 1
ATOM 5301 C CA . GLY B 1 318 ? -19.766 26.516 22.969 1 84.81 318 GLY B CA 1
ATOM 5302 C C . GLY B 1 318 ? -18.422 27.172 22.719 1 84.81 318 GLY B C 1
ATOM 5303 O O . GLY B 1 318 ? -17.531 27.109 23.547 1 84.81 318 GLY B O 1
ATOM 5304 N N . GLY B 1 319 ? -18.25 27.781 21.469 1 88.25 319 GLY B N 1
ATOM 5305 C CA . GLY B 1 319 ? -17.047 28.562 21.188 1 88.25 319 GLY B CA 1
ATOM 5306 C C . GLY B 1 319 ? -15.953 27.734 20.531 1 88.25 319 GLY B C 1
ATOM 5307 O O . GLY B 1 319 ? -14.82 28.203 20.406 1 88.25 319 GLY B O 1
ATOM 5308 N N . ALA B 1 320 ? -16.203 26.516 20.172 1 89.38 320 ALA B N 1
ATOM 5309 C CA . ALA B 1 320 ? -15.188 25.641 19.609 1 89.38 320 ALA B CA 1
ATOM 5310 C C . ALA B 1 320 ? -14.633 26.203 18.312 1 89.38 320 ALA B C 1
ATOM 5312 O O . ALA B 1 320 ? -13.43 26.109 18.062 1 89.38 320 ALA B O 1
ATOM 5313 N N . LEU B 1 321 ? -15.453 26.766 17.5 1 91.38 321 LEU B N 1
ATOM 5314 C CA . LEU B 1 321 ? -15 27.344 16.234 1 91.38 321 LEU B CA 1
ATOM 5315 C C . LEU B 1 321 ? -14.148 28.594 16.484 1 91.38 321 LEU B C 1
ATOM 5317 O O . LEU B 1 321 ? -13.117 28.766 15.844 1 91.38 321 LEU B O 1
ATOM 5321 N N . ASP B 1 322 ? -14.586 29.359 17.422 1 92.12 322 ASP B N 1
ATOM 5322 C CA . ASP B 1 322 ? -13.836 30.578 17.75 1 92.12 322 ASP B CA 1
ATOM 5323 C C . ASP B 1 322 ? -12.477 30.234 18.344 1 92.12 322 ASP B C 1
ATOM 5325 O O . ASP B 1 322 ? -11.469 30.844 17.984 1 92.12 322 ASP B O 1
ATOM 5329 N N . SER B 1 323 ? -12.508 29.312 19.234 1 92.19 323 SER B N 1
ATOM 5330 C CA . SER B 1 323 ? -11.258 28.891 19.844 1 92.19 323 SER B CA 1
ATOM 5331 C C . SER B 1 323 ? -10.289 28.328 18.797 1 92.19 323 SER B C 1
ATOM 5333 O O . SER B 1 323 ? -9.086 28.562 18.875 1 92.19 323 SER B O 1
ATOM 5335 N N . THR B 1 324 ? -10.828 27.562 17.844 1 93.81 324 THR B N 1
ATOM 5336 C CA . THR B 1 324 ? -9.992 27.016 16.781 1 93.81 324 THR B CA 1
ATOM 5337 C C . THR B 1 324 ? -9.43 28.125 15.898 1 93.81 324 THR B C 1
ATOM 5339 O O . THR B 1 324 ? -8.258 28.094 15.523 1 93.81 324 THR B O 1
ATOM 5342 N N . PHE B 1 325 ? -10.25 29.078 15.594 1 93.69 325 PHE B N 1
ATOM 5343 C CA . PHE B 1 325 ? -9.812 30.203 14.789 1 93.69 325 PHE B CA 1
ATOM 5344 C C . PHE B 1 325 ? -8.688 30.969 15.484 1 93.69 325 PHE B C 1
ATOM 5346 O O . PHE B 1 325 ? -7.684 31.312 14.859 1 93.69 325 PHE B O 1
ATOM 5353 N N . LEU B 1 326 ? -8.828 31.203 16.734 1 93.81 326 LEU B N 1
ATOM 5354 C CA . LEU B 1 326 ? -7.809 31.906 17.5 1 93.81 326 LEU B CA 1
ATOM 5355 C C . LEU B 1 326 ? -6.52 31.094 17.562 1 93.81 326 LEU B C 1
ATOM 5357 O O . LEU B 1 326 ? -5.422 31.656 17.469 1 93.81 326 LEU B O 1
ATOM 5361 N N . LEU B 1 327 ? -6.688 29.812 17.703 1 93.5 327 LEU B N 1
ATOM 5362 C CA . LEU B 1 327 ? -5.523 28.938 17.688 1 93.5 327 LEU B CA 1
ATOM 5363 C C . LEU B 1 327 ? -4.777 29.062 16.359 1 93.5 327 LEU B C 1
ATOM 5365 O O . LEU B 1 327 ? -3.547 29.141 16.344 1 93.5 327 LEU B O 1
ATOM 5369 N N . LEU B 1 328 ? -5.512 29.062 15.297 1 94.56 328 LEU B N 1
ATOM 5370 C CA . LEU B 1 328 ? -4.918 29.172 13.969 1 94.56 328 LEU B CA 1
ATOM 5371 C C . LEU B 1 328 ? -4.199 30.5 13.797 1 94.56 328 LEU B C 1
ATOM 5373 O O . LEU B 1 328 ? -3.127 30.562 13.195 1 94.56 328 LEU B O 1
ATOM 5377 N N . GLN B 1 329 ? -4.758 31.562 14.352 1 93.56 329 GLN B N 1
ATOM 5378 C CA . GLN B 1 329 ? -4.109 32.875 14.297 1 93.56 329 GLN B CA 1
ATOM 5379 C C . GLN B 1 329 ? -2.789 32.844 15.062 1 93.56 329 GLN B C 1
ATOM 5381 O O . GLN B 1 329 ? -1.778 33.344 14.57 1 93.56 329 GLN B O 1
ATOM 5386 N N . ASP B 1 330 ? -2.857 32.281 16.188 1 93.88 330 ASP B N 1
ATOM 5387 C CA . ASP B 1 330 ? -1.646 32.188 16.984 1 93.88 330 ASP B CA 1
ATOM 5388 C C . ASP B 1 330 ? -0.578 31.359 16.266 1 93.88 330 ASP B C 1
ATOM 5390 O O . ASP B 1 330 ? 0.598 31.719 16.266 1 93.88 330 ASP B O 1
ATOM 5394 N N . MET B 1 331 ? -0.978 30.266 15.719 1 93.5 331 MET B N 1
ATOM 5395 C CA . MET B 1 331 ? -0.046 29.391 15.016 1 93.5 331 MET B CA 1
ATOM 5396 C C . MET B 1 331 ? 0.571 30.109 13.82 1 93.5 331 MET B C 1
ATOM 5398 O O . MET B 1 331 ? 1.754 29.938 13.523 1 93.5 331 MET B O 1
ATOM 5402 N N . GLN B 1 332 ? -0.221 30.891 13.156 1 92.5 332 GLN B N 1
ATOM 5403 C CA . GLN B 1 332 ? 0.289 31.656 12.023 1 92.5 332 GLN B CA 1
ATOM 5404 C C . GLN B 1 332 ? 1.385 32.625 12.469 1 92.5 332 GLN B C 1
ATOM 5406 O O . GLN B 1 332 ? 2.416 32.75 11.805 1 92.5 332 GLN B O 1
ATOM 5411 N N . GLU B 1 333 ? 1.108 33.281 13.539 1 92.94 333 GLU B N 1
ATOM 5412 C CA . GLU B 1 333 ? 2.109 34.188 14.078 1 92.94 333 GLU B CA 1
ATOM 5413 C C . GLU B 1 333 ? 3.389 33.469 14.453 1 92.94 333 GLU B C 1
ATOM 5415 O O . GLU B 1 333 ? 4.492 33.938 14.172 1 92.94 333 GLU B O 1
ATOM 5420 N N . ASP B 1 334 ? 3.244 32.344 15.062 1 93.38 334 ASP B N 1
ATOM 5421 C CA . ASP B 1 334 ? 4.395 31.531 15.453 1 93.38 334 ASP B CA 1
ATOM 5422 C C . ASP B 1 334 ? 5.188 31.062 14.234 1 93.38 334 ASP B C 1
ATOM 5424 O O . ASP B 1 334 ? 6.418 31.047 14.258 1 93.38 334 ASP B O 1
ATOM 5428 N N . ILE B 1 335 ? 4.5 30.641 13.195 1 93.25 335 ILE B N 1
ATOM 5429 C CA . ILE B 1 335 ? 5.152 30.156 11.984 1 93.25 335 ILE B CA 1
ATOM 5430 C C . ILE B 1 335 ? 5.949 31.297 11.344 1 93.25 335 ILE B C 1
ATOM 5432 O O . ILE B 1 335 ? 7.074 31.094 10.883 1 93.25 335 ILE B O 1
ATOM 5436 N N . LEU B 1 336 ? 5.367 32.5 11.328 1 93.25 336 LEU B N 1
ATOM 5437 C CA . LEU B 1 336 ? 6.047 33.656 10.742 1 93.25 336 LEU B CA 1
ATOM 5438 C C . LEU B 1 336 ? 7.277 34.031 11.562 1 93.25 336 LEU B C 1
ATOM 5440 O O . LEU B 1 336 ? 8.305 34.406 11 1 93.25 336 LEU B O 1
ATOM 5444 N N . LYS B 1 337 ? 7.164 33.938 12.859 1 94.25 337 LYS B N 1
ATOM 5445 C CA . LYS B 1 337 ? 8.328 34.156 13.711 1 94.25 337 LYS B CA 1
ATOM 5446 C C . LYS B 1 337 ? 9.422 33.125 13.438 1 94.25 337 LYS B C 1
ATOM 5448 O O . LYS B 1 337 ? 10.609 33.5 13.383 1 94.25 337 LYS B O 1
ATOM 5453 N N . GLU B 1 338 ? 9.039 31.859 13.297 1 93.06 338 GLU B N 1
ATOM 5454 C CA . GLU B 1 338 ? 10.008 30.828 12.969 1 93.06 338 GLU B CA 1
ATOM 5455 C C . GLU B 1 338 ? 10.656 31.078 11.609 1 93.06 338 GLU B C 1
ATOM 5457 O O . GLU B 1 338 ? 11.836 30.797 11.414 1 93.06 338 GLU B O 1
ATOM 5462 N N . LEU B 1 339 ? 9.906 31.562 10.672 1 94.25 339 LEU B N 1
ATOM 5463 C CA . LEU B 1 339 ? 10.453 31.922 9.359 1 94.25 339 LEU B CA 1
ATOM 5464 C C . LEU B 1 339 ? 11.516 33 9.492 1 94.25 339 LEU B C 1
ATOM 5466 O O . LEU B 1 339 ? 12.578 32.906 8.875 1 94.25 339 LEU B O 1
ATOM 5470 N N . GLU B 1 340 ? 11.242 33.969 10.305 1 95.25 340 GLU B N 1
ATOM 5471 C CA . GLU B 1 340 ? 12.211 35.031 10.539 1 95.25 340 GLU B CA 1
ATOM 5472 C C . GLU B 1 340 ? 13.508 34.5 11.133 1 95.25 340 GLU B C 1
ATOM 5474 O O . GLU B 1 340 ? 14.594 34.938 10.75 1 95.25 340 GLU B O 1
ATOM 5479 N N . LEU B 1 341 ? 13.383 33.594 12.055 1 93.94 341 LEU B N 1
ATOM 5480 C CA . LEU B 1 341 ? 14.555 33 12.664 1 93.94 341 LEU B CA 1
ATOM 5481 C C . LEU B 1 341 ? 15.359 32.219 11.633 1 93.94 341 LEU B C 1
ATOM 5483 O O . LEU B 1 341 ? 16.594 32.281 11.625 1 93.94 341 LEU B O 1
ATOM 5487 N N . LEU B 1 342 ? 14.703 31.531 10.773 1 92.94 342 LEU B N 1
ATOM 5488 C CA . LEU B 1 342 ? 15.391 30.766 9.734 1 92.94 342 LEU B CA 1
ATOM 5489 C C . LEU B 1 342 ? 16.047 31.703 8.727 1 92.94 342 LEU B C 1
ATOM 5491 O O . LEU B 1 342 ? 17.156 31.422 8.258 1 92.94 342 LEU B O 1
ATOM 5495 N N . GLU B 1 343 ? 15.336 32.75 8.414 1 94.62 343 GLU B N 1
ATOM 5496 C CA . GLU B 1 343 ? 15.93 33.75 7.52 1 94.62 343 GLU B CA 1
ATOM 5497 C C . GLU B 1 343 ? 17.234 34.312 8.102 1 94.62 343 GLU B C 1
ATOM 5499 O O . GLU B 1 343 ? 18.203 34.5 7.375 1 94.62 343 GLU B O 1
ATOM 5504 N N . ALA B 1 344 ? 17.188 34.531 9.336 1 93.88 344 ALA B N 1
ATOM 5505 C CA . ALA B 1 344 ? 18.391 35 10.016 1 93.88 344 ALA B CA 1
ATOM 5506 C C . ALA B 1 344 ? 19.5 33.938 9.969 1 93.88 344 ALA B C 1
ATOM 5508 O O . ALA B 1 344 ? 20.672 34.281 9.758 1 93.88 344 ALA B O 1
ATOM 5509 N N . GLU B 1 345 ? 19.172 32.781 10.172 1 90.31 345 GLU B N 1
ATOM 5510 C CA . GLU B 1 345 ? 20.156 31.688 10.18 1 90.31 345 GLU B CA 1
ATOM 5511 C C . GLU B 1 345 ? 20.75 31.453 8.789 1 90.31 345 GLU B C 1
ATOM 5513 O O . GLU B 1 345 ? 21.938 31.203 8.648 1 90.31 345 GLU B O 1
ATOM 5518 N N . PHE B 1 346 ? 19.938 31.5 7.773 1 90.38 346 PHE B N 1
ATOM 5519 C CA . PHE B 1 346 ? 20.391 31.281 6.402 1 90.38 346 PHE B CA 1
ATOM 5520 C C . PHE B 1 346 ? 21.062 32.531 5.859 1 90.38 346 PHE B C 1
ATOM 5522 O O . PHE B 1 346 ? 21.812 32.469 4.875 1 90.38 346 PHE B O 1
ATOM 5529 N N . GLY B 1 347 ? 20.781 33.656 6.496 1 89.88 347 GLY B N 1
ATOM 5530 C CA . GLY B 1 347 ? 21.359 34.938 6.07 1 89.88 347 GLY B CA 1
ATOM 5531 C C . GLY B 1 347 ? 20.672 35.531 4.859 1 89.88 347 GLY B C 1
ATOM 5532 O O . GLY B 1 347 ? 21.234 36.375 4.164 1 89.88 347 GLY B O 1
ATOM 5533 N N . SER B 1 348 ? 19.484 35.062 4.543 1 92.5 348 SER B N 1
ATOM 5534 C CA . SER B 1 348 ? 18.719 35.562 3.406 1 92.5 348 SER B CA 1
ATOM 5535 C C . SER B 1 348 ? 17.219 35.406 3.635 1 92.5 348 SER B C 1
ATOM 5537 O O . SER B 1 348 ? 16.781 34.375 4.191 1 92.5 348 SER B O 1
ATOM 5539 N N . GLU B 1 349 ? 16.5 36.344 3.166 1 93.69 349 GLU B N 1
ATOM 5540 C CA . GLU B 1 349 ? 15.039 36.281 3.227 1 93.69 349 GLU B CA 1
ATOM 5541 C C . GLU B 1 349 ? 14.5 35.25 2.236 1 93.69 349 GLU B C 1
ATOM 5543 O O . GLU B 1 349 ? 15.203 34.844 1.296 1 93.69 349 GLU B O 1
ATOM 5548 N N . ASN B 1 350 ? 13.336 34.781 2.537 1 94.38 350 ASN B N 1
ATOM 5549 C CA . ASN B 1 350 ? 12.633 33.844 1.657 1 94.38 350 ASN B CA 1
ATOM 5550 C C . ASN B 1 350 ? 11.219 34.344 1.339 1 94.38 350 ASN B C 1
ATOM 5552 O O . ASN B 1 350 ? 10.242 33.812 1.888 1 94.38 350 ASN B O 1
ATOM 5556 N N . PRO B 1 351 ? 11.078 35.25 0.421 1 92.38 351 PRO B N 1
ATOM 5557 C CA . PRO B 1 351 ? 9.781 35.844 0.112 1 92.38 351 PRO B CA 1
ATOM 5558 C C . PRO B 1 351 ? 8.773 34.844 -0.437 1 92.38 351 PRO B C 1
ATOM 5560 O O . PRO B 1 351 ? 7.57 34.969 -0.21 1 92.38 351 PRO B O 1
ATOM 5563 N N . ILE B 1 352 ? 9.25 33.875 -1.098 1 89.56 352 ILE B N 1
ATOM 5564 C CA . ILE B 1 352 ? 8.344 32.875 -1.646 1 89.56 352 ILE B CA 1
ATOM 5565 C C . ILE B 1 352 ? 7.703 32.094 -0.51 1 89.56 352 ILE B C 1
ATOM 5567 O O . ILE B 1 352 ? 6.488 31.859 -0.505 1 89.56 352 ILE B O 1
ATOM 5571 N N . LEU B 1 353 ? 8.539 31.672 0.388 1 90.06 353 LEU B N 1
ATOM 5572 C CA . LEU B 1 353 ? 8.016 30.922 1.528 1 90.06 353 LEU B CA 1
ATOM 5573 C C . LEU B 1 353 ? 7.039 31.781 2.334 1 90.06 353 LEU B C 1
ATOM 5575 O O . LEU B 1 353 ? 6.004 31.281 2.785 1 90.06 353 LEU B O 1
ATOM 5579 N N . GLU B 1 354 ? 7.395 32.969 2.49 1 91.44 354 GLU B N 1
ATOM 5580 C CA . GLU B 1 354 ? 6.5 33.875 3.203 1 91.44 354 GLU B CA 1
ATOM 5581 C C . GLU B 1 354 ? 5.168 34.031 2.477 1 91.44 354 GLU B C 1
ATOM 5583 O O . GLU B 1 354 ? 4.109 34.062 3.109 1 91.44 354 GLU B O 1
ATOM 5588 N N . LEU B 1 355 ? 5.203 34.125 1.217 1 86.81 355 LEU B N 1
ATOM 5589 C CA . LEU B 1 355 ? 3.994 34.25 0.413 1 86.81 355 LEU B CA 1
ATOM 5590 C C . LEU B 1 355 ? 3.127 33 0.545 1 86.81 355 LEU B C 1
ATOM 5592 O O . LEU B 1 355 ? 1.902 33.094 0.653 1 86.81 355 LEU B O 1
ATOM 5596 N N . VAL B 1 356 ? 3.736 31.875 0.525 1 83.94 356 VAL B N 1
ATOM 5597 C CA . VAL B 1 356 ? 3.012 30.625 0.681 1 83.94 356 VAL B CA 1
ATOM 5598 C C . VAL B 1 356 ? 2.297 30.594 2.031 1 83.94 356 VAL B C 1
ATOM 5600 O O . VAL B 1 356 ? 1.128 30.219 2.115 1 83.94 356 VAL B O 1
ATOM 5603 N N . LEU B 1 357 ? 3.002 31.047 3.023 1 87.5 357 LEU B N 1
ATOM 5604 C CA . LEU B 1 357 ? 2.443 31.031 4.371 1 87.5 357 LEU B CA 1
ATOM 5605 C C . LEU B 1 357 ? 1.278 32 4.48 1 87.5 357 LEU B C 1
ATOM 5607 O O . LEU B 1 357 ? 0.26 31.703 5.102 1 87.5 357 LEU B O 1
ATOM 5611 N N . ARG B 1 358 ? 1.357 33.094 3.865 1 85.81 358 ARG B N 1
ATOM 5612 C CA . ARG B 1 358 ? 0.317 34.125 3.928 1 85.81 358 ARG B CA 1
ATOM 5613 C C . ARG B 1 358 ? -0.909 33.719 3.123 1 85.81 358 ARG B C 1
ATOM 5615 O O . ARG B 1 358 ? -2.039 34.031 3.486 1 85.81 358 ARG B O 1
ATOM 5622 N N . ARG B 1 359 ? -0.628 32.938 2.139 1 80.62 359 ARG B N 1
ATOM 5623 C CA . ARG B 1 359 ? -1.734 32.406 1.331 1 80.62 359 ARG B CA 1
ATOM 5624 C C . ARG B 1 359 ? -2.545 31.375 2.098 1 80.62 359 ARG B C 1
ATOM 5626 O O . ARG B 1 359 ? -3.732 31.188 1.83 1 80.62 359 ARG B O 1
ATOM 5633 N N . LEU B 1 360 ? -1.932 30.75 2.932 1 81.25 360 LEU B N 1
ATOM 5634 C CA . LEU B 1 360 ? -2.607 29.734 3.725 1 81.25 360 LEU B CA 1
ATOM 5635 C C . LEU B 1 360 ? -3.391 30.359 4.871 1 81.25 360 LEU B C 1
ATOM 5637 O O . LEU B 1 360 ? -4.18 29.688 5.535 1 81.25 360 LEU B O 1
ATOM 5641 N N . CYS B 1 361 ? -3.158 31.641 5.078 1 78.75 361 CYS B N 1
ATOM 5642 C CA . CYS B 1 361 ? -3.828 32.312 6.18 1 78.75 361 CYS B CA 1
ATOM 5643 C C . CYS B 1 361 ? -5.328 32.438 5.922 1 78.75 361 CYS B C 1
ATOM 5645 O O . CYS B 1 361 ? -5.758 32.531 4.777 1 78.75 361 CYS B O 1
ATOM 5647 N N . LEU B 1 362 ? -6.043 32.156 6.969 1 75.56 362 LEU B N 1
ATOM 5648 C CA . LEU B 1 362 ? -7.496 32.25 6.914 1 75.56 362 LEU B CA 1
ATOM 5649 C C . LEU B 1 362 ? -7.945 33.688 6.871 1 75.56 362 LEU B C 1
ATOM 5651 O O . LEU B 1 362 ? -7.297 34.562 7.453 1 75.56 362 LEU B O 1
#

Nearest PDB structures (foldseek):
  7s0m-assembly1_B  TM=9.510E-01  e=4.775E-18  Talaromyces verruculosus
  5ero-assembly1_C  TM=9.400E-01  e=2.582E-18  Diaporthe amygdali
  6r4v-assembly1_C  TM=9.504E-01  e=3.862E-17  Homo sapiens
  2q80-assembly1_D  TM=9.432E-01  e=1.259E-15  Homo sapiens
  6g31-assembly2_C  TM=9.475E-01  e=2.328E-15  Homo sapiens

Organism: Aspergillus oryzae (strain ATCC 42149 / RIB 40) (NCBI:txid510516)

pLDDT: mean 78.4, std 23.28, range [20.25, 98.44]

Solvent-accessible surface area (backbone atoms only — not comparable to full-atom values): 40289 Å² total; per-residue (Å²): 131,83,83,75,78,78,68,75,60,69,42,76,56,95,89,43,77,43,67,59,71,84,76,76,86,80,80,78,71,80,76,80,72,72,77,76,77,75,74,75,76,77,79,79,71,76,68,51,64,76,59,69,37,79,54,62,62,53,72,69,66,76,85,78,73,59,58,59,28,40,45,42,54,56,53,60,69,68,46,91,70,89,54,59,65,61,51,50,52,53,32,50,34,76,76,35,49,41,49,67,71,51,46,52,40,49,53,49,30,54,50,34,48,50,54,24,47,51,55,48,46,39,58,48,49,65,54,62,56,44,71,76,33,76,32,52,41,78,75,61,32,60,37,40,29,52,44,17,25,53,39,35,44,49,50,27,55,57,47,54,68,73,51,80,35,88,54,44,63,59,49,50,50,51,27,51,48,36,21,34,43,15,46,16,48,55,41,45,26,33,74,66,62,49,81,62,52,73,68,54,47,50,41,28,38,40,18,42,48,14,17,60,52,46,40,52,53,50,47,45,58,54,48,24,72,52,96,53,81,79,64,80,58,61,43,48,42,43,34,48,23,46,49,53,52,48,48,51,45,51,36,36,70,70,32,66,66,41,19,65,29,52,38,76,40,43,48,62,35,54,43,50,85,38,59,45,55,40,58,42,49,72,49,88,50,74,65,29,54,54,52,52,50,48,64,64,62,60,70,90,53,78,66,56,65,70,57,52,49,50,54,49,50,51,30,53,74,72,36,18,56,57,53,47,51,52,48,51,52,51,50,50,53,51,45,52,51,42,48,52,54,48,21,61,73,72,69,46,81,54,69,60,47,51,50,55,55,58,65,67,52,130,133,81,82,74,78,77,69,78,63,73,43,76,56,94,88,44,77,44,68,64,70,85,76,72,86,77,78,78,70,81,76,80,71,73,77,76,75,76,74,78,75,78,77,80,69,77,67,52,68,71,54,73,33,79,53,63,62,53,71,68,64,78,86,79,73,58,58,59,27,41,46,42,53,54,52,60,68,67,47,90,72,88,53,58,66,60,51,51,52,53,32,49,34,76,76,36,51,42,49,67,70,51,47,54,40,50,52,50,31,53,48,34,48,50,53,22,47,50,54,47,47,39,58,48,47,66,54,61,56,44,70,77,32,75,32,51,38,78,74,62,31,60,37,38,28,52,45,16,26,52,42,36,44,49,50,26,54,56,47,54,68,74,52,80,34,87,54,46,61,60,47,51,48,52,30,51,49,36,22,36,43,16,45,18,48,56,41,44,26,34,74,66,60,49,82,61,51,72,68,54,47,50,41,27,36,39,17,42,49,14,17,61,52,46,38,53,52,52,48,44,57,53,47,22,71,51,96,52,82,81,64,80,56,61,45,50,40,43,34,48,22,46,49,52,52,49,49,50,43,52,36,36,71,69,31,66,68,42,21,66,30,51,37,76,39,44,47,62,35,56,43,52,85,39,60,46,56,40,57,42,48,71,50,88,50,72,66,28,57,54,52,51,51,48,64,66,62,59,70,90,54,77,68,56,67,70,58,52,49,51,53,50,51,51,30,55,74,72,36,21,56,58,52,46,50,51,49,50,52,51,49,50,51,50,45,52,52,42,48,51,52,48,21,61,72,72,71,47,84,52,68,59,48,50,50,54,54,59,65,69,53,129

Sequence (724 aa):
MPRAALEPECVLVNGVFQWKHALANGHQEENFSVPVKVAVAANGVRSSQANGAVAVGTPPAKITDYKAVKAPYNYINTLPSKNIRETFIDALNSWLEVPAASSTSIKSIIGMLHHSSLMLDDIEDNSVPRRGSPTAHTLFGVGQTINSANYTFVCAFEELQKLQSPNAIGVFIEQLKNLHCGQGLDLYWKYNTHVPTADEYMTMIDHKTGGPFRLCVRLMQGESSGKTEHIDARRFVTLLGRYFQIRDDYQNLTSAEYTSQKGFWEDLDEGKSSWPLIDCLTGSDPEQTMIKGILQHKGVGEMPMAMKRLILGKMRKGGALDSTFLLLQDMQEDILKELELLEAEFGSENPILELVLRRLCLMPRAALEPECVLVNGVFQWKHALANGHQEENFSVPVKVAVAANGVRSSQANGAVAVGTPPAKITDYKAVKAPYNYINTLPSKNIRETFIDALNSWLEVPAASSTSIKSIIGMLHHSSLMLDDIEDNSVPRRGSPTAHTLFGVGQTINSANYTFVCAFEELQKLQSPNAIGVFIEQLKNLHCGQGLDLYWKYNTHVPTADEYMTMIDHKTGGPFRLCVRLMQGESSGKTEHIDARRFVTLLGRYFQIRDDYQNLTSAEYTSQKGFWEDLDEGKSSWPLIDCLTGSDPEQTMIKGILQHKGVGEMPMAMKRLILGKMRKGGALDSTFLLLQDMQEDILKELELLEAEFGSENPILELVLRRLCL